Protein AF-G0NE66-F1 (afdb_monomer)

Sequence (405 aa):
MDQQFRNLEKLMYTLTDPETSDEHDCVFVIGKHHAVTYEEGDHSMLQIGEKGIIYNLLNKEIKLEVNVFYKNVETGILILETLNNHEFDYVPELTSYTIVPRPYHQLSIRQTDRTPLWNTGTLIRKSKGHAYYLGNTDGMLGDVIFDEYATFIGMVVTKREGNIFILKSSIICSNIQTAINEEISLTMPQPDNKPFQDQELVEQVESMIYTSTHPSSEFHRNVFAISKKQACTYAHGRDPLKQMDAVLKLYNAKTPGKHVKVKVTKIDKILDFVLMTCLDGYEFDVYPTATASPYRGQTYYFIGVNEHRKISWKRGVFSYKDHQQDSFFWGTTTALKGDSGGIIINANGHLLGMNTARLKFSDDPSETTEETIKRAAHHPAVSRILLQDGFMLSAQKSKNNIEFV

InterPro domains:
  IPR009003 Peptidase S1, PA clan [SSF50494] (224-362)

Mean predicted aligned error: 16.58 Å

Radius of gyration: 25.57 Å; Cα contacts (8 Å, |Δi|>4): 916; chains: 1; bounding box: 64×45×70 Å

Nearest PDB structures (foldseek):
  8se7-assembly2_D  TM=7.266E-01  e=2.474E-08  Homo sapiens
  8sdm-assembly1_A  TM=7.364E-01  e=1.128E-07  Homo sapiens
  3lgv-assembly2_D  TM=7.106E-01  e=4.636E-08  Escherichia coli K-12
  8se7-assembly3_L  TM=7.254E-01  e=3.385E-07  Homo sapiens
  4ri0-assembly1_A  TM=7.162E-01  e=3.567E-07  Homo sapiens

Solvent-accessible surface area (backbone atoms only — not comparable to full-atom values): 22215 Å² total; per-residue (Å²): 132,57,73,67,56,62,56,54,51,69,39,31,27,22,65,53,56,73,89,83,48,74,73,91,46,42,30,37,49,69,36,53,45,32,32,39,30,39,40,54,76,80,49,54,73,67,47,74,70,43,73,50,51,36,24,29,55,78,49,72,85,46,68,43,54,29,27,30,65,38,76,37,73,92,72,16,30,31,32,35,31,43,48,94,77,46,66,53,97,69,62,63,50,73,54,91,76,86,77,67,67,37,72,32,38,34,45,39,72,36,67,92,77,48,40,85,35,83,49,74,40,36,37,60,40,68,44,100,81,68,56,32,36,36,29,68,38,90,71,54,71,35,24,34,33,23,41,96,83,54,24,36,47,24,33,22,45,46,76,59,95,77,28,27,34,26,38,28,35,72,54,54,56,47,47,54,40,47,46,56,47,49,56,54,56,76,69,52,79,74,94,76,72,74,89,58,90,50,63,65,60,51,53,47,57,49,56,21,32,26,20,68,39,64,89,89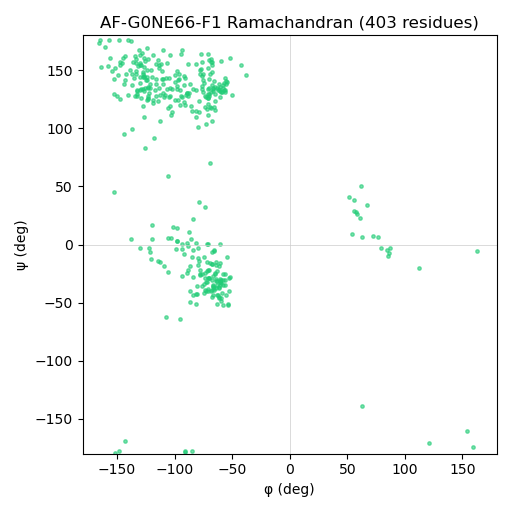,48,90,58,74,41,22,26,28,36,62,33,53,48,31,34,38,28,44,44,76,83,75,79,68,80,77,41,79,66,37,75,46,60,34,27,27,62,75,45,71,89,46,69,37,45,28,28,30,75,44,76,37,80,88,79,34,28,26,38,30,34,44,38,91,98,38,66,45,94,41,44,54,91,46,72,50,87,79,52,72,51,40,61,34,37,40,40,29,41,44,81,84,65,40,80,42,73,43,67,30,33,31,60,45,68,35,87,91,43,89,49,31,33,34,24,39,31,89,77,55,86,49,38,39,12,10,42,26,23,39,97,82,59,27,35,36,24,31,33,50,48,70,58,76,81,70,97,59,92,83,68,52,72,71,57,50,52,64,50,70,79,47,68,93,30,38,33,36,28,34,31,40,67,65,56,49,57,56,62,53,61,72,49,82,84,62,87,83,133

Foldseek 3Di:
DDPLLVVQLQQWKAQDQLVPDLDFGIWGAAFFFKIKFFCDDPNVVADAQDKGWIAGLVHRVDIFIWGFLDDDVVLGMTMIGTPPSHTDPDHAAADPDDDPFDKKKKWGADSVRSGIDIDMWTFHDAPPVNQWTKIQAPDDGQIWIAHPVRHTQFTFHDDDPNITIGGGSVVVVLRVLLSVLVVVVVPDDDFDDDPDPDPVLVVLQLQQWWWQDQLPDLATFTKGDAAFWKIKFFQDDDDDLVDAQDWTWIARLVHRVDIFIWGFHDADVPLGMTMITTDPPGTRPGHAPAADEDDFNAKKWWWYQDSVSHIGIWIKTFHAADPVDNQKTKIAIPDDPRSGGTFIAHNVRHGFFTWHDKDQDDPDPPDDPVVVVVVVSGDRIMTMTGGPCVVVVVVVVVPVPDDDD

pLDDT: mean 79.35, std 17.07, range [24.17, 97.06]

Structure (mmCIF, N/CA/C/O backbone):
data_AF-G0NE66-F1
#
_entry.id   AF-G0NE66-F1
#
loop_
_atom_site.group_PDB
_atom_site.id
_atom_site.type_symbol
_atom_site.label_atom_id
_atom_site.label_alt_id
_atom_site.label_comp_id
_atom_site.label_asym_id
_atom_site.label_entity_id
_atom_site.label_seq_id
_atom_site.pdbx_PDB_ins_code
_atom_site.Cartn_x
_atom_site.Cartn_y
_atom_site.Cartn_z
_atom_site.occupancy
_atom_site.B_iso_or_equiv
_atom_site.auth_seq_id
_atom_site.auth_comp_id
_atom_site.auth_asym_id
_atom_site.auth_atom_id
_atom_site.pdbx_PDB_model_num
ATOM 1 N N . MET A 1 1 ? 2.612 -17.212 -31.342 1.00 61.38 1 MET A N 1
ATOM 2 C CA . MET A 1 1 ? 2.720 -16.241 -30.241 1.00 61.38 1 MET A CA 1
ATOM 3 C C . MET A 1 1 ? 1.450 -15.427 -30.242 1.00 61.38 1 MET A C 1
ATOM 5 O O . MET A 1 1 ? 1.138 -14.826 -31.269 1.00 61.38 1 MET A O 1
ATOM 9 N N . ASP A 1 2 ? 0.703 -15.511 -29.149 1.00 79.31 2 ASP A N 1
ATOM 10 C CA . ASP A 1 2 ? -0.629 -14.925 -29.034 1.00 79.31 2 ASP A CA 1
ATOM 11 C C . ASP A 1 2 ? -0.577 -13.394 -29.053 1.00 79.31 2 ASP A C 1
ATOM 13 O O . ASP A 1 2 ? 0.445 -12.782 -28.735 1.00 79.31 2 ASP A O 1
ATOM 17 N N . GLN A 1 3 ? -1.692 -12.764 -29.433 1.00 82.94 3 GLN A N 1
ATOM 18 C CA . GLN A 1 3 ? -1.800 -11.306 -29.559 1.00 82.94 3 GLN A CA 1
ATOM 19 C C . GLN A 1 3 ? -1.425 -10.567 -28.262 1.00 82.94 3 GLN A C 1
ATOM 21 O O . GLN A 1 3 ? -0.895 -9.459 -28.321 1.00 82.94 3 GLN A O 1
ATOM 26 N N . GLN A 1 4 ? -1.659 -11.189 -27.102 1.00 84.25 4 GLN A N 1
ATOM 27 C CA . GLN A 1 4 ? -1.289 -10.649 -25.792 1.00 84.25 4 GLN A CA 1
ATOM 28 C C . GLN A 1 4 ? 0.228 -10.458 -25.655 1.00 84.25 4 GLN A C 1
ATOM 30 O O . GLN A 1 4 ? 0.672 -9.374 -25.294 1.00 84.25 4 GLN A O 1
ATOM 35 N N . PHE A 1 5 ? 1.031 -11.449 -26.049 1.00 87.12 5 PHE A N 1
ATOM 36 C CA . PHE A 1 5 ? 2.493 -11.344 -26.019 1.00 87.12 5 PHE A CA 1
ATOM 37 C C . PHE A 1 5 ? 3.017 -10.284 -26.994 1.00 87.12 5 PHE A C 1
ATOM 39 O O . PHE A 1 5 ? 3.886 -9.497 -26.638 1.00 87.12 5 PHE A O 1
ATOM 46 N N . ARG A 1 6 ? 2.426 -10.168 -28.191 1.00 89.12 6 ARG A N 1
ATOM 47 C CA . ARG A 1 6 ? 2.788 -9.097 -29.141 1.00 89.12 6 ARG A CA 1
ATOM 48 C C . ARG A 1 6 ? 2.472 -7.696 -28.616 1.00 89.12 6 ARG A C 1
ATOM 50 O O . ARG A 1 6 ? 3.138 -6.736 -28.985 1.00 89.12 6 ARG A O 1
ATOM 57 N N . ASN A 1 7 ? 1.455 -7.548 -27.768 1.00 90.06 7 ASN A N 1
ATOM 58 C CA . ASN A 1 7 ? 1.165 -6.258 -27.143 1.00 90.06 7 ASN A CA 1
ATOM 59 C C . ASN A 1 7 ? 2.228 -5.871 -26.103 1.00 90.06 7 ASN A C 1
ATOM 61 O O . ASN A 1 7 ? 2.476 -4.680 -25.941 1.00 90.06 7 ASN A O 1
ATOM 65 N N . LEU A 1 8 ? 2.891 -6.840 -25.461 1.00 93.38 8 LEU A N 1
ATOM 66 C CA . LEU A 1 8 ? 3.995 -6.570 -24.531 1.00 93.38 8 LEU A CA 1
ATOM 67 C C . LEU A 1 8 ? 5.230 -5.999 -25.239 1.00 93.38 8 LEU A C 1
ATOM 69 O O . LEU A 1 8 ? 5.933 -5.180 -24.661 1.00 93.38 8 LEU A O 1
ATOM 73 N N . GLU A 1 9 ? 5.472 -6.356 -26.501 1.00 94.62 9 GLU A N 1
ATOM 74 C CA . GLU A 1 9 ? 6.580 -5.793 -27.292 1.00 94.62 9 GLU A CA 1
ATOM 75 C C . GLU A 1 9 ? 6.453 -4.269 -27.462 1.00 94.62 9 GLU A C 1
ATOM 77 O O . GLU A 1 9 ? 7.454 -3.561 -27.516 1.00 94.62 9 GLU A O 1
ATOM 82 N N . LYS A 1 10 ? 5.221 -3.738 -27.479 1.00 93.12 10 LYS A N 1
ATOM 83 C CA . LYS A 1 10 ? 4.952 -2.291 -27.577 1.00 93.12 10 LYS A CA 1
ATOM 84 C C . LYS A 1 10 ? 5.345 -1.521 -26.319 1.00 93.12 10 LYS A C 1
ATOM 86 O O . LYS A 1 10 ? 5.431 -0.301 -26.367 1.00 93.12 10 LYS A O 1
ATOM 91 N N . LEU A 1 11 ? 5.559 -2.222 -25.209 1.00 95.31 11 LEU A N 1
ATOM 92 C CA . LEU A 1 11 ? 5.949 -1.651 -23.922 1.00 95.31 11 LEU A CA 1
ATOM 93 C C . LEU A 1 11 ? 7.470 -1.553 -23.759 1.00 95.31 11 LEU A C 1
ATOM 95 O O . LEU A 1 11 ? 7.942 -1.120 -22.708 1.00 95.31 11 LEU A O 1
ATOM 99 N N . MET A 1 12 ? 8.232 -1.964 -24.776 1.00 95.25 12 MET A N 1
ATOM 100 C CA . MET A 1 12 ? 9.683 -1.855 -24.789 1.00 95.25 12 MET A CA 1
ATOM 101 C C . MET A 1 12 ? 10.137 -0.507 -25.330 1.00 95.25 12 MET A C 1
ATOM 103 O O . MET A 1 12 ? 9.743 -0.080 -26.417 1.00 95.25 12 MET A O 1
ATOM 107 N N . TYR A 1 13 ? 11.022 0.116 -24.571 1.00 95.12 13 TYR A N 1
ATOM 108 C CA . TYR A 1 13 ? 11.678 1.366 -24.891 1.00 95.12 13 TYR A CA 1
ATOM 109 C C . TYR A 1 13 ? 13.193 1.236 -24.689 1.00 95.12 13 TYR A C 1
ATOM 111 O O . TYR A 1 13 ? 13.674 0.271 -24.092 1.00 95.12 13 TYR A O 1
ATOM 119 N N . THR A 1 14 ? 13.942 2.216 -25.181 1.00 94.19 14 THR A N 1
ATOM 120 C CA . THR A 1 14 ? 15.396 2.350 -25.010 1.00 94.19 14 THR A CA 1
ATOM 121 C C . THR A 1 14 ? 15.745 3.775 -24.582 1.00 94.19 14 THR A C 1
ATOM 123 O O . THR A 1 14 ? 14.979 4.702 -24.860 1.00 94.19 14 THR A O 1
ATOM 126 N N . LEU A 1 15 ? 16.870 3.967 -23.887 1.00 91.94 15 LEU A N 1
ATOM 127 C CA . LEU A 1 15 ? 17.368 5.298 -23.494 1.00 91.94 15 LEU A CA 1
ATOM 128 C C . LEU A 1 15 ? 18.055 6.038 -24.654 1.00 91.94 15 LEU A C 1
ATOM 130 O O . LEU A 1 15 ? 18.115 7.266 -24.682 1.00 91.94 15 LEU A O 1
ATOM 134 N N . THR A 1 16 ? 18.568 5.287 -25.618 1.00 89.75 16 THR A N 1
ATOM 135 C CA . THR A 1 16 ? 19.255 5.755 -26.816 1.00 89.75 16 THR A CA 1
ATOM 136 C C . THR A 1 16 ? 18.416 5.469 -28.051 1.00 89.75 16 THR A C 1
ATOM 138 O O . THR A 1 16 ? 17.570 4.568 -28.062 1.00 89.75 16 THR A O 1
ATOM 141 N N . ASP A 1 17 ? 18.639 6.257 -29.102 1.00 87.06 17 ASP A N 1
ATOM 142 C CA . ASP A 1 17 ? 17.919 6.094 -30.360 1.00 87.06 17 ASP A CA 1
ATOM 143 C C . ASP A 1 17 ? 18.299 4.741 -31.006 1.00 87.06 17 ASP A C 1
ATOM 145 O O . ASP A 1 17 ? 19.472 4.527 -31.343 1.00 87.06 17 ASP A O 1
ATOM 149 N N . PRO A 1 18 ? 17.337 3.816 -31.194 1.00 83.19 18 PRO A N 1
ATOM 150 C CA . PRO A 1 18 ? 17.598 2.486 -31.734 1.00 83.19 18 PRO A CA 1
ATOM 151 C C . PRO A 1 18 ? 17.951 2.490 -33.233 1.00 83.19 18 PRO A C 1
ATOM 153 O O . PRO A 1 18 ? 18.123 1.419 -33.813 1.00 83.19 18 PRO A O 1
ATOM 156 N N . GLU A 1 19 ? 17.995 3.644 -33.908 1.00 82.56 19 GLU A N 1
ATOM 157 C CA . GLU A 1 19 ? 18.565 3.775 -35.260 1.00 82.56 19 GLU A CA 1
ATOM 158 C C . GLU A 1 19 ? 20.062 4.079 -35.261 1.00 82.56 19 GLU A C 1
ATOM 160 O O . GLU A 1 19 ? 20.738 3.786 -36.246 1.00 82.56 19 GLU A O 1
ATOM 165 N N . THR A 1 20 ? 20.581 4.670 -34.183 1.00 81.69 20 THR A N 1
ATOM 166 C CA . THR A 1 20 ? 21.959 5.179 -34.138 1.00 81.69 20 THR A CA 1
ATOM 167 C C . THR A 1 20 ? 22.813 4.551 -33.043 1.00 81.69 20 THR A C 1
ATOM 169 O O . THR A 1 20 ? 24.004 4.844 -32.977 1.00 81.69 20 THR A O 1
ATOM 172 N N . SER A 1 21 ? 22.220 3.730 -32.175 1.00 81.38 21 SER A N 1
ATOM 173 C CA . SER A 1 21 ? 22.885 3.115 -31.028 1.00 81.38 21 SER A CA 1
ATOM 174 C C . SER A 1 21 ? 22.727 1.596 -31.016 1.00 81.38 21 SER A C 1
ATOM 176 O O . SER A 1 21 ? 21.621 1.066 -31.160 1.00 81.38 21 SER A O 1
ATOM 178 N N . ASP A 1 22 ? 23.846 0.923 -30.751 1.00 78.62 22 ASP A N 1
ATOM 179 C CA . ASP A 1 22 ? 23.923 -0.519 -30.504 1.00 78.62 22 ASP A CA 1
ATOM 180 C C . ASP A 1 22 ? 23.955 -0.845 -28.993 1.00 78.62 22 ASP A C 1
ATOM 182 O O . ASP A 1 22 ? 24.079 -2.010 -28.604 1.00 78.62 22 ASP A O 1
ATOM 186 N N . GLU A 1 23 ? 23.851 0.165 -28.120 1.00 78.62 23 GLU A N 1
ATOM 187 C CA . GLU A 1 23 ? 23.948 -0.003 -26.667 1.00 78.62 23 GLU A CA 1
ATOM 188 C C . GLU A 1 23 ? 22.767 -0.790 -26.107 1.00 78.62 23 GLU A C 1
ATOM 190 O O . GLU A 1 23 ? 21.616 -0.566 -26.465 1.00 78.62 23 GLU A O 1
ATOM 195 N N . HIS A 1 24 ? 23.029 -1.721 -25.193 1.00 77.69 24 HIS A N 1
ATOM 196 C CA . HIS A 1 24 ? 21.957 -2.389 -24.466 1.00 77.69 24 HIS A CA 1
ATOM 197 C C . HIS A 1 24 ? 21.463 -1.470 -23.352 1.00 77.69 24 HIS A C 1
ATOM 199 O O . HIS A 1 24 ? 22.218 -1.204 -22.422 1.00 77.69 24 HIS A O 1
ATOM 205 N N . ASP A 1 25 ? 20.218 -1.011 -23.454 1.00 86.19 25 ASP A N 1
ATOM 206 C CA . ASP A 1 25 ? 19.662 0.056 -22.618 1.00 86.19 25 ASP A CA 1
ATOM 207 C C . ASP A 1 25 ? 18.135 -0.070 -22.450 1.00 86.19 25 ASP A C 1
ATOM 209 O O . ASP A 1 25 ? 17.366 0.885 -22.586 1.00 86.19 25 ASP A O 1
ATOM 213 N N . CYS A 1 26 ? 17.684 -1.297 -22.185 1.00 92.00 26 CYS A N 1
ATOM 214 C CA . CYS A 1 26 ? 16.267 -1.646 -22.131 1.00 92.00 26 CYS A CA 1
ATOM 215 C C . CYS A 1 26 ? 15.508 -0.863 -21.046 1.00 92.00 26 CYS A C 1
ATOM 217 O O . CYS A 1 26 ? 15.907 -0.826 -19.879 1.00 92.00 26 CYS A O 1
ATOM 219 N N . VAL A 1 27 ? 14.365 -0.304 -21.434 1.00 95.00 27 VAL A N 1
ATOM 220 C CA . VAL A 1 27 ? 13.366 0.340 -20.582 1.00 95.00 27 VAL A CA 1
ATOM 221 C C . VAL A 1 27 ? 12.033 -0.368 -20.812 1.00 95.00 27 VAL A C 1
ATOM 223 O O . VAL A 1 27 ? 11.642 -0.616 -21.951 1.00 95.00 27 VAL A O 1
ATOM 226 N N . PHE A 1 28 ? 11.301 -0.678 -19.746 1.00 97.00 28 PHE A N 1
ATOM 227 C CA . PHE A 1 28 ? 10.007 -1.348 -19.858 1.00 97.00 28 PHE A CA 1
ATOM 228 C C . PHE A 1 28 ? 8.903 -0.601 -19.117 1.00 97.00 28 PHE A C 1
ATOM 230 O O . PHE A 1 28 ? 9.070 -0.208 -17.962 1.00 97.00 28 PHE A O 1
ATOM 237 N N . VAL A 1 29 ? 7.753 -0.425 -19.766 1.00 95.62 29 VAL A N 1
ATOM 238 C CA . VAL A 1 29 ? 6.582 0.228 -19.165 1.00 95.62 29 VAL A CA 1
ATOM 239 C C . VAL A 1 29 ? 5.954 -0.674 -18.106 1.00 95.62 29 VAL A C 1
ATOM 241 O O . VAL A 1 29 ? 5.632 -1.831 -18.363 1.00 95.62 29 VAL A O 1
ATOM 244 N N . ILE A 1 30 ? 5.727 -0.126 -16.912 1.00 90.75 30 ILE A N 1
ATOM 245 C CA . ILE A 1 30 ? 5.190 -0.871 -15.760 1.00 90.75 30 ILE A CA 1
ATOM 246 C C . ILE A 1 30 ? 4.005 -0.183 -15.076 1.00 90.75 30 ILE A C 1
ATOM 248 O O . ILE A 1 30 ? 3.418 -0.733 -14.146 1.00 90.75 30 ILE A O 1
ATOM 252 N N . GLY A 1 31 ? 3.631 1.010 -15.530 1.00 87.38 31 GLY A N 1
ATOM 253 C CA . GLY A 1 31 ? 2.460 1.738 -15.064 1.00 87.38 31 GLY A CA 1
ATOM 254 C C . GLY A 1 31 ? 2.115 2.875 -16.015 1.00 87.38 31 GLY A C 1
ATOM 255 O O . GLY A 1 31 ? 2.874 3.164 -16.932 1.00 87.38 31 GLY A O 1
ATOM 256 N N . LYS A 1 32 ? 0.980 3.542 -15.779 1.00 88.06 32 LYS A N 1
ATOM 257 C CA . LYS A 1 32 ? 0.459 4.588 -16.677 1.00 88.06 32 LYS A CA 1
ATOM 258 C C . LYS A 1 32 ? 1.440 5.728 -16.944 1.00 88.06 32 LYS A C 1
ATOM 260 O O . LYS A 1 32 ? 1.471 6.230 -18.053 1.00 88.06 32 LYS A O 1
ATOM 265 N N . HIS A 1 33 ? 2.244 6.085 -15.949 1.00 90.75 33 HIS A N 1
ATOM 266 C CA . HIS A 1 33 ? 3.239 7.157 -16.035 1.00 90.75 33 HIS A CA 1
ATOM 267 C C . HIS A 1 33 ? 4.665 6.667 -15.788 1.00 90.75 33 HIS A C 1
ATOM 269 O O . HIS A 1 33 ? 5.579 7.475 -15.699 1.00 90.75 33 HIS A O 1
ATOM 275 N N . HIS A 1 34 ? 4.867 5.355 -15.623 1.00 93.50 34 HIS A N 1
ATOM 276 C CA . HIS A 1 34 ? 6.116 4.824 -15.087 1.00 93.50 34 HIS A CA 1
ATOM 277 C C . HIS A 1 34 ? 6.695 3.728 -15.971 1.00 93.50 34 HIS A C 1
ATOM 279 O O . HIS A 1 34 ? 6.009 2.770 -16.343 1.00 93.50 34 HIS A O 1
ATOM 285 N N . ALA A 1 35 ? 7.995 3.834 -16.212 1.00 95.75 35 ALA A N 1
ATOM 286 C CA . ALA A 1 35 ? 8.809 2.794 -16.814 1.00 95.75 35 ALA A CA 1
ATOM 287 C C . ALA A 1 35 ? 9.976 2.434 -15.884 1.00 95.75 35 ALA A C 1
ATOM 289 O O . ALA A 1 35 ? 10.329 3.192 -14.983 1.00 95.75 35 ALA A O 1
ATOM 290 N N . VAL A 1 36 ? 10.560 1.256 -16.073 1.00 95.06 36 VAL A N 1
ATOM 291 C CA . VAL A 1 36 ? 11.680 0.761 -15.269 1.00 95.06 36 VAL A CA 1
ATOM 292 C C . VAL A 1 36 ? 12.841 0.358 -16.156 1.00 95.06 36 VAL A C 1
ATOM 294 O O . VAL A 1 36 ? 12.654 -0.172 -17.249 1.00 95.06 36 VAL A O 1
ATOM 297 N N . THR A 1 37 ? 14.042 0.595 -15.652 1.00 94.75 37 THR A N 1
ATOM 298 C CA . THR A 1 37 ? 15.289 0.074 -16.200 1.00 94.75 37 THR A CA 1
ATOM 299 C C . THR A 1 37 ? 16.225 -0.334 -15.060 1.00 94.75 37 THR A C 1
ATOM 301 O O . THR A 1 37 ? 15.887 -0.199 -13.882 1.00 94.75 37 THR A O 1
ATOM 304 N N . TYR A 1 38 ? 17.376 -0.904 -15.389 1.00 91.38 38 TYR A N 1
ATOM 305 C CA . TYR A 1 38 ? 18.369 -1.375 -14.427 1.00 91.38 38 TYR A CA 1
ATOM 306 C C . TYR A 1 38 ? 19.361 -0.275 -14.038 1.00 91.38 38 TYR A C 1
ATOM 308 O O . TYR A 1 38 ? 19.592 0.669 -14.787 1.00 91.38 38 TYR A O 1
ATOM 316 N N . GLU A 1 39 ? 19.948 -0.419 -12.853 1.00 86.06 39 GLU A N 1
ATOM 317 C CA . GLU A 1 39 ? 20.936 0.493 -12.266 1.00 86.06 39 GLU A CA 1
ATOM 318 C C . GLU A 1 39 ? 22.337 -0.134 -12.321 1.00 86.06 39 GLU A C 1
ATOM 320 O O . GLU A 1 39 ? 22.967 -0.398 -11.310 1.00 86.06 39 GLU A O 1
ATOM 325 N N . GLU A 1 40 ? 22.818 -0.452 -13.518 1.00 82.94 40 GLU A N 1
ATOM 326 C CA . GLU A 1 40 ? 24.179 -0.958 -13.738 1.00 82.94 40 GLU A CA 1
ATOM 327 C C . GLU A 1 40 ? 24.716 -0.415 -15.071 1.00 82.94 40 GLU A C 1
ATOM 329 O O . GLU A 1 40 ? 23.949 0.013 -15.935 1.00 82.94 40 GLU A O 1
ATOM 334 N N . GLY A 1 41 ? 26.040 -0.427 -15.247 1.00 79.56 41 GLY A N 1
ATOM 335 C CA . GLY A 1 41 ? 26.684 0.102 -16.455 1.00 79.56 41 GLY A CA 1
ATOM 336 C C . GLY A 1 41 ? 26.437 1.602 -16.624 1.00 79.56 41 GLY A C 1
ATOM 337 O O . GLY A 1 41 ? 26.443 2.345 -15.641 1.00 79.56 41 GLY A O 1
ATOM 338 N N . ASP A 1 42 ? 26.183 2.047 -17.851 1.00 76.88 42 ASP A N 1
ATOM 339 C CA . ASP A 1 42 ? 25.998 3.471 -18.165 1.00 76.88 42 ASP A CA 1
ATOM 340 C C . ASP A 1 42 ? 24.754 4.076 -17.499 1.00 76.88 42 ASP A C 1
ATOM 342 O O . ASP A 1 42 ? 24.724 5.262 -17.171 1.00 76.88 42 ASP A O 1
ATOM 346 N N . HIS A 1 43 ? 23.763 3.243 -17.170 1.00 82.00 43 HIS A N 1
ATOM 347 C CA . HIS A 1 43 ? 22.567 3.678 -16.452 1.00 82.00 43 HIS A CA 1
ATOM 348 C C . HIS A 1 43 ? 22.889 4.123 -15.019 1.00 82.00 43 HIS A C 1
ATOM 350 O O . HIS A 1 43 ? 22.203 4.981 -14.467 1.00 82.00 43 HIS A O 1
ATOM 356 N N . SER A 1 44 ? 23.959 3.595 -14.410 1.00 81.50 44 SER A N 1
ATOM 357 C CA . SER A 1 44 ? 24.365 3.972 -13.048 1.00 81.50 44 SER A CA 1
ATOM 358 C C . SER A 1 44 ? 24.783 5.444 -12.919 1.00 81.50 44 SER A C 1
ATOM 360 O O . SER A 1 44 ? 24.780 5.994 -11.815 1.00 81.50 44 SER A O 1
ATOM 362 N N . MET A 1 45 ? 25.084 6.119 -14.034 1.00 84.62 45 MET A N 1
ATOM 363 C CA . MET A 1 45 ? 25.443 7.540 -14.046 1.00 84.62 45 MET A CA 1
ATOM 364 C C . MET A 1 45 ? 24.223 8.459 -13.904 1.00 84.62 45 MET A C 1
ATOM 366 O O . MET A 1 45 ? 24.375 9.582 -13.417 1.00 84.62 45 MET A O 1
ATOM 370 N N . LEU A 1 46 ? 23.025 7.966 -14.238 1.00 88.19 46 LEU A N 1
ATOM 371 C CA . LEU A 1 46 ? 21.779 8.729 -14.187 1.00 88.19 46 LEU A CA 1
ATOM 372 C C . LEU A 1 46 ? 21.410 9.120 -12.750 1.00 88.19 46 LEU A C 1
ATOM 374 O O . LEU A 1 46 ? 21.481 8.297 -11.825 1.00 88.19 46 LEU A O 1
ATOM 378 N N . GLN A 1 47 ? 21.002 10.376 -12.562 1.00 87.81 47 GLN A N 1
ATOM 379 C CA . GLN A 1 47 ? 20.654 10.948 -11.256 1.00 87.81 47 GLN A CA 1
ATOM 380 C C . GLN A 1 47 ? 19.160 11.238 -11.130 1.00 87.81 47 GLN A C 1
ATOM 382 O O . GLN A 1 47 ? 18.503 11.584 -12.103 1.00 87.81 47 GLN A O 1
ATOM 387 N N . ILE A 1 48 ? 18.619 11.152 -9.910 1.00 86.56 48 ILE A N 1
ATOM 388 C CA . ILE A 1 48 ? 17.218 11.518 -9.642 1.00 86.56 48 ILE A CA 1
ATOM 389 C C . ILE A 1 48 ? 16.969 12.973 -10.078 1.00 86.56 48 ILE A C 1
ATOM 391 O O . ILE A 1 48 ? 17.749 13.870 -9.758 1.00 86.56 48 ILE A O 1
ATOM 395 N N . GLY A 1 49 ? 15.874 13.197 -10.804 1.00 84.69 49 GLY A N 1
ATOM 396 C CA . GLY A 1 49 ? 15.487 14.483 -11.385 1.00 84.69 49 GLY A CA 1
ATOM 397 C C . GLY A 1 49 ? 16.110 14.783 -12.753 1.00 84.69 49 GLY A C 1
ATOM 398 O O . GLY A 1 49 ? 15.686 15.738 -13.408 1.00 84.69 49 GLY A O 1
ATOM 399 N N . GLU A 1 50 ? 17.075 13.982 -13.211 1.00 92.25 50 GLU A N 1
ATOM 400 C CA . GLU A 1 50 ? 17.647 14.104 -14.551 1.00 92.25 50 GLU A CA 1
ATOM 401 C C . GLU A 1 50 ? 16.581 13.829 -15.612 1.00 92.25 50 GLU A C 1
ATOM 403 O O . GLU A 1 50 ? 15.795 12.891 -15.482 1.00 92.25 50 GLU A O 1
ATOM 408 N N . LYS A 1 51 ? 16.532 14.671 -16.648 1.00 94.44 51 LYS A N 1
ATOM 409 C CA . LYS A 1 51 ? 15.571 14.552 -17.747 1.00 94.44 51 LYS A CA 1
ATOM 410 C C . LYS A 1 51 ? 16.207 13.842 -18.930 1.00 94.44 51 LYS A C 1
ATOM 412 O O . LYS A 1 51 ? 17.356 14.115 -19.266 1.00 94.44 51 LYS A O 1
ATOM 417 N N . GLY A 1 52 ? 15.428 13.006 -19.598 1.00 93.88 52 GLY A N 1
ATOM 418 C CA . GLY A 1 52 ? 15.854 12.264 -20.775 1.00 93.88 52 GLY A CA 1
ATOM 419 C C . GLY A 1 52 ? 14.710 12.016 -21.746 1.00 93.88 52 GLY A C 1
ATOM 420 O O . GLY A 1 52 ? 13.579 12.463 -21.541 1.00 93.88 52 GLY A O 1
ATOM 421 N N . ILE A 1 53 ? 15.024 11.293 -22.816 1.00 95.00 53 ILE A N 1
ATOM 422 C CA . ILE A 1 53 ? 14.058 10.834 -23.810 1.00 95.00 53 ILE A CA 1
ATOM 423 C C . ILE A 1 53 ? 14.163 9.316 -23.883 1.00 95.00 53 ILE A C 1
ATOM 425 O O . ILE A 1 53 ? 15.269 8.788 -23.955 1.00 95.00 53 ILE A O 1
ATOM 429 N N . ILE A 1 54 ? 13.022 8.633 -23.889 1.00 95.50 54 ILE A N 1
ATOM 430 C CA . ILE A 1 54 ? 12.946 7.207 -24.205 1.00 95.50 54 ILE A CA 1
ATOM 431 C C . ILE A 1 54 ? 12.309 6.997 -25.577 1.00 95.50 54 ILE A C 1
ATOM 433 O O . ILE A 1 54 ? 11.377 7.709 -25.961 1.00 95.50 54 ILE A O 1
ATOM 437 N N . TYR A 1 55 ? 12.803 6.002 -26.306 1.00 95.06 55 TYR A N 1
ATOM 438 C CA . TYR A 1 55 ? 12.409 5.692 -27.681 1.00 95.06 55 TYR A CA 1
ATOM 439 C C . TYR A 1 55 ? 11.680 4.360 -27.707 1.00 95.06 55 TYR A C 1
ATOM 441 O O . TYR A 1 55 ? 12.190 3.385 -27.160 1.00 95.06 55 TYR A O 1
ATOM 449 N N . ASN A 1 56 ? 10.494 4.290 -28.311 1.00 94.50 56 ASN A N 1
ATOM 450 C CA . ASN A 1 56 ? 9.803 3.009 -28.427 1.00 94.50 56 ASN A CA 1
ATOM 451 C C . ASN A 1 56 ? 10.571 2.090 -29.388 1.00 94.50 56 ASN A C 1
ATOM 453 O O . ASN A 1 56 ? 10.910 2.487 -30.504 1.00 94.50 56 ASN A O 1
ATOM 457 N N . LEU A 1 57 ? 10.812 0.849 -28.966 1.00 92.75 57 LEU A N 1
ATOM 458 C CA . LEU A 1 57 ? 11.626 -0.095 -29.728 1.00 92.75 57 LEU A CA 1
ATOM 459 C C . LEU A 1 57 ? 10.962 -0.505 -31.053 1.00 92.75 57 LEU A C 1
ATOM 461 O O . LEU A 1 57 ? 11.645 -0.695 -32.057 1.00 92.75 57 LEU A O 1
ATOM 465 N N . LEU A 1 58 ? 9.630 -0.645 -31.065 1.00 91.38 58 LEU A N 1
ATOM 466 C CA . LEU A 1 58 ? 8.868 -1.063 -32.246 1.00 91.38 58 LEU A CA 1
ATOM 467 C C . LEU A 1 58 ? 8.541 0.100 -33.186 1.00 91.38 58 LEU A C 1
ATOM 469 O O . LEU A 1 58 ? 8.627 -0.057 -34.403 1.00 91.38 58 LEU A O 1
ATOM 473 N N . ASN A 1 59 ? 8.129 1.243 -32.637 1.00 90.00 59 ASN A N 1
ATOM 474 C CA . ASN A 1 59 ? 7.809 2.441 -33.404 1.00 90.00 59 ASN A CA 1
ATOM 475 C C . ASN A 1 59 ? 8.743 3.590 -33.017 1.00 90.00 59 ASN A C 1
ATOM 477 O O . ASN A 1 59 ? 8.444 4.375 -32.121 1.00 90.00 59 ASN A O 1
ATOM 481 N N . LYS A 1 60 ? 9.848 3.710 -33.751 1.00 83.12 60 LYS A N 1
ATOM 482 C CA . LYS A 1 60 ? 10.947 4.643 -33.467 1.00 83.12 60 LYS A CA 1
ATOM 483 C C . LYS A 1 60 ? 10.558 6.127 -33.566 1.00 83.12 60 LYS A C 1
ATOM 485 O O . LYS A 1 60 ? 11.275 6.992 -33.065 1.00 83.12 60 LYS A O 1
ATOM 490 N N . GLU A 1 61 ? 9.409 6.432 -34.172 1.00 88.44 61 GLU A N 1
ATOM 491 C CA . GLU A 1 61 ? 8.842 7.786 -34.193 1.00 88.44 61 GLU A CA 1
ATOM 492 C C . GLU A 1 61 ? 8.283 8.204 -32.821 1.00 88.44 61 GLU A C 1
ATOM 494 O O . GLU A 1 61 ? 8.182 9.397 -32.532 1.00 88.44 61 GLU A O 1
ATOM 499 N N . ILE A 1 62 ? 7.946 7.240 -31.954 1.00 91.75 62 ILE A N 1
ATOM 500 C CA . ILE A 1 62 ? 7.445 7.503 -30.604 1.00 91.75 62 ILE A CA 1
ATOM 501 C C . ILE A 1 62 ? 8.627 7.793 -29.678 1.00 91.75 62 ILE A C 1
ATOM 503 O O . ILE A 1 62 ? 9.393 6.899 -29.309 1.00 91.75 62 ILE A O 1
ATOM 507 N N . LYS A 1 63 ? 8.722 9.059 -29.267 1.00 94.12 63 LYS A N 1
ATOM 508 C CA . LYS A 1 63 ? 9.726 9.588 -28.340 1.00 94.12 63 LYS A CA 1
ATOM 509 C C . LYS A 1 63 ? 9.011 10.224 -27.159 1.00 94.12 63 LYS A C 1
ATOM 511 O O . LYS A 1 63 ? 8.122 11.049 -27.367 1.00 94.12 63 LYS A O 1
ATOM 516 N N . LEU A 1 64 ? 9.381 9.844 -25.941 1.00 94.81 64 LEU A N 1
ATOM 517 C CA . LEU A 1 64 ? 8.740 10.340 -24.724 1.00 94.81 64 LEU A CA 1
ATOM 518 C C . LEU A 1 64 ? 9.758 11.001 -23.811 1.00 94.81 64 LEU A C 1
ATOM 520 O O . LEU A 1 64 ? 10.795 10.418 -23.504 1.00 94.81 64 LEU A O 1
ATOM 524 N N . GLU A 1 65 ? 9.438 12.210 -23.362 1.00 96.00 65 GLU A N 1
ATOM 525 C CA . GLU A 1 65 ? 10.219 12.896 -22.341 1.00 96.00 65 GLU A CA 1
ATOM 526 C C . GLU A 1 65 ? 9.941 12.276 -20.972 1.00 96.00 65 GLU A C 1
ATOM 528 O O . GLU A 1 65 ? 8.786 12.103 -20.570 1.00 96.00 65 GLU A O 1
ATOM 533 N N . VAL A 1 66 ? 11.008 11.975 -20.241 1.00 96.12 66 VAL A N 1
ATOM 534 C CA . VAL A 1 66 ? 10.947 11.383 -18.905 1.00 96.12 66 VAL A CA 1
ATOM 535 C C . VAL A 1 66 ? 11.898 12.094 -17.952 1.00 96.12 66 VAL A C 1
ATOM 537 O O . VAL A 1 66 ? 12.840 12.765 -18.380 1.00 96.12 66 VAL A O 1
ATOM 540 N N . ASN A 1 67 ? 11.689 11.923 -16.654 1.00 95.44 67 ASN A N 1
ATOM 541 C CA . ASN A 1 67 ? 12.699 12.162 -15.631 1.00 95.44 67 ASN A CA 1
ATOM 542 C C . ASN A 1 67 ? 13.044 10.861 -14.894 1.00 95.44 67 ASN A C 1
ATOM 544 O O . ASN A 1 67 ? 12.247 9.927 -14.812 1.00 95.44 67 ASN A O 1
ATOM 548 N N . VAL A 1 68 ? 14.243 10.805 -14.323 1.00 91.75 68 VAL A N 1
ATOM 549 C CA . VAL A 1 68 ? 14.606 9.765 -13.359 1.00 91.75 68 VAL A CA 1
ATOM 550 C C . VAL A 1 68 ? 13.874 10.065 -12.058 1.00 91.75 68 VAL A C 1
ATOM 552 O O . VAL A 1 68 ? 14.240 10.969 -11.309 1.00 91.75 68 VAL A O 1
ATOM 555 N N . PHE A 1 69 ? 12.819 9.310 -11.801 1.00 89.12 69 PHE A N 1
ATOM 556 C CA . PHE A 1 69 ? 11.936 9.506 -10.661 1.00 89.12 69 PHE A CA 1
ATOM 557 C C . PHE A 1 69 ? 12.504 8.892 -9.383 1.00 89.12 69 PHE A C 1
ATOM 559 O O . PHE A 1 69 ? 12.469 9.485 -8.308 1.00 89.12 69 PHE A O 1
ATOM 566 N N . TYR A 1 70 ? 13.065 7.690 -9.502 1.00 86.50 70 TYR A N 1
ATOM 567 C CA . TYR A 1 70 ? 13.588 6.950 -8.364 1.00 86.50 70 TYR A CA 1
ATOM 568 C C . TYR A 1 70 ? 14.769 6.081 -8.764 1.00 86.50 70 TYR A C 1
ATOM 570 O O . TYR A 1 70 ? 14.808 5.516 -9.857 1.00 86.50 70 TYR A O 1
ATOM 578 N N . LYS A 1 71 ? 15.718 5.940 -7.840 1.00 86.25 71 LYS A N 1
ATOM 579 C CA . LYS A 1 71 ? 16.929 5.144 -8.008 1.00 86.25 71 LYS A CA 1
ATOM 580 C C . LYS A 1 71 ? 17.162 4.294 -6.770 1.00 86.25 71 LYS A C 1
ATOM 582 O O . LYS A 1 71 ? 17.194 4.819 -5.661 1.00 86.25 71 LYS A O 1
ATOM 587 N N . ASN A 1 72 ? 17.345 2.989 -6.958 1.00 80.94 72 ASN A N 1
ATOM 588 C CA . ASN A 1 72 ? 17.655 2.072 -5.867 1.00 80.94 72 ASN A CA 1
ATOM 589 C C . ASN A 1 72 ? 18.747 1.086 -6.274 1.00 80.94 72 ASN A C 1
ATOM 591 O O . ASN A 1 72 ? 18.478 0.056 -6.898 1.00 80.94 72 ASN A O 1
ATOM 595 N N . VAL A 1 73 ? 19.958 1.423 -5.830 1.00 79.56 73 VAL A N 1
ATOM 596 C CA . VAL A 1 73 ? 21.202 0.676 -6.042 1.00 79.56 73 VAL A CA 1
ATOM 597 C C . VAL A 1 73 ? 21.136 -0.725 -5.428 1.00 79.56 73 VAL A C 1
ATOM 599 O O . VAL A 1 73 ? 21.616 -1.686 -6.016 1.00 79.56 73 VAL A O 1
ATOM 602 N N . GLU A 1 74 ? 20.489 -0.891 -4.268 1.00 75.75 74 GLU A N 1
ATOM 603 C CA . GLU A 1 74 ? 20.384 -2.202 -3.607 1.00 75.75 74 GLU A CA 1
ATOM 604 C C . GLU A 1 74 ? 19.533 -3.192 -4.407 1.00 75.75 74 GLU A C 1
ATOM 606 O O . GLU A 1 74 ? 19.799 -4.396 -4.413 1.00 75.75 74 GLU A O 1
ATOM 611 N N . THR A 1 75 ? 18.486 -2.683 -5.062 1.00 79.25 75 THR A N 1
ATOM 612 C CA . THR A 1 75 ? 17.612 -3.478 -5.932 1.00 79.25 75 THR A CA 1
ATOM 613 C C . THR A 1 75 ? 18.036 -3.488 -7.398 1.00 79.25 75 THR A C 1
ATOM 615 O O . THR A 1 75 ? 17.466 -4.252 -8.176 1.00 79.25 75 THR A O 1
ATOM 618 N N . GLY A 1 76 ? 19.023 -2.668 -7.766 1.00 84.62 76 GLY A N 1
ATOM 619 C CA . GLY A 1 76 ? 19.556 -2.561 -9.121 1.00 84.62 76 GLY A CA 1
ATOM 620 C C . GLY A 1 76 ? 18.570 -1.974 -10.132 1.00 84.62 76 GLY A C 1
ATOM 621 O O . GLY A 1 76 ? 18.568 -2.417 -11.279 1.00 84.62 76 GLY A O 1
ATOM 622 N N . ILE A 1 77 ? 17.703 -1.030 -9.733 1.00 91.31 77 ILE A N 1
ATOM 623 C CA . ILE A 1 77 ? 16.718 -0.416 -10.647 1.00 91.31 77 ILE A CA 1
ATOM 624 C C . ILE A 1 77 ? 16.706 1.110 -10.627 1.00 91.31 77 ILE A C 1
ATOM 626 O O . ILE A 1 77 ? 16.983 1.759 -9.614 1.00 91.31 77 ILE A O 1
ATOM 630 N N . LEU A 1 78 ? 16.253 1.648 -11.754 1.00 92.94 78 LEU A N 1
ATOM 631 C CA . LEU A 1 78 ? 15.843 3.026 -11.967 1.00 92.94 78 LEU A CA 1
ATOM 632 C C . LEU A 1 78 ? 14.386 3.037 -12.425 1.00 92.94 78 LEU A C 1
ATOM 634 O O . LEU A 1 78 ? 13.979 2.220 -13.251 1.00 92.94 78 LEU A O 1
ATOM 638 N N . ILE A 1 79 ? 13.604 3.971 -11.900 1.00 93.50 79 ILE A N 1
ATOM 639 C CA . ILE A 1 79 ? 12.238 4.231 -12.347 1.00 93.50 79 ILE A CA 1
ATOM 640 C C . ILE A 1 79 ? 12.242 5.575 -13.055 1.00 93.50 79 ILE A C 1
ATOM 642 O O . ILE A 1 79 ? 12.749 6.565 -12.524 1.00 93.50 79 ILE A O 1
ATOM 646 N N . LEU A 1 80 ? 11.660 5.586 -14.244 1.00 95.25 80 LEU A N 1
ATOM 647 C CA . LEU A 1 80 ? 11.454 6.764 -15.063 1.00 95.25 80 LEU A CA 1
ATOM 648 C C . LEU A 1 80 ? 9.983 7.161 -14.971 1.00 95.25 80 LEU A C 1
ATOM 650 O O . LEU A 1 80 ? 9.114 6.292 -15.076 1.00 95.25 80 LEU A O 1
ATOM 654 N N . GLU A 1 81 ? 9.712 8.447 -14.792 1.00 94.06 81 GLU A N 1
ATOM 655 C CA . GLU A 1 81 ? 8.363 9.007 -14.854 1.00 94.06 81 GLU A CA 1
ATOM 656 C C . GLU A 1 81 ? 8.219 9.874 -16.109 1.00 94.06 81 GLU A C 1
ATOM 658 O O . GLU A 1 81 ? 9.123 10.606 -16.507 1.00 94.06 81 GLU A O 1
ATOM 663 N N . THR A 1 82 ? 7.084 9.750 -16.788 1.00 93.00 82 THR A N 1
ATOM 664 C CA . THR A 1 82 ? 6.758 10.544 -17.977 1.00 93.00 82 THR A CA 1
ATOM 665 C C . THR A 1 82 ? 6.491 12.001 -17.617 1.00 93.00 82 THR A C 1
ATOM 667 O O . THR A 1 82 ? 5.698 12.286 -16.720 1.00 93.00 82 THR A O 1
ATOM 670 N N . LEU A 1 83 ? 7.056 12.937 -18.379 1.00 89.19 83 LEU A N 1
ATOM 671 C CA . LEU A 1 83 ? 6.764 14.358 -18.208 1.00 89.19 83 LEU A CA 1
ATOM 672 C C . LEU A 1 83 ? 5.406 14.745 -18.818 1.00 89.19 83 LEU A C 1
ATOM 674 O O . LEU A 1 83 ? 4.818 14.024 -19.626 1.00 89.19 83 LEU A O 1
ATOM 678 N N . ASN A 1 84 ? 4.908 15.924 -18.432 1.00 84.94 84 ASN A N 1
ATOM 679 C CA . ASN A 1 84 ? 3.680 16.534 -18.960 1.00 84.94 84 ASN A CA 1
ATOM 680 C C . ASN A 1 84 ? 2.416 15.663 -18.800 1.00 84.94 84 ASN A C 1
ATOM 682 O O . ASN A 1 84 ? 1.482 15.785 -19.591 1.00 84.94 84 ASN A O 1
ATOM 686 N N . ASN A 1 85 ? 2.379 14.800 -17.775 1.00 77.88 85 ASN A N 1
ATOM 687 C CA . ASN A 1 85 ? 1.284 13.864 -17.495 1.00 77.88 85 ASN A CA 1
ATOM 688 C C . ASN A 1 85 ? 0.942 12.933 -18.672 1.00 77.88 85 ASN A C 1
ATOM 690 O O . ASN A 1 85 ? -0.210 12.520 -18.815 1.00 77.88 85 ASN A O 1
ATOM 694 N N . HIS A 1 86 ? 1.913 12.611 -19.530 1.00 86.06 86 HIS A N 1
ATOM 695 C CA . HIS A 1 86 ? 1.698 11.636 -20.596 1.00 86.06 86 HIS A CA 1
ATOM 696 C C . HIS A 1 86 ? 1.339 10.262 -20.000 1.00 86.06 86 HIS A C 1
ATOM 698 O O . HIS A 1 86 ? 1.980 9.818 -19.053 1.00 86.06 86 HIS A O 1
ATOM 704 N N . GLU A 1 87 ? 0.316 9.592 -20.535 1.00 90.62 87 GLU A N 1
ATOM 705 C CA . GLU A 1 87 ? -0.049 8.226 -20.144 1.00 90.62 87 GLU A CA 1
ATOM 706 C C . GLU A 1 87 ? 0.341 7.241 -21.247 1.00 90.62 87 GLU A C 1
ATOM 708 O O . GLU A 1 87 ? 0.024 7.465 -22.414 1.00 90.62 87 GLU A O 1
ATOM 713 N N . PHE A 1 88 ? 0.966 6.122 -20.879 1.00 87.69 88 PHE A N 1
ATOM 714 C CA . PHE A 1 88 ? 1.133 4.995 -21.792 1.00 87.69 88 PHE A CA 1
ATOM 715 C C . PHE A 1 88 ? -0.230 4.364 -22.118 1.00 87.69 88 PHE A C 1
ATOM 717 O O . PHE A 1 88 ? -1.019 4.064 -21.218 1.00 87.69 88 PHE A O 1
ATOM 724 N N . ASP A 1 89 ? -0.473 4.080 -23.400 1.00 82.50 89 ASP A N 1
ATOM 725 C CA . ASP A 1 89 ? -1.737 3.501 -23.890 1.00 82.50 89 ASP A CA 1
ATOM 726 C C . ASP A 1 89 ? -2.027 2.096 -23.341 1.00 82.50 89 ASP A C 1
ATOM 728 O O . ASP A 1 89 ? -3.169 1.628 -23.332 1.00 82.50 89 ASP A O 1
ATOM 732 N N . TYR A 1 90 ? -0.981 1.387 -22.921 1.00 82.75 90 TYR A N 1
ATOM 733 C CA . TYR A 1 90 ? -1.060 0.017 -22.443 1.00 82.75 90 TYR A CA 1
ATOM 734 C C . TYR A 1 90 ? -0.104 -0.189 -21.267 1.00 82.75 90 TYR A C 1
ATOM 736 O O . TYR A 1 90 ? 0.971 0.403 -21.212 1.00 82.75 90 TYR A O 1
ATOM 744 N N . VAL A 1 91 ? -0.501 -1.043 -20.324 1.00 87.00 91 VAL A N 1
ATOM 745 C CA . VAL A 1 91 ? 0.303 -1.428 -19.158 1.00 87.00 91 VAL A CA 1
ATOM 746 C C . VAL A 1 91 ? 0.189 -2.938 -18.949 1.00 87.00 91 VAL A C 1
ATOM 748 O O . VAL A 1 91 ? -0.869 -3.509 -19.233 1.00 87.00 91 VAL A O 1
ATOM 751 N N . PRO A 1 92 ? 1.249 -3.605 -18.471 1.00 86.06 92 PRO A N 1
ATOM 752 C CA . PRO A 1 92 ? 1.216 -5.044 -18.268 1.00 86.06 92 PRO A CA 1
ATOM 753 C C . PRO A 1 92 ? 0.396 -5.389 -17.018 1.00 86.06 92 PRO A C 1
ATOM 755 O O . PRO A 1 92 ? 0.427 -4.673 -16.014 1.00 86.06 92 PRO A O 1
ATOM 758 N N . GLU A 1 93 ? -0.296 -6.526 -17.041 1.00 80.62 93 GLU A N 1
ATOM 759 C CA . GLU A 1 93 ? -0.888 -7.083 -15.823 1.00 80.62 93 GLU A CA 1
ATOM 760 C C . GLU A 1 93 ? 0.210 -7.610 -14.896 1.00 80.62 93 GLU A C 1
ATOM 762 O O . GLU A 1 93 ? 1.205 -8.173 -15.349 1.00 80.62 93 GLU A O 1
ATOM 767 N N . LEU A 1 94 ? 0.045 -7.445 -13.584 1.00 76.25 94 LEU A N 1
ATOM 768 C CA . LEU A 1 94 ? 1.030 -7.886 -12.597 1.00 76.25 94 LEU A CA 1
ATOM 769 C C . LEU A 1 94 ? 0.720 -9.300 -12.116 1.00 76.25 94 LEU A C 1
ATOM 771 O O . LEU A 1 94 ? -0.420 -9.614 -11.773 1.00 76.25 94 LEU A O 1
ATOM 775 N N . THR A 1 95 ? 1.750 -10.135 -11.988 1.00 71.94 95 THR A N 1
ATOM 776 C CA . THR A 1 95 ? 1.570 -11.444 -11.357 1.00 71.94 95 THR A CA 1
ATOM 777 C C . THR A 1 95 ? 1.323 -11.286 -9.850 1.00 71.94 95 THR A C 1
ATOM 779 O O . THR A 1 95 ? 2.093 -10.643 -9.133 1.00 71.94 95 THR A O 1
ATOM 782 N N . SER A 1 96 ? 0.253 -11.894 -9.335 1.00 54.53 96 SER A N 1
ATOM 783 C CA . SER A 1 96 ? -0.083 -11.860 -7.905 1.00 54.53 96 SER A CA 1
ATOM 784 C C . SER A 1 96 ? 0.664 -12.924 -7.093 1.00 54.53 96 SER A C 1
ATOM 786 O O . SER A 1 96 ? 0.935 -12.724 -5.910 1.00 54.53 96 SER A O 1
ATOM 788 N N . TYR A 1 97 ? 1.026 -14.054 -7.716 1.00 55.06 97 TYR A N 1
ATOM 789 C CA . TYR A 1 97 ? 1.676 -15.180 -7.044 1.00 55.06 97 TYR A CA 1
ATOM 790 C C . TYR A 1 97 ? 2.539 -15.992 -8.007 1.00 55.06 97 TYR A C 1
ATOM 792 O O . TYR A 1 97 ? 2.080 -16.464 -9.041 1.00 55.06 97 TYR A O 1
ATOM 800 N N . THR A 1 98 ? 3.787 -16.246 -7.621 1.00 59.41 98 THR A N 1
ATOM 801 C CA . THR A 1 98 ? 4.702 -17.083 -8.407 1.00 59.41 98 THR A CA 1
ATOM 802 C C . THR A 1 98 ? 5.277 -18.210 -7.537 1.00 59.41 98 THR A C 1
ATOM 804 O O . THR A 1 98 ? 6.041 -17.993 -6.584 1.00 59.41 98 THR A O 1
ATOM 807 N N . ILE A 1 99 ? 4.825 -19.435 -7.833 1.00 70.81 99 ILE A N 1
ATOM 808 C CA . ILE A 1 99 ? 5.355 -20.710 -7.323 1.00 70.81 99 ILE A CA 1
ATOM 809 C C . ILE A 1 99 ? 6.633 -21.032 -8.109 1.00 70.81 99 ILE A C 1
ATOM 811 O O . ILE A 1 99 ? 6.749 -20.665 -9.274 1.00 70.81 99 ILE A O 1
ATOM 815 N N . VAL A 1 100 ? 7.607 -21.672 -7.464 1.00 77.69 100 VAL A N 1
ATOM 816 C CA . VAL A 1 100 ? 8.858 -22.125 -8.091 1.00 77.69 100 VAL A CA 1
ATOM 817 C C . VAL A 1 100 ? 9.094 -23.603 -7.740 1.00 77.69 100 VAL A C 1
ATOM 819 O O . VAL A 1 100 ? 8.767 -23.981 -6.611 1.00 77.69 100 VAL A O 1
ATOM 822 N N . PRO A 1 101 ? 9.659 -24.423 -8.647 1.00 84.69 101 PRO A N 1
ATOM 823 C CA . PRO A 1 101 ? 10.100 -24.058 -9.994 1.00 84.69 101 PRO A CA 1
ATOM 824 C C . PRO A 1 101 ? 8.941 -23.934 -11.000 1.00 84.69 101 PRO A C 1
ATOM 826 O O . PRO A 1 101 ? 7.929 -24.616 -10.854 1.00 84.69 101 PRO A O 1
ATOM 829 N N . ARG A 1 102 ? 9.072 -23.067 -12.015 1.00 83.44 102 ARG A N 1
ATOM 830 C CA . ARG A 1 102 ? 8.082 -22.943 -13.111 1.00 83.44 102 ARG A CA 1
ATOM 831 C C . ARG A 1 102 ? 8.676 -22.318 -14.381 1.00 83.44 102 ARG A C 1
ATOM 833 O O . ARG A 1 102 ? 9.614 -21.530 -14.248 1.00 83.44 102 ARG A O 1
ATOM 840 N N . PRO A 1 103 ? 8.129 -22.598 -15.578 1.00 88.06 103 PRO A N 1
ATOM 841 C CA . PRO A 1 103 ? 8.550 -21.927 -16.804 1.00 88.06 103 PRO A CA 1
ATOM 842 C C . PRO A 1 103 ? 8.155 -20.442 -16.818 1.00 88.06 103 PRO A C 1
ATOM 844 O O . PRO A 1 103 ? 7.212 -20.033 -16.131 1.00 88.06 103 PRO A O 1
ATOM 847 N N . TYR A 1 104 ? 8.876 -19.657 -17.617 1.00 92.56 104 TYR A N 1
ATOM 848 C CA . TYR A 1 104 ? 8.562 -18.267 -17.946 1.00 92.56 104 TYR A CA 1
ATOM 849 C C . TYR A 1 104 ? 8.906 -17.945 -19.404 1.00 92.56 104 TYR A C 1
ATOM 851 O O . TYR A 1 104 ? 9.722 -18.626 -20.034 1.00 92.56 104 TYR A O 1
ATOM 859 N N . HIS A 1 105 ? 8.335 -16.850 -19.893 1.00 94.19 105 HIS A N 1
ATOM 860 C CA . HIS A 1 105 ? 8.700 -16.193 -21.142 1.00 94.19 105 HIS A CA 1
ATOM 861 C C . HIS A 1 105 ? 9.543 -14.958 -20.836 1.00 94.19 105 HIS A C 1
ATOM 863 O O . HIS A 1 105 ? 9.218 -14.193 -19.934 1.00 94.19 105 HIS A O 1
ATOM 869 N N . GLN A 1 106 ? 10.638 -14.779 -21.557 1.00 95.31 106 GLN A N 1
ATOM 870 C CA . GLN A 1 106 ? 11.546 -13.652 -21.403 1.00 95.31 106 GLN A CA 1
ATOM 871 C C . GLN A 1 106 ? 11.537 -12.841 -22.680 1.00 95.31 106 GLN A C 1
ATOM 873 O O . GLN A 1 106 ? 11.737 -13.398 -23.757 1.00 95.31 106 GLN A O 1
ATOM 878 N N . LEU A 1 107 ? 11.317 -11.545 -22.531 1.00 95.31 107 LEU A N 1
ATOM 879 C CA . LEU A 1 107 ? 11.387 -10.576 -23.604 1.00 95.31 107 LEU A CA 1
ATOM 880 C C . LEU A 1 107 ? 12.623 -9.702 -23.404 1.00 95.31 107 LEU A C 1
ATOM 882 O O . LEU A 1 107 ? 12.834 -9.142 -22.327 1.00 95.31 107 LEU A O 1
ATOM 886 N N . SER A 1 108 ? 13.433 -9.621 -24.451 1.00 92.25 108 SER A N 1
ATOM 887 C CA . SER A 1 108 ? 14.698 -8.896 -24.491 1.00 92.25 108 SER A CA 1
ATOM 888 C C . SER A 1 108 ? 14.862 -8.134 -25.803 1.00 92.25 108 SER A C 1
ATOM 890 O O . SER A 1 108 ? 14.034 -8.240 -26.712 1.00 92.25 108 SER A O 1
ATOM 892 N N . ILE A 1 109 ? 15.938 -7.352 -25.904 1.00 90.88 109 ILE A N 1
ATOM 893 C CA . ILE A 1 109 ? 16.326 -6.668 -27.140 1.00 90.88 109 ILE A CA 1
ATOM 894 C C . ILE A 1 109 ? 17.388 -7.505 -27.841 1.00 90.88 109 ILE A C 1
ATOM 896 O O . ILE A 1 109 ? 18.451 -7.792 -27.286 1.00 90.88 109 ILE A O 1
ATOM 900 N N . ARG A 1 110 ? 17.139 -7.864 -29.099 1.00 88.88 110 ARG A N 1
ATOM 901 C CA . ARG A 1 110 ? 18.183 -8.428 -29.947 1.00 88.88 110 ARG A CA 1
ATOM 902 C C . ARG A 1 110 ? 19.178 -7.328 -30.307 1.00 88.88 110 ARG A C 1
ATOM 904 O O . ARG A 1 110 ? 18.861 -6.435 -31.083 1.00 88.88 110 ARG A O 1
ATOM 911 N N . GLN A 1 111 ? 20.397 -7.417 -29.783 1.00 83.69 111 GLN A N 1
ATOM 912 C CA . GLN A 1 111 ? 21.421 -6.383 -29.985 1.00 83.69 111 GLN A CA 1
ATOM 913 C C . GLN A 1 111 ? 21.776 -6.147 -31.461 1.00 83.69 111 GLN A C 1
ATOM 915 O O . GLN A 1 111 ? 22.050 -5.020 -31.838 1.00 83.69 111 GLN A O 1
ATOM 920 N N . THR A 1 112 ? 21.737 -7.182 -32.306 1.00 84.19 112 THR A N 1
ATOM 921 C CA . THR A 1 112 ? 22.188 -7.084 -33.705 1.00 84.19 112 THR A CA 1
ATOM 922 C C . THR A 1 112 ? 21.293 -6.240 -34.608 1.00 84.19 112 THR A C 1
ATOM 924 O O . THR A 1 112 ? 21.770 -5.741 -35.619 1.00 84.19 112 THR A O 1
ATOM 927 N N . ASP A 1 113 ? 19.993 -6.154 -34.317 1.00 85.50 113 ASP A N 1
ATOM 928 C CA . ASP A 1 113 ? 19.016 -5.457 -35.171 1.00 85.50 113 ASP A CA 1
ATOM 929 C C . ASP A 1 113 ? 17.998 -4.612 -34.388 1.00 85.50 113 ASP A C 1
ATOM 931 O O . ASP A 1 113 ? 17.088 -4.035 -34.984 1.00 85.50 113 ASP A O 1
ATOM 935 N N . ARG A 1 114 ? 18.163 -4.520 -33.061 1.00 85.94 114 ARG A N 1
ATOM 936 C CA . ARG A 1 114 ? 17.323 -3.738 -32.145 1.00 85.94 114 ARG A CA 1
ATOM 937 C C . ARG A 1 114 ? 15.841 -4.122 -32.237 1.00 85.94 114 ARG A C 1
ATOM 939 O O . ARG A 1 114 ? 14.965 -3.267 -32.155 1.00 85.94 114 ARG A O 1
ATOM 946 N N . THR A 1 115 ? 15.550 -5.414 -32.400 1.00 90.31 115 THR A N 1
ATOM 947 C CA . THR A 1 115 ? 14.176 -5.949 -32.418 1.00 90.31 115 THR A CA 1
ATOM 948 C C . THR A 1 115 ? 13.827 -6.709 -31.131 1.00 90.31 115 THR A C 1
ATOM 950 O O . THR A 1 115 ? 14.727 -7.218 -30.454 1.00 90.31 115 THR A O 1
ATOM 953 N N . PRO A 1 116 ? 12.532 -6.829 -30.774 1.00 92.75 116 PRO A N 1
ATOM 954 C CA . PRO A 1 116 ? 12.093 -7.708 -29.693 1.00 92.75 116 PRO A CA 1
ATOM 955 C C . PRO A 1 116 ? 12.525 -9.164 -29.912 1.00 92.75 116 PRO A C 1
ATOM 957 O O . PRO A 1 116 ? 12.329 -9.740 -30.986 1.00 92.75 116 PRO A O 1
ATOM 960 N N . LEU A 1 117 ? 13.073 -9.787 -28.872 1.00 92.38 117 LEU A N 1
ATOM 961 C CA . LEU A 1 117 ? 13.455 -11.194 -28.855 1.00 92.38 117 LEU A CA 1
ATOM 962 C C . LEU A 1 117 ? 12.753 -11.910 -27.707 1.00 92.38 117 LEU A C 1
ATOM 964 O O . LEU A 1 117 ? 12.872 -11.522 -26.550 1.00 92.38 117 LEU A O 1
ATOM 968 N N . TRP A 1 118 ? 12.064 -12.999 -28.038 1.00 93.94 118 TRP A N 1
ATOM 969 C CA . TRP A 1 118 ? 11.431 -13.862 -27.052 1.00 93.94 118 TRP A CA 1
ATOM 970 C C . TRP A 1 118 ? 12.223 -15.140 -26.847 1.00 93.94 118 TRP A C 1
ATOM 972 O O . TRP A 1 118 ? 12.471 -15.885 -27.794 1.00 93.94 118 TRP A O 1
ATOM 982 N N . ASN A 1 119 ? 12.522 -15.421 -25.585 1.00 92.62 119 ASN A N 1
ATOM 983 C CA . ASN A 1 119 ? 13.122 -16.657 -25.111 1.00 92.62 119 ASN A CA 1
ATOM 984 C C . ASN A 1 119 ? 12.239 -17.294 -24.032 1.00 92.62 119 ASN A C 1
ATOM 986 O O . ASN A 1 119 ? 11.295 -16.690 -23.518 1.00 92.62 119 ASN A O 1
ATOM 990 N N . THR A 1 120 ? 12.546 -18.535 -23.670 1.00 92.69 120 THR A N 1
ATOM 991 C CA . THR A 1 120 ? 11.874 -19.243 -22.573 1.00 92.69 120 THR A CA 1
ATOM 992 C C . THR A 1 120 ? 12.892 -19.726 -21.562 1.00 92.69 120 THR A C 1
ATOM 994 O O . THR A 1 120 ? 13.951 -20.224 -21.939 1.00 92.69 120 THR A O 1
ATOM 997 N N . GLY A 1 121 ? 12.540 -19.645 -20.285 1.00 91.19 121 GLY A N 1
ATOM 998 C CA . GLY A 1 121 ? 13.373 -20.128 -19.194 1.00 91.19 121 GLY A CA 1
ATOM 999 C C . GLY A 1 121 ? 12.555 -20.743 -18.073 1.00 91.19 121 GLY A C 1
ATOM 1000 O O . GLY A 1 121 ? 11.365 -21.015 -18.210 1.00 91.19 121 GLY A O 1
ATOM 1001 N N . THR A 1 122 ? 13.207 -21.006 -16.947 1.00 90.25 122 THR A N 1
ATOM 1002 C CA . THR A 1 122 ? 12.594 -21.558 -15.737 1.00 90.25 122 THR A CA 1
ATOM 1003 C C . THR A 1 122 ? 13.031 -20.757 -14.519 1.00 90.25 122 THR A C 1
ATOM 1005 O O . THR A 1 122 ? 14.224 -20.561 -14.281 1.00 90.25 122 THR A O 1
ATOM 1008 N N . LEU A 1 123 ? 12.062 -20.302 -13.722 1.00 88.50 123 LEU A N 1
ATOM 1009 C CA . LEU A 1 123 ? 12.321 -19.815 -12.373 1.00 88.50 123 LEU A CA 1
ATOM 1010 C C . LEU A 1 123 ? 12.705 -21.028 -11.530 1.00 88.50 123 LEU A C 1
ATOM 1012 O O . LEU A 1 123 ? 11.900 -21.941 -11.371 1.00 88.50 123 LEU A O 1
ATOM 1016 N N . ILE A 1 124 ? 13.917 -21.044 -10.990 1.00 86.62 124 ILE A N 1
ATOM 1017 C CA . ILE A 1 124 ? 14.477 -22.184 -10.258 1.00 86.62 124 ILE A CA 1
ATOM 1018 C C . ILE A 1 124 ? 14.075 -22.115 -8.782 1.00 86.62 124 ILE A C 1
ATOM 1020 O O . ILE A 1 124 ? 13.609 -23.092 -8.200 1.00 86.62 124 ILE A O 1
ATOM 1024 N N . ARG A 1 125 ? 14.277 -20.951 -8.152 1.00 81.62 125 ARG A N 1
ATOM 1025 C CA . ARG A 1 125 ? 14.032 -20.735 -6.718 1.00 81.62 125 ARG A CA 1
ATOM 1026 C C . ARG A 1 125 ? 13.880 -19.254 -6.372 1.00 81.62 125 ARG A C 1
ATOM 1028 O O . ARG A 1 125 ? 14.174 -18.378 -7.182 1.00 81.62 125 ARG A O 1
ATOM 1035 N N . LYS A 1 126 ? 13.446 -18.983 -5.139 1.00 79.56 126 LYS A N 1
ATOM 1036 C CA . LYS A 1 126 ? 13.417 -17.644 -4.526 1.00 79.56 126 LYS A CA 1
ATOM 1037 C C . LYS A 1 126 ? 14.724 -17.395 -3.763 1.00 79.56 126 LYS A C 1
ATOM 1039 O O . LYS A 1 126 ? 15.262 -18.329 -3.167 1.00 79.56 126 LYS A O 1
ATOM 1044 N N . SER A 1 127 ? 15.222 -16.158 -3.757 1.00 71.50 127 SER A N 1
ATOM 1045 C CA . SER A 1 127 ? 16.335 -15.769 -2.875 1.00 71.50 127 SER A CA 1
ATOM 1046 C C . SER A 1 127 ? 15.905 -15.767 -1.399 1.00 71.50 127 SER A C 1
ATOM 1048 O O . SER A 1 127 ? 14.711 -15.672 -1.100 1.00 71.50 127 SER A O 1
ATOM 1050 N N . LYS A 1 128 ? 16.871 -15.847 -0.466 1.00 50.47 128 LYS A N 1
ATOM 1051 C CA . LYS A 1 128 ? 16.618 -15.895 0.993 1.00 50.47 128 LYS A CA 1
ATOM 1052 C C . LYS A 1 128 ? 15.875 -14.668 1.560 1.00 50.47 128 LYS A C 1
ATOM 1054 O O . LYS A 1 128 ? 15.300 -14.780 2.631 1.00 50.47 128 LYS A O 1
ATOM 1059 N N . GLY A 1 129 ? 15.793 -13.555 0.829 1.00 55.69 129 GLY A N 1
ATOM 1060 C CA . GLY A 1 129 ? 14.996 -12.372 1.195 1.00 55.69 129 GLY A CA 1
ATOM 1061 C C . GLY A 1 129 ? 13.673 -12.230 0.433 1.00 55.69 129 GLY A C 1
ATOM 1062 O O . GLY A 1 129 ? 13.017 -11.202 0.533 1.00 55.69 129 GLY A O 1
ATOM 1063 N N . HIS A 1 130 ? 13.295 -13.217 -0.387 1.00 67.25 130 HIS A N 1
ATOM 1064 C CA . HIS A 1 130 ? 12.113 -13.200 -1.257 1.00 67.25 130 HIS A CA 1
ATOM 1065 C C . HIS A 1 130 ? 11.991 -12.005 -2.226 1.00 67.25 130 HIS A C 1
ATOM 1067 O O . HIS A 1 130 ? 10.960 -11.909 -2.887 1.00 67.25 130 HIS A O 1
ATOM 1073 N N . ALA A 1 131 ? 13.002 -11.148 -2.377 1.00 72.69 131 ALA A N 1
ATOM 1074 C CA . ALA A 1 131 ? 12.977 -10.025 -3.320 1.00 72.69 131 ALA A CA 1
ATOM 1075 C C . ALA A 1 131 ? 13.246 -10.455 -4.773 1.00 72.69 131 ALA A C 1
ATOM 1077 O O . ALA A 1 131 ? 12.741 -9.832 -5.703 1.00 72.69 131 ALA A O 1
ATOM 1078 N N . TYR A 1 132 ? 13.974 -11.563 -4.959 1.00 84.62 132 TYR A N 1
ATOM 1079 C CA . TYR A 1 132 ? 14.440 -12.024 -6.267 1.00 84.62 132 TYR A CA 1
ATOM 1080 C C . TYR A 1 132 ? 13.982 -13.449 -6.579 1.00 84.62 132 TYR A C 1
ATOM 1082 O O . TYR A 1 132 ? 13.852 -14.296 -5.682 1.00 84.62 132 TYR A O 1
ATOM 1090 N N . TYR A 1 133 ? 13.804 -13.721 -7.867 1.00 88.31 133 TYR A N 1
ATOM 1091 C CA . TYR A 1 133 ? 13.847 -15.063 -8.432 1.00 88.31 133 TYR A CA 1
ATOM 1092 C C . TYR A 1 133 ? 15.216 -15.345 -9.042 1.00 88.31 133 TYR A C 1
ATOM 1094 O O . TYR A 1 133 ? 15.880 -14.440 -9.539 1.00 88.31 133 TYR A O 1
ATOM 1102 N N . LEU A 1 134 ? 15.615 -16.614 -9.018 1.00 89.69 134 LEU A N 1
ATOM 1103 C CA . LEU A 1 134 ? 16.755 -17.110 -9.779 1.00 89.69 134 LEU A CA 1
ATOM 1104 C C . LEU A 1 134 ? 16.238 -17.795 -11.048 1.00 89.69 134 LEU A C 1
ATOM 1106 O O . LEU A 1 134 ? 15.417 -18.708 -10.934 1.00 89.69 134 LEU A O 1
ATOM 1110 N N . GLY A 1 135 ? 16.696 -17.361 -12.220 1.00 90.06 135 GLY A N 1
ATOM 1111 C CA . GLY A 1 135 ? 16.368 -17.946 -13.524 1.00 90.06 135 GLY A CA 1
ATOM 1112 C C . GLY A 1 135 ? 17.583 -18.596 -14.193 1.00 90.06 135 GLY A C 1
ATOM 1113 O O . GLY A 1 135 ? 18.718 -18.218 -13.912 1.00 90.06 135 GLY A O 1
ATOM 1114 N N . ASN A 1 136 ? 17.333 -19.569 -15.075 1.00 86.62 136 ASN A N 1
ATOM 1115 C CA . ASN A 1 136 ? 18.359 -20.395 -15.732 1.00 86.62 136 ASN A CA 1
ATOM 1116 C C . ASN A 1 136 ? 18.700 -19.999 -17.184 1.00 86.62 136 ASN A C 1
ATOM 1118 O O . ASN A 1 136 ? 19.262 -20.822 -17.905 1.00 86.62 136 ASN A O 1
ATOM 1122 N N . THR A 1 137 ? 18.318 -18.810 -17.646 1.00 84.44 137 THR A N 1
ATOM 1123 C CA . THR A 1 137 ? 18.654 -18.343 -19.001 1.00 84.44 137 THR A CA 1
ATOM 1124 C C . THR A 1 137 ? 19.938 -17.524 -18.999 1.00 84.44 137 THR A C 1
ATOM 1126 O O . THR A 1 137 ? 20.424 -17.074 -17.960 1.00 84.44 137 THR A O 1
ATOM 1129 N N . ASP A 1 138 ? 20.466 -17.288 -20.195 1.00 76.94 138 ASP A N 1
ATOM 1130 C CA . ASP A 1 138 ? 21.578 -16.390 -20.481 1.00 76.94 138 ASP A CA 1
ATOM 1131 C C . ASP A 1 138 ? 21.144 -14.923 -20.649 1.00 76.94 138 ASP A C 1
ATOM 1133 O O . ASP A 1 138 ? 21.902 -14.138 -21.219 1.00 76.94 138 ASP A O 1
ATOM 1137 N N . GLY A 1 139 ? 19.980 -14.542 -20.109 1.00 80.56 139 GLY A N 1
ATOM 1138 C CA . GLY A 1 139 ? 19.418 -13.196 -20.227 1.00 80.56 139 GLY A CA 1
ATOM 1139 C C . GLY A 1 139 ? 20.360 -12.055 -19.843 1.00 80.56 139 GLY A C 1
ATOM 1140 O O . GLY A 1 139 ? 21.372 -12.244 -19.153 1.00 80.56 139 GLY A O 1
ATOM 1141 N N . MET A 1 140 ? 20.005 -10.868 -20.319 1.00 87.25 140 MET A N 1
ATOM 1142 C CA . MET A 1 140 ? 20.713 -9.610 -20.106 1.00 87.25 140 MET A CA 1
ATOM 1143 C C . MET A 1 140 ? 19.976 -8.742 -19.083 1.00 87.25 140 MET A C 1
ATOM 1145 O O . MET A 1 140 ? 18.816 -8.981 -18.750 1.00 87.25 140 MET A O 1
ATOM 1149 N N . LEU A 1 141 ? 20.676 -7.751 -18.536 1.00 89.81 141 LEU A N 1
ATOM 1150 C CA . LEU A 1 141 ? 20.082 -6.770 -17.627 1.00 89.81 141 LEU A CA 1
ATOM 1151 C C . LEU A 1 141 ? 18.970 -6.004 -18.340 1.00 89.81 141 LEU A C 1
ATOM 1153 O O . LEU A 1 141 ? 19.156 -5.597 -19.474 1.00 89.81 141 LEU A O 1
ATOM 1157 N N . GLY A 1 142 ? 17.830 -5.801 -17.689 1.00 90.81 142 GLY A N 1
ATOM 1158 C CA . GLY A 1 142 ? 16.667 -5.147 -18.292 1.00 90.81 142 GLY A CA 1
ATOM 1159 C C . GLY A 1 142 ? 15.739 -6.079 -19.066 1.00 90.81 142 GLY A C 1
ATOM 1160 O O . GLY A 1 142 ? 14.643 -5.656 -19.429 1.00 90.81 142 GLY A O 1
ATOM 1161 N N . ASP A 1 143 ? 16.110 -7.345 -19.267 1.00 93.88 143 ASP A N 1
ATOM 1162 C CA . ASP A 1 143 ? 15.183 -8.339 -19.805 1.00 93.88 143 ASP A CA 1
ATOM 1163 C C . ASP A 1 143 ? 13.988 -8.501 -18.862 1.00 93.88 143 ASP A C 1
ATOM 1165 O O . ASP A 1 143 ? 14.136 -8.567 -17.637 1.00 93.88 143 ASP A O 1
ATOM 1169 N N . VAL A 1 144 ? 12.789 -8.600 -19.426 1.00 95.94 144 VAL A N 1
ATOM 1170 C CA . VAL A 1 144 ? 11.541 -8.681 -18.661 1.00 95.94 144 VAL A CA 1
ATOM 1171 C C . VAL A 1 144 ? 10.901 -10.053 -18.780 1.00 95.94 144 VAL A C 1
ATOM 1173 O O . VAL A 1 144 ? 10.956 -10.712 -19.817 1.00 95.94 144 VAL A O 1
ATOM 1176 N N . ILE A 1 145 ? 10.320 -10.507 -17.674 1.00 95.31 145 ILE A N 1
ATOM 1177 C CA . ILE A 1 145 ? 9.890 -11.887 -17.479 1.00 95.31 145 ILE A CA 1
ATOM 1178 C C . ILE A 1 145 ? 8.378 -11.937 -17.290 1.00 95.31 145 ILE A C 1
ATOM 1180 O O . ILE A 1 145 ? 7.826 -11.202 -16.469 1.00 95.31 145 ILE A O 1
ATOM 1184 N N . PHE A 1 146 ? 7.728 -12.857 -17.996 1.00 93.44 146 PHE A N 1
ATOM 1185 C CA . PHE A 1 146 ? 6.284 -13.065 -17.995 1.00 93.44 146 PHE A CA 1
ATOM 1186 C C . PHE A 1 146 ? 5.926 -14.524 -17.745 1.00 93.44 146 PHE A C 1
ATOM 1188 O O . PHE A 1 146 ? 6.706 -15.435 -18.041 1.00 93.44 146 PHE A O 1
ATOM 1195 N N . ASP A 1 147 ? 4.735 -14.762 -17.207 1.00 87.31 147 ASP A N 1
ATOM 1196 C CA . ASP A 1 147 ? 4.170 -16.106 -17.178 1.00 87.31 147 ASP A CA 1
ATOM 1197 C C . ASP A 1 147 ? 3.435 -16.464 -18.478 1.00 87.31 147 ASP A C 1
ATOM 1199 O O . ASP A 1 147 ? 3.419 -15.708 -19.448 1.00 87.31 147 ASP A O 1
ATOM 1203 N N . GLU A 1 148 ? 2.849 -17.660 -18.504 1.00 85.88 148 GLU A N 1
ATOM 1204 C CA . GLU A 1 148 ? 2.079 -18.184 -19.638 1.00 85.88 148 GLU A CA 1
ATOM 1205 C C . GLU A 1 148 ? 0.838 -17.339 -19.985 1.00 85.88 148 GLU A C 1
ATOM 1207 O O . GLU A 1 148 ? 0.341 -17.430 -21.103 1.00 85.88 148 GLU A O 1
ATOM 1212 N N . TYR A 1 149 ? 0.372 -16.490 -19.061 1.00 86.56 149 TYR A N 1
ATOM 1213 C CA . TYR A 1 149 ? -0.772 -15.591 -19.240 1.00 86.56 149 TYR A CA 1
ATOM 1214 C C . TYR A 1 149 ? -0.343 -14.164 -19.603 1.00 86.56 149 TYR A C 1
ATOM 1216 O O . TYR A 1 149 ? -1.149 -13.242 -19.508 1.00 86.56 149 TYR A O 1
ATOM 1224 N N . ALA A 1 150 ? 0.922 -13.966 -19.990 1.00 85.12 150 ALA A N 1
ATOM 1225 C CA . ALA A 1 150 ? 1.495 -12.656 -20.288 1.00 85.12 150 ALA A CA 1
ATOM 1226 C C . ALA A 1 150 ? 1.475 -11.677 -19.088 1.00 85.12 150 ALA A C 1
ATOM 1228 O O . ALA A 1 150 ? 1.562 -10.464 -19.282 1.00 85.12 150 ALA A O 1
ATOM 1229 N N . THR A 1 151 ? 1.414 -12.178 -17.844 1.00 87.44 151 THR A N 1
ATOM 1230 C CA . THR A 1 151 ? 1.506 -11.327 -16.644 1.00 87.44 151 THR A CA 1
ATOM 1231 C C . THR A 1 151 ? 2.961 -11.101 -16.240 1.00 87.44 151 THR A C 1
ATOM 1233 O O . THR A 1 151 ? 3.789 -12.014 -16.265 1.00 87.44 151 THR A O 1
ATOM 1236 N N . PHE A 1 152 ? 3.292 -9.867 -15.863 1.00 91.31 152 PHE A N 1
ATOM 1237 C CA . PHE A 1 152 ? 4.640 -9.423 -15.535 1.00 91.31 152 PHE A CA 1
ATOM 1238 C C . PHE A 1 152 ? 5.115 -9.994 -14.193 1.00 91.31 152 PHE A C 1
ATOM 1240 O O . PHE A 1 152 ? 4.583 -9.692 -13.115 1.00 91.31 152 PHE A O 1
ATOM 1247 N N . ILE A 1 153 ? 6.164 -10.811 -14.267 1.00 89.50 153 ILE A N 1
ATOM 1248 C CA . ILE A 1 153 ? 6.832 -11.441 -13.127 1.00 89.50 153 ILE A CA 1
ATOM 1249 C C . ILE A 1 153 ? 7.909 -10.529 -12.547 1.00 89.50 153 ILE A C 1
ATOM 1251 O O . ILE A 1 153 ? 8.070 -10.477 -11.324 1.00 89.50 153 ILE A O 1
ATOM 1255 N N . GLY A 1 154 ? 8.668 -9.843 -13.399 1.00 92.44 154 GLY A N 1
ATOM 1256 C CA . GLY A 1 154 ? 9.815 -9.061 -12.961 1.00 92.44 154 GLY A CA 1
ATOM 1257 C C . GLY A 1 154 ? 10.823 -8.771 -14.063 1.00 92.44 154 GLY A C 1
ATOM 1258 O O . GLY A 1 154 ? 10.609 -9.116 -15.221 1.00 92.44 154 GLY A O 1
ATOM 1259 N N . MET A 1 155 ? 11.938 -8.163 -13.675 1.00 95.19 155 MET A N 1
ATOM 1260 C CA . MET A 1 155 ? 13.005 -7.735 -14.579 1.00 95.19 155 MET A CA 1
ATOM 1261 C C . MET A 1 155 ? 14.352 -8.285 -14.117 1.00 95.19 155 MET A C 1
ATOM 1263 O O . MET A 1 155 ? 14.606 -8.385 -12.915 1.00 95.19 155 MET A O 1
ATOM 1267 N N . VAL A 1 156 ? 15.215 -8.648 -15.058 1.00 93.88 156 VAL A N 1
ATOM 1268 C CA . VAL A 1 156 ? 16.591 -9.061 -14.783 1.00 93.88 156 VAL A CA 1
ATOM 1269 C C . VAL A 1 156 ? 17.405 -7.844 -14.360 1.00 93.88 156 VAL A C 1
ATOM 1271 O O . VAL A 1 156 ? 17.526 -6.885 -15.112 1.00 93.88 156 VAL A O 1
ATOM 1274 N N . VAL A 1 157 ? 17.974 -7.888 -13.158 1.00 91.06 157 VAL A N 1
ATOM 1275 C CA . VAL A 1 157 ? 18.756 -6.771 -12.588 1.00 91.06 157 VAL A CA 1
ATOM 1276 C C . VAL A 1 157 ? 20.193 -7.150 -12.267 1.00 91.06 157 VAL A C 1
ATOM 1278 O O . VAL A 1 157 ? 21.012 -6.284 -11.999 1.00 91.06 157 VAL A O 1
ATOM 1281 N N . THR A 1 158 ? 20.524 -8.442 -12.283 1.00 87.75 158 THR A N 1
ATOM 1282 C CA . THR A 1 158 ? 21.899 -8.908 -12.081 1.00 87.75 158 THR A CA 1
ATOM 1283 C C . THR A 1 158 ? 22.099 -10.263 -12.753 1.00 87.75 158 THR A C 1
ATOM 1285 O O . THR A 1 158 ? 21.186 -11.092 -12.789 1.00 87.75 158 THR A O 1
ATOM 1288 N N . LYS A 1 159 ? 23.320 -10.539 -13.218 1.00 86.56 159 LYS A N 1
ATOM 1289 C CA . LYS A 1 159 ? 23.740 -11.852 -13.729 1.00 86.56 159 LYS A CA 1
ATOM 1290 C C . LYS A 1 159 ? 24.956 -12.349 -12.950 1.00 86.56 159 LYS A C 1
ATOM 1292 O O . LYS A 1 159 ? 25.954 -11.642 -12.856 1.00 86.56 159 LYS A O 1
ATOM 1297 N N . ARG A 1 160 ? 24.888 -13.552 -12.367 1.00 82.81 160 ARG A N 1
ATOM 1298 C CA . ARG A 1 160 ? 26.019 -14.168 -11.638 1.00 82.81 160 ARG A CA 1
ATOM 1299 C C . ARG A 1 160 ? 26.045 -15.673 -11.854 1.00 82.81 160 ARG A C 1
ATOM 1301 O O . ARG A 1 160 ? 25.003 -16.318 -11.803 1.00 82.81 160 ARG A O 1
ATOM 1308 N N . GLU A 1 161 ? 27.241 -16.224 -12.061 1.00 78.50 161 GLU A N 1
ATOM 1309 C CA . GLU A 1 161 ? 27.475 -17.678 -12.127 1.00 78.50 161 GLU A CA 1
ATOM 1310 C C . GLU A 1 161 ? 26.530 -18.406 -13.107 1.00 78.50 161 GLU A C 1
ATOM 1312 O O . GLU 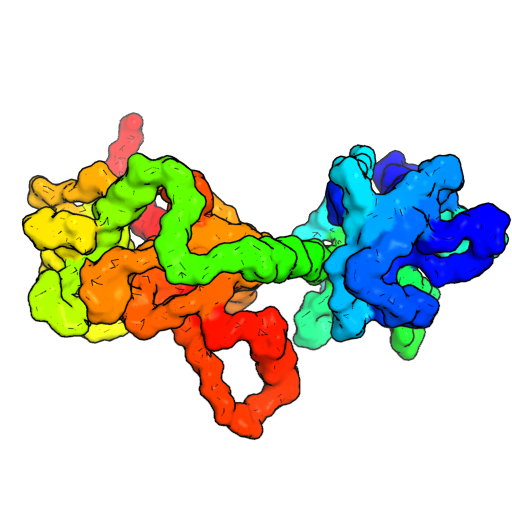A 1 161 ? 25.975 -19.457 -12.796 1.00 78.50 161 GLU A O 1
ATOM 1317 N N . GLY A 1 162 ? 26.280 -17.808 -14.279 1.00 77.44 162 GLY A N 1
ATOM 1318 C CA . GLY A 1 162 ? 25.397 -18.381 -15.306 1.00 77.44 162 GLY A CA 1
ATOM 1319 C C . GLY A 1 162 ? 23.898 -18.344 -14.980 1.00 77.44 162 GLY A C 1
ATOM 1320 O O . GLY A 1 162 ? 23.113 -18.912 -15.729 1.00 77.44 162 GLY A O 1
ATOM 1321 N N . ASN A 1 163 ? 23.492 -17.677 -13.895 1.00 85.06 163 ASN A N 1
ATOM 1322 C CA . ASN A 1 163 ? 22.093 -17.454 -13.543 1.00 85.06 163 ASN A CA 1
ATOM 1323 C C . ASN A 1 163 ? 21.735 -15.967 -13.628 1.00 85.06 163 ASN A C 1
ATOM 1325 O O . ASN A 1 163 ? 22.565 -15.090 -13.359 1.00 85.06 163 ASN A O 1
ATOM 1329 N N . ILE A 1 164 ? 20.464 -15.696 -13.913 1.00 91.19 164 ILE A N 1
ATOM 1330 C CA . ILE A 1 164 ? 19.887 -14.352 -13.852 1.00 91.19 164 ILE A CA 1
ATOM 1331 C C . ILE A 1 164 ? 19.116 -14.148 -12.546 1.00 91.19 164 ILE A C 1
ATOM 1333 O O . ILE A 1 164 ? 18.407 -15.039 -12.067 1.00 91.19 164 ILE A O 1
ATOM 1337 N N . PHE A 1 165 ? 19.250 -12.958 -11.972 1.00 91.25 165 PHE A N 1
ATOM 1338 C CA . PHE A 1 165 ? 18.511 -12.510 -10.800 1.00 91.25 165 PHE A CA 1
ATOM 1339 C C . PHE A 1 165 ? 17.400 -11.581 -11.265 1.00 91.25 165 PHE A C 1
ATOM 1341 O O . PHE A 1 165 ? 17.650 -10.500 -11.796 1.00 91.25 165 PHE A O 1
ATOM 1348 N N . ILE A 1 166 ? 16.167 -12.034 -11.072 1.00 92.69 166 ILE A N 1
ATOM 1349 C CA . ILE A 1 166 ? 14.963 -11.353 -11.534 1.00 92.69 166 ILE A CA 1
ATOM 1350 C C . ILE A 1 166 ? 14.328 -10.668 -10.327 1.00 92.69 166 ILE A C 1
ATOM 1352 O O . ILE A 1 166 ? 13.836 -11.347 -9.417 1.00 92.69 166 ILE A O 1
ATOM 1356 N N . LEU A 1 167 ? 14.340 -9.338 -10.299 1.00 90.44 167 LEU A N 1
ATOM 1357 C CA . LEU A 1 167 ? 13.639 -8.557 -9.289 1.00 90.44 167 LEU A CA 1
ATOM 1358 C C . LEU A 1 167 ? 12.135 -8.666 -9.524 1.00 90.44 167 LEU A C 1
ATOM 1360 O O . LEU A 1 167 ? 11.649 -8.451 -10.633 1.00 90.44 167 LEU A O 1
ATOM 1364 N N . LYS A 1 168 ? 11.388 -9.001 -8.474 1.00 87.19 168 LYS A N 1
ATOM 1365 C CA . LYS A 1 168 ? 9.944 -9.224 -8.577 1.00 87.19 168 LYS A CA 1
ATOM 1366 C C . LYS A 1 168 ? 9.189 -7.950 -8.927 1.00 87.19 168 LYS A C 1
ATOM 1368 O O . LYS A 1 168 ? 9.420 -6.908 -8.315 1.00 87.19 168 LYS A O 1
ATOM 1373 N N . SER A 1 169 ? 8.180 -8.083 -9.781 1.00 83.94 169 SER A N 1
ATOM 1374 C CA . SER A 1 169 ? 7.236 -7.014 -10.121 1.00 83.94 169 SER A CA 1
ATOM 1375 C C . SER A 1 169 ? 6.605 -6.380 -8.879 1.00 83.94 169 SER A C 1
ATOM 1377 O O . SER A 1 169 ? 6.555 -5.160 -8.767 1.00 83.94 169 SER A O 1
ATOM 1379 N N . SER A 1 170 ? 6.254 -7.184 -7.869 1.00 77.69 170 SER A N 1
ATOM 1380 C CA . SER A 1 170 ? 5.726 -6.684 -6.594 1.00 77.69 170 SER A CA 1
ATOM 1381 C C . SER A 1 170 ? 6.682 -5.750 -5.847 1.00 77.69 170 SER A C 1
ATOM 1383 O O . SER A 1 170 ? 6.213 -4.890 -5.110 1.00 77.69 170 SER A O 1
ATOM 1385 N N . ILE A 1 171 ? 8.002 -5.931 -5.991 1.00 79.56 171 ILE A N 1
ATOM 1386 C CA . ILE A 1 171 ? 9.024 -5.068 -5.377 1.00 79.56 171 ILE A CA 1
ATOM 1387 C C . ILE A 1 171 ? 9.212 -3.800 -6.211 1.00 79.56 171 ILE A C 1
ATOM 1389 O O . ILE A 1 171 ? 9.241 -2.710 -5.645 1.00 79.56 171 ILE A O 1
ATOM 1393 N N . ILE A 1 172 ? 9.243 -3.928 -7.540 1.00 81.31 172 ILE A N 1
ATOM 1394 C CA . ILE A 1 172 ? 9.334 -2.795 -8.470 1.00 81.31 172 ILE A CA 1
ATOM 1395 C C . ILE A 1 172 ? 8.155 -1.829 -8.260 1.00 81.31 172 ILE A C 1
ATOM 1397 O O . ILE A 1 172 ? 8.364 -0.649 -7.988 1.00 81.31 172 ILE A O 1
ATOM 1401 N N . CYS A 1 173 ? 6.913 -2.327 -8.276 1.00 76.88 173 CYS A N 1
ATOM 1402 C CA . CYS A 1 173 ? 5.720 -1.506 -8.034 1.00 76.88 173 CYS A CA 1
ATOM 1403 C C . CYS A 1 173 ? 5.696 -0.915 -6.617 1.00 76.88 173 CYS A C 1
ATOM 1405 O O . CYS A 1 173 ? 5.257 0.212 -6.406 1.00 76.88 173 CYS A O 1
ATOM 1407 N N . SER A 1 174 ? 6.211 -1.664 -5.642 1.00 67.94 174 SER A N 1
ATOM 1408 C CA . SER A 1 174 ? 6.422 -1.184 -4.276 1.00 67.94 174 SER A CA 1
ATOM 1409 C C . SER A 1 174 ? 7.355 0.026 -4.229 1.00 67.94 174 SER A C 1
ATOM 1411 O O . SER A 1 174 ? 7.078 0.958 -3.482 1.00 67.94 174 SER A O 1
ATOM 1413 N N . ASN A 1 175 ? 8.436 0.013 -5.013 1.00 70.19 175 ASN A N 1
ATOM 1414 C CA . ASN A 1 175 ? 9.421 1.089 -5.061 1.00 70.19 175 ASN A CA 1
ATOM 1415 C C . ASN A 1 175 ? 8.861 2.343 -5.739 1.00 70.19 175 ASN A C 1
ATOM 1417 O O . ASN A 1 175 ? 9.055 3.426 -5.198 1.00 70.19 175 ASN A O 1
ATOM 1421 N N . ILE A 1 176 ? 8.083 2.202 -6.825 1.00 70.25 176 ILE A N 1
ATOM 1422 C CA . ILE A 1 176 ? 7.322 3.329 -7.406 1.00 70.25 176 ILE A CA 1
ATOM 1423 C C . ILE A 1 176 ? 6.458 3.974 -6.323 1.00 70.25 176 ILE A C 1
ATOM 1425 O O . ILE A 1 176 ? 6.503 5.178 -6.096 1.00 70.25 176 ILE A O 1
ATOM 1429 N N . GLN A 1 177 ? 5.689 3.152 -5.610 1.00 63.31 177 GLN A N 1
ATOM 1430 C CA . GLN A 1 177 ? 4.774 3.651 -4.601 1.00 63.31 177 GLN A CA 1
ATOM 1431 C C . GLN A 1 177 ? 5.509 4.292 -3.414 1.00 63.31 177 GLN A C 1
ATOM 1433 O O . GLN A 1 177 ? 5.029 5.289 -2.879 1.00 63.31 177 GLN A O 1
ATOM 1438 N N . THR A 1 178 ? 6.651 3.742 -2.987 1.00 61.84 178 THR A N 1
ATOM 1439 C CA . THR A 1 178 ? 7.514 4.361 -1.970 1.00 61.84 178 THR A CA 1
ATOM 1440 C C . THR A 1 178 ? 7.996 5.733 -2.433 1.00 61.84 178 THR A C 1
ATOM 1442 O O . THR A 1 178 ? 7.818 6.689 -1.690 1.00 61.84 178 THR A O 1
ATOM 1445 N N . ALA A 1 179 ? 8.512 5.849 -3.657 1.00 59.56 179 ALA A N 1
ATOM 1446 C CA . ALA A 1 179 ? 9.014 7.105 -4.209 1.00 59.56 179 ALA A CA 1
ATOM 1447 C C . ALA A 1 179 ? 7.924 8.186 -4.308 1.00 59.56 179 ALA A C 1
ATOM 1449 O O . ALA A 1 179 ? 8.117 9.295 -3.816 1.00 59.56 179 ALA A O 1
ATOM 1450 N N . ILE A 1 180 ? 6.730 7.826 -4.800 1.00 61.41 180 ILE A N 1
ATOM 1451 C CA . ILE A 1 180 ? 5.546 8.708 -4.792 1.00 61.41 180 ILE A CA 1
ATOM 1452 C C . ILE A 1 180 ? 5.243 9.184 -3.367 1.00 61.41 180 ILE A C 1
ATOM 1454 O O . ILE A 1 180 ? 4.960 10.354 -3.123 1.00 61.41 180 ILE A O 1
ATOM 1458 N N . ASN A 1 181 ? 5.311 8.282 -2.389 1.00 53.47 181 ASN A N 1
ATOM 1459 C CA . ASN A 1 181 ? 5.036 8.635 -1.002 1.00 53.47 181 ASN A CA 1
ATOM 1460 C C . ASN A 1 181 ? 6.137 9.481 -0.363 1.00 53.47 181 ASN A C 1
ATOM 1462 O O . ASN A 1 181 ? 5.817 10.296 0.499 1.00 53.47 181 ASN A O 1
ATOM 1466 N N . GLU A 1 182 ? 7.400 9.298 -0.741 1.00 53.38 182 GLU A N 1
ATOM 1467 C CA . GLU A 1 182 ? 8.522 10.128 -0.299 1.00 53.38 182 GLU A CA 1
ATOM 1468 C C . GLU A 1 182 ? 8.398 11.549 -0.852 1.00 53.38 182 GLU A C 1
ATOM 1470 O O . GLU A 1 182 ? 8.509 12.500 -0.082 1.00 53.38 182 GLU A O 1
ATOM 1475 N N . GLU A 1 183 ? 8.044 11.714 -2.127 1.00 50.00 183 GLU A N 1
ATOM 1476 C CA . GLU A 1 183 ? 7.782 13.025 -2.731 1.00 50.00 183 GLU A CA 1
ATOM 1477 C C . GLU A 1 183 ? 6.586 13.736 -2.070 1.00 50.00 183 GLU A C 1
ATOM 1479 O O . GLU A 1 183 ? 6.657 14.911 -1.693 1.00 50.00 183 GLU A O 1
ATOM 1484 N N . ILE A 1 184 ? 5.505 12.996 -1.806 1.00 43.44 184 ILE A N 1
ATOM 1485 C CA . ILE A 1 184 ? 4.356 13.487 -1.033 1.00 43.44 184 ILE A CA 1
ATOM 1486 C C . ILE A 1 184 ? 4.748 13.805 0.425 1.00 43.44 184 ILE A C 1
ATOM 1488 O O . ILE A 1 184 ? 4.168 14.699 1.044 1.00 43.44 184 ILE A O 1
ATOM 1492 N N . SER A 1 185 ? 5.711 13.080 1.002 1.00 39.66 185 SER A N 1
ATOM 1493 C CA . SER A 1 185 ? 6.187 13.303 2.376 1.00 39.66 185 SER A CA 1
ATOM 1494 C C . SER A 1 185 ? 7.093 14.531 2.478 1.00 39.66 185 SER A C 1
ATOM 1496 O O . SER A 1 185 ? 7.006 15.257 3.465 1.00 39.66 185 SER A O 1
ATOM 1498 N N . LEU A 1 186 ? 7.906 14.799 1.452 1.00 39.16 186 LEU A N 1
ATOM 1499 C CA . LEU A 1 186 ? 8.772 15.980 1.347 1.00 39.16 186 LEU A CA 1
ATOM 1500 C C . LEU A 1 186 ? 7.983 17.273 1.100 1.00 39.16 186 LEU A C 1
ATOM 1502 O O . LEU A 1 186 ? 8.470 18.359 1.407 1.00 39.16 186 LEU A O 1
ATOM 1506 N N . THR A 1 187 ? 6.763 17.164 0.577 1.00 34.62 187 THR A N 1
ATOM 1507 C CA . THR A 1 187 ? 5.896 18.309 0.268 1.00 34.62 187 THR A CA 1
ATOM 1508 C C . THR A 1 187 ? 4.843 18.594 1.332 1.00 34.62 187 THR A C 1
ATOM 1510 O O . THR A 1 187 ? 4.133 19.594 1.206 1.00 34.62 187 THR A O 1
ATOM 1513 N N . MET A 1 188 ? 4.714 17.777 2.388 1.00 33.81 188 MET A N 1
ATOM 1514 C CA . MET A 1 188 ? 3.616 17.972 3.334 1.00 33.81 188 MET A CA 1
ATOM 1515 C C . MET A 1 188 ? 3.957 18.792 4.590 1.00 33.81 188 MET A C 1
ATOM 1517 O O . MET A 1 188 ? 5.084 18.761 5.087 1.00 33.81 188 MET A O 1
ATOM 1521 N N . PRO A 1 189 ? 2.981 19.569 5.107 1.00 33.06 189 PRO A N 1
ATOM 1522 C CA . PRO A 1 189 ? 3.194 20.457 6.239 1.00 33.06 189 PRO A CA 1
ATOM 1523 C C . PRO A 1 189 ? 3.393 19.675 7.542 1.00 33.06 189 PRO A C 1
ATOM 1525 O O . PRO A 1 189 ? 2.950 18.535 7.686 1.00 33.06 189 PRO A O 1
ATOM 1528 N N . GLN A 1 190 ? 4.013 20.360 8.505 1.00 39.28 190 GLN A N 1
ATOM 1529 C CA . GLN A 1 190 ? 4.159 19.989 9.916 1.00 39.28 190 GLN A CA 1
ATOM 1530 C C . GLN A 1 190 ? 2.868 19.405 10.545 1.00 39.28 190 GLN A C 1
ATOM 1532 O O . GLN A 1 190 ? 1.759 19.712 10.094 1.00 39.28 190 GLN A O 1
ATOM 1537 N N . PRO A 1 191 ? 2.995 18.580 11.605 1.00 43.22 191 PRO A N 1
ATOM 1538 C CA . PRO A 1 191 ? 1.861 17.966 12.284 1.00 43.22 191 PRO A CA 1
ATOM 1539 C C . PRO A 1 191 ? 1.012 19.057 12.941 1.00 43.22 191 PRO A C 1
ATOM 1541 O O . PRO A 1 191 ? 1.522 19.761 13.800 1.00 43.22 191 PRO A O 1
ATOM 1544 N N . ASP A 1 192 ? -0.230 19.211 12.468 1.00 44.41 192 ASP A N 1
ATOM 1545 C CA . ASP A 1 192 ? -1.409 19.765 13.174 1.00 44.41 192 ASP A CA 1
ATOM 1546 C C . ASP A 1 192 ? -2.545 20.176 12.215 1.00 44.41 192 ASP A C 1
ATOM 1548 O O . ASP A 1 192 ? -3.655 20.480 12.656 1.00 44.41 192 ASP A O 1
ATOM 1552 N N . ASN A 1 193 ? -2.344 20.110 10.895 1.00 52.00 193 ASN A N 1
ATOM 1553 C CA . ASN A 1 193 ? -3.431 20.379 9.956 1.00 52.00 193 ASN A CA 1
ATOM 1554 C C . ASN A 1 193 ? -4.326 19.147 9.780 1.00 52.00 193 ASN A C 1
ATOM 1556 O O . ASN A 1 193 ? -3.913 18.110 9.254 1.00 52.00 193 ASN A O 1
ATOM 1560 N N . LYS A 1 194 ? -5.579 19.284 10.222 1.00 60.16 194 LYS A N 1
ATOM 1561 C CA . LYS A 1 194 ? -6.665 18.353 9.909 1.00 60.16 194 LYS A CA 1
ATOM 1562 C C . LYS A 1 194 ? -6.698 18.138 8.387 1.00 60.16 194 LYS A C 1
ATOM 1564 O O . LYS A 1 194 ? -6.675 19.115 7.643 1.00 60.16 194 LYS A O 1
ATOM 1569 N N . PRO A 1 195 ? -6.708 16.885 7.911 1.00 61.50 195 PRO A N 1
ATOM 1570 C CA . PRO A 1 195 ? -6.452 16.585 6.503 1.00 61.50 195 PRO A CA 1
ATOM 1571 C C . PRO A 1 195 ? -7.650 16.830 5.587 1.00 61.50 195 PRO A C 1
ATOM 1573 O O . PRO A 1 195 ? -7.497 16.836 4.368 1.00 61.50 195 PRO A O 1
ATOM 1576 N N . PHE A 1 196 ? -8.839 16.996 6.161 1.00 64.75 196 PHE A N 1
ATOM 1577 C CA . PHE A 1 196 ? -10.053 17.244 5.405 1.00 64.75 196 PHE A CA 1
ATOM 1578 C C . PHE A 1 196 ? -10.310 18.744 5.339 1.00 64.75 196 PHE A C 1
ATOM 1580 O O . PHE A 1 196 ? -10.283 19.431 6.359 1.00 64.75 196 PHE A O 1
ATOM 1587 N N . GLN A 1 197 ? -10.616 19.231 4.138 1.00 66.00 197 GLN A N 1
ATOM 1588 C CA . GLN A 1 197 ? -11.242 20.544 3.969 1.00 66.00 197 GLN A CA 1
ATOM 1589 C C . GLN A 1 197 ? -12.697 20.531 4.467 1.00 66.00 197 GLN A C 1
ATOM 1591 O O . GLN A 1 197 ? -13.244 21.574 4.815 1.00 66.00 197 GLN A O 1
ATOM 1596 N N . ASP A 1 198 ? -13.305 19.343 4.530 1.00 79.06 198 ASP A N 1
ATOM 1597 C CA . ASP A 1 198 ? -14.637 19.124 5.077 1.00 79.06 198 ASP A CA 1
ATOM 1598 C C . ASP A 1 198 ? -14.600 19.082 6.614 1.00 79.06 198 ASP A C 1
ATOM 1600 O O . ASP A 1 198 ? -14.227 18.085 7.244 1.00 79.06 198 ASP A O 1
ATOM 1604 N N . GLN A 1 199 ? -14.997 20.202 7.215 1.00 83.75 199 GLN A N 1
ATOM 1605 C CA . GLN A 1 199 ? -15.104 20.362 8.661 1.00 83.75 199 GLN A CA 1
ATOM 1606 C C . GLN A 1 199 ? -16.155 19.417 9.270 1.00 83.75 199 GLN A C 1
ATOM 1608 O O . GLN A 1 199 ? -15.983 18.967 10.402 1.00 83.75 199 GLN A O 1
ATOM 1613 N N . GLU A 1 200 ? -17.221 19.081 8.540 1.00 86.12 200 GLU A N 1
ATOM 1614 C CA . GLU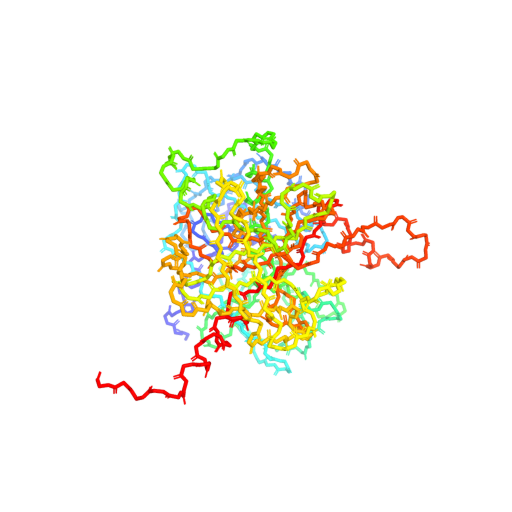 A 1 200 ? -18.269 18.188 9.033 1.00 86.12 200 GLU A CA 1
ATOM 1615 C C . GLU A 1 200 ? -17.719 16.769 9.204 1.00 86.12 200 GLU A C 1
ATOM 1617 O O . GLU A 1 200 ? -17.893 16.154 10.259 1.00 86.12 200 GLU A O 1
ATOM 1622 N N . LEU A 1 201 ? -16.961 16.279 8.221 1.00 85.50 201 LEU A N 1
ATOM 1623 C CA . LEU A 1 201 ? -16.325 14.965 8.292 1.00 85.50 201 LEU A CA 1
ATOM 1624 C C . LEU A 1 201 ? -15.321 14.869 9.449 1.00 85.50 201 LEU A C 1
ATOM 1626 O O . LEU A 1 201 ? -15.320 13.885 10.193 1.00 85.50 201 LEU A O 1
ATOM 1630 N N . VAL A 1 202 ? -14.498 15.905 9.652 1.00 88.31 202 VAL A N 1
ATOM 1631 C CA . VAL A 1 202 ? -13.616 16.008 10.830 1.00 88.31 202 VAL A CA 1
ATOM 1632 C C . VAL A 1 202 ? -14.432 15.840 12.104 1.00 88.31 202 VAL A C 1
ATOM 1634 O O . VAL A 1 202 ? -14.093 15.038 12.975 1.00 88.31 202 VAL A O 1
ATOM 1637 N N . GLU A 1 203 ? -15.506 16.613 12.227 1.00 90.31 203 GLU A N 1
ATOM 1638 C CA . GLU A 1 203 ? -16.331 16.629 13.419 1.00 90.31 203 GLU A CA 1
ATOM 1639 C C . GLU A 1 203 ? -17.017 15.291 13.687 1.00 90.31 203 GLU A C 1
ATOM 1641 O O . GLU A 1 203 ? -17.117 14.887 14.853 1.00 90.31 203 GLU A O 1
ATOM 1646 N N . GLN A 1 204 ? -17.452 14.603 12.633 1.00 90.88 204 GLN A N 1
ATOM 1647 C CA . GLN A 1 204 ? -18.002 13.258 12.707 1.00 90.88 204 GLN A CA 1
ATOM 1648 C C . GLN A 1 204 ? -16.941 12.274 13.212 1.00 90.88 204 GLN A C 1
ATOM 1650 O O . GLN A 1 204 ? -17.184 11.591 14.208 1.00 90.88 204 GLN A O 1
ATOM 1655 N N . VAL A 1 205 ? -15.747 12.245 12.612 1.00 91.88 205 VAL A N 1
ATOM 1656 C CA . VAL A 1 205 ? -14.664 11.327 13.014 1.00 91.88 205 VAL A CA 1
ATOM 1657 C C . VAL A 1 205 ? -14.249 11.550 14.468 1.00 91.88 205 VAL A C 1
ATOM 1659 O O . VAL A 1 205 ? -14.155 10.594 15.237 1.00 91.88 205 VAL A O 1
ATOM 1662 N N . GLU A 1 206 ? -14.055 12.801 14.892 1.00 94.06 206 GLU A N 1
ATOM 1663 C CA . GLU A 1 206 ? -13.703 13.122 16.283 1.00 94.06 206 GLU A CA 1
ATOM 1664 C C . GLU A 1 206 ? -14.786 12.666 17.275 1.00 94.06 206 GLU A C 1
ATOM 1666 O O . GLU A 1 206 ? -14.482 12.244 18.394 1.00 94.06 206 GLU A O 1
ATOM 1671 N N . SER A 1 207 ? -16.055 12.687 16.857 1.00 94.56 207 SER A N 1
ATOM 1672 C CA . SER A 1 207 ? -17.191 12.232 17.669 1.00 94.56 207 SER A CA 1
ATOM 1673 C C . SER A 1 207 ? -17.251 10.708 17.831 1.00 94.56 207 SER A C 1
ATOM 1675 O O . SER A 1 207 ? -17.944 10.226 18.732 1.00 94.56 207 SER A O 1
ATOM 1677 N N . MET A 1 208 ? -16.515 9.946 17.014 1.00 95.38 208 MET A N 1
ATOM 1678 C CA . MET A 1 208 ? -16.391 8.487 17.134 1.00 95.38 208 MET A CA 1
ATOM 1679 C C . MET A 1 208 ? -15.390 8.068 18.217 1.00 95.38 208 MET A C 1
ATOM 1681 O O . MET A 1 208 ? -15.347 6.887 18.565 1.00 95.38 208 MET A O 1
ATOM 1685 N N . ILE A 1 209 ? -14.591 9.003 18.746 1.00 95.50 209 ILE A N 1
ATOM 1686 C CA . ILE A 1 209 ? -13.499 8.719 19.679 1.00 95.50 209 ILE A CA 1
ATOM 1687 C C . ILE A 1 209 ? -13.992 8.759 21.125 1.00 95.50 209 ILE A C 1
ATOM 1689 O O . ILE A 1 209 ? -14.589 9.730 21.597 1.00 95.50 209 ILE A O 1
ATOM 1693 N N . TYR A 1 210 ? -13.688 7.697 21.857 1.00 95.44 210 TYR A N 1
ATOM 1694 C CA . TYR A 1 210 ? -14.012 7.507 23.260 1.00 95.44 210 TYR A CA 1
ATOM 1695 C C . TYR A 1 210 ? -12.767 7.113 24.053 1.00 95.44 210 TYR A C 1
ATOM 1697 O O . TYR A 1 210 ? -11.746 6.684 23.515 1.00 95.44 210 TYR A O 1
ATOM 1705 N N . THR A 1 211 ? -12.877 7.216 25.373 1.00 93.75 211 THR A N 1
ATOM 1706 C CA . THR A 1 211 ? -11.908 6.646 26.305 1.00 93.75 211 THR A CA 1
ATOM 1707 C C . THR A 1 211 ? -12.596 5.751 27.322 1.00 93.75 211 THR A C 1
ATOM 1709 O O . THR A 1 211 ? -13.709 6.037 27.760 1.00 93.75 211 THR A O 1
ATOM 1712 N N . SER A 1 212 ? -11.937 4.661 27.720 1.00 91.31 212 SER A N 1
ATOM 1713 C CA . SER A 1 212 ? -12.453 3.752 28.756 1.00 91.31 212 SER A CA 1
ATOM 1714 C C . SER A 1 212 ? -12.102 4.194 30.185 1.00 91.31 212 SER A C 1
ATOM 1716 O O . SER A 1 212 ? -12.331 3.447 31.134 1.00 91.31 212 SER A O 1
ATOM 1718 N N . THR A 1 213 ? -11.484 5.365 30.353 1.00 89.31 213 THR A N 1
ATOM 1719 C CA . THR A 1 213 ? -11.084 5.926 31.650 1.00 89.31 213 THR A CA 1
ATOM 1720 C C . THR A 1 213 ? -11.776 7.265 31.875 1.00 89.31 213 THR A C 1
ATOM 1722 O O . THR A 1 213 ? -11.942 8.052 30.943 1.00 89.31 213 THR A O 1
ATOM 1725 N N . HIS A 1 214 ? -12.152 7.550 33.125 1.00 89.00 214 HIS A N 1
ATOM 1726 C CA . HIS A 1 214 ? -12.799 8.814 33.491 1.00 89.00 214 HIS A CA 1
ATOM 1727 C C . HIS A 1 214 ? -11.958 10.021 33.034 1.00 89.00 214 HIS A C 1
ATOM 1729 O O . HIS A 1 214 ? -10.743 9.941 33.203 1.00 89.00 214 HIS A O 1
ATOM 1735 N N . PRO A 1 215 ? -12.539 11.127 32.517 1.00 86.06 215 PRO A N 1
ATOM 1736 C CA . PRO A 1 215 ? -11.801 12.286 31.990 1.00 86.06 215 PRO A CA 1
ATOM 1737 C C . PRO A 1 215 ? -10.752 12.893 32.931 1.00 86.06 215 PRO A C 1
ATOM 1739 O O . PRO A 1 215 ? -9.744 13.409 32.467 1.00 86.06 215 PRO A O 1
ATOM 1742 N N . SER A 1 216 ? -10.953 12.783 34.245 1.00 85.38 216 SER A N 1
ATOM 1743 C CA . SER A 1 216 ? -10.001 13.251 35.266 1.00 85.38 216 SER A CA 1
ATOM 1744 C C . SER A 1 216 ? -8.820 12.304 35.529 1.00 85.38 216 SER A C 1
ATOM 1746 O O . SER A 1 216 ? -7.984 12.601 36.374 1.00 85.38 216 SER A O 1
ATOM 1748 N N . SER A 1 217 ? -8.765 11.137 34.883 1.00 85.50 217 SER A N 1
ATOM 1749 C CA . SER A 1 217 ? -7.662 10.184 35.048 1.00 85.50 217 SER A CA 1
ATOM 1750 C C . SER A 1 217 ? -6.413 10.651 34.298 1.00 85.50 217 SER A C 1
ATOM 1752 O O . SER A 1 217 ? -6.518 11.114 33.162 1.00 85.50 217 SER A O 1
ATOM 1754 N N . GLU A 1 218 ? -5.241 10.445 34.900 1.00 81.69 218 GLU A N 1
ATOM 1755 C CA . GLU A 1 218 ? -3.927 10.727 34.298 1.00 81.69 218 GLU A CA 1
ATOM 1756 C C . GLU A 1 218 ? -3.587 9.807 33.116 1.00 81.69 218 GLU A C 1
ATOM 1758 O O . GLU A 1 218 ? -2.706 10.108 32.316 1.00 81.69 218 GLU A O 1
ATOM 1763 N N . PHE A 1 219 ? -4.300 8.687 32.975 1.00 81.50 219 PHE A N 1
ATOM 1764 C CA . PHE A 1 219 ? -4.112 7.748 31.877 1.00 81.50 219 PHE A CA 1
ATOM 1765 C C . PHE A 1 219 ? -5.373 7.675 31.022 1.00 81.50 219 PHE A C 1
ATOM 1767 O O . PHE A 1 219 ? -6.504 7.675 31.519 1.00 81.50 219 PHE A O 1
ATOM 1774 N N . HIS A 1 220 ? -5.178 7.547 29.716 1.00 85.94 220 HIS A N 1
ATOM 1775 C CA . HIS A 1 220 ? -6.251 7.321 28.759 1.00 85.94 220 HIS A CA 1
ATOM 1776 C C . HIS A 1 220 ? -6.042 5.995 28.032 1.00 85.94 220 HIS A C 1
ATOM 1778 O O . HIS A 1 220 ? -4.959 5.407 28.048 1.00 85.94 220 HIS A O 1
ATOM 1784 N N . ARG A 1 221 ? -7.119 5.519 27.413 1.00 88.25 221 ARG A N 1
ATOM 1785 C CA . ARG A 1 221 ? -7.098 4.410 26.462 1.00 88.25 221 ARG A CA 1
ATOM 1786 C C . ARG A 1 221 ? -8.052 4.733 25.350 1.00 88.25 221 ARG A C 1
ATOM 1788 O O . ARG A 1 221 ? -9.201 5.065 25.642 1.00 88.25 221 ARG A O 1
ATOM 1795 N N . ASN A 1 222 ? -7.576 4.636 24.123 1.00 92.94 222 ASN A N 1
ATOM 1796 C CA . ASN A 1 222 ? -8.390 4.959 22.973 1.00 92.94 222 ASN A CA 1
ATOM 1797 C C . ASN A 1 222 ? -9.384 3.843 22.692 1.00 92.94 222 ASN A C 1
ATOM 1799 O O . ASN A 1 222 ? -9.049 2.661 22.726 1.00 92.94 222 ASN A O 1
ATOM 1803 N N . VAL A 1 223 ? -10.623 4.241 22.461 1.00 94.56 223 VAL A N 1
ATOM 1804 C CA . VAL A 1 223 ? -11.731 3.384 22.064 1.00 94.56 223 VAL A CA 1
ATOM 1805 C C . VAL A 1 223 ? -12.447 4.112 20.941 1.00 94.56 223 VAL A C 1
ATOM 1807 O O . VAL A 1 223 ? -12.579 5.332 20.995 1.00 94.56 223 VAL A O 1
ATOM 1810 N N . PHE A 1 224 ? -12.948 3.399 19.944 1.00 96.44 224 PHE A N 1
ATOM 1811 C CA . PHE A 1 224 ? -13.790 4.015 18.924 1.00 96.44 224 PHE A CA 1
ATOM 1812 C C . PHE A 1 224 ? -15.034 3.180 18.657 1.00 96.44 224 PHE A C 1
ATOM 1814 O O . PHE A 1 224 ? -15.032 1.955 18.813 1.00 96.44 224 PHE A O 1
ATOM 1821 N N . ALA A 1 225 ? -16.115 3.861 18.289 1.00 95.31 225 ALA A N 1
ATOM 1822 C CA . ALA A 1 225 ? -17.336 3.207 17.843 1.00 95.31 225 ALA A CA 1
ATOM 1823 C C . ALA A 1 225 ? -17.111 2.581 16.458 1.00 95.31 225 ALA A C 1
ATOM 1825 O O . ALA A 1 225 ? -16.570 3.229 15.567 1.00 95.31 225 ALA A O 1
ATOM 1826 N N . ILE A 1 226 ? -17.541 1.332 16.274 1.00 92.62 226 ILE A N 1
ATOM 1827 C CA . ILE A 1 226 ? -17.494 0.628 14.977 1.00 92.62 226 ILE A CA 1
ATOM 1828 C C . ILE A 1 226 ? -18.888 0.430 14.376 1.00 92.62 226 ILE A C 1
ATOM 1830 O O . ILE A 1 226 ? -19.026 0.160 13.189 1.00 92.62 226 ILE A O 1
ATOM 1834 N N . SER A 1 227 ? -19.930 0.534 15.201 1.00 90.94 227 SER A N 1
ATOM 1835 C CA . SER A 1 227 ? -21.331 0.501 14.791 1.00 90.94 227 SER A CA 1
ATOM 1836 C C . SER A 1 227 ? -22.188 1.198 15.846 1.00 90.94 227 SER A C 1
ATOM 1838 O O . SER A 1 227 ? -21.702 1.536 16.926 1.00 90.94 227 SER A O 1
ATOM 1840 N N . LYS A 1 228 ? -23.494 1.326 15.592 1.00 93.25 228 LYS A N 1
ATOM 1841 C CA . LYS A 1 228 ? -24.466 1.889 16.547 1.00 93.25 228 LYS A CA 1
ATOM 1842 C C . LYS A 1 228 ? -24.421 1.242 17.941 1.00 93.25 228 LYS A C 1
ATOM 1844 O O . LYS A 1 228 ? -24.781 1.871 18.935 1.00 93.25 228 LYS A O 1
ATOM 1849 N N . LYS A 1 229 ? -24.013 -0.028 18.026 1.00 94.81 229 LYS A N 1
ATOM 1850 C CA . LYS A 1 229 ? -24.053 -0.834 19.258 1.00 94.81 229 LYS A CA 1
ATOM 1851 C C . LYS A 1 229 ? -22.701 -1.377 19.692 1.00 94.81 229 LYS A C 1
ATOM 1853 O O . LYS A 1 229 ? -22.645 -2.042 20.722 1.00 94.81 229 LYS A O 1
ATOM 1858 N N . GLN A 1 230 ? -21.632 -1.155 18.933 1.00 94.38 230 GLN A N 1
ATOM 1859 C CA . GLN A 1 230 ? -20.344 -1.783 19.211 1.00 94.38 230 GLN A CA 1
ATOM 1860 C C . GLN A 1 230 ? -19.194 -0.788 19.145 1.00 94.38 230 GLN A C 1
ATOM 1862 O O . GLN A 1 230 ? -19.182 0.130 18.326 1.00 94.38 230 GLN A O 1
ATOM 1867 N N . ALA A 1 231 ? -18.203 -1.027 19.995 1.00 95.44 231 ALA A N 1
ATOM 1868 C CA . ALA A 1 231 ? -16.944 -0.303 20.017 1.00 95.44 231 ALA A CA 1
ATOM 1869 C C . ALA A 1 231 ? -15.766 -1.272 20.111 1.00 95.44 231 ALA A C 1
ATOM 1871 O O . ALA A 1 231 ? -15.909 -2.395 20.602 1.00 95.44 231 ALA A O 1
ATOM 1872 N N . CYS A 1 232 ? -14.607 -0.811 19.654 1.00 94.12 232 CYS A N 1
ATOM 1873 C CA . CYS A 1 232 ? -13.378 -1.588 19.610 1.00 94.12 232 CYS A CA 1
ATOM 1874 C C . CYS A 1 232 ? -12.225 -0.838 20.285 1.00 94.12 232 CYS A C 1
ATOM 1876 O O . CYS A 1 232 ? -12.165 0.394 20.282 1.00 94.12 232 CYS A O 1
ATOM 1878 N N . THR A 1 233 ? -11.316 -1.602 20.882 1.00 93.50 233 THR A N 1
ATOM 1879 C CA . THR A 1 233 ? -10.014 -1.145 21.379 1.00 93.50 233 THR A CA 1
ATOM 1880 C C . THR A 1 233 ? -9.020 -2.308 21.350 1.00 93.50 233 THR A C 1
ATOM 1882 O O . THR A 1 233 ? -9.366 -3.411 20.930 1.00 93.50 233 THR A O 1
ATOM 1885 N N . TYR A 1 234 ? -7.789 -2.073 21.785 1.00 89.56 234 TYR A N 1
ATOM 1886 C CA . TYR A 1 234 ? -6.712 -3.057 21.858 1.00 89.56 234 TYR A CA 1
ATOM 1887 C C . TYR A 1 234 ? -6.813 -3.933 23.123 1.00 89.56 234 TYR A C 1
ATOM 1889 O O . TYR A 1 234 ? -7.399 -3.521 24.127 1.00 89.56 234 TYR A O 1
ATOM 1897 N N . ALA A 1 235 ? -6.250 -5.147 23.093 1.00 87.25 235 ALA A N 1
ATOM 1898 C CA . ALA A 1 235 ? -6.342 -6.103 24.209 1.00 87.25 235 ALA A CA 1
ATOM 1899 C C . ALA A 1 235 ? -5.165 -6.048 25.191 1.00 87.25 235 ALA A C 1
ATOM 1901 O O . ALA A 1 235 ? -5.317 -6.390 26.373 1.00 87.25 235 ALA A O 1
ATOM 1902 N N . HIS A 1 236 ? -3.981 -5.634 24.743 1.00 79.69 236 HIS A N 1
ATOM 1903 C CA . HIS A 1 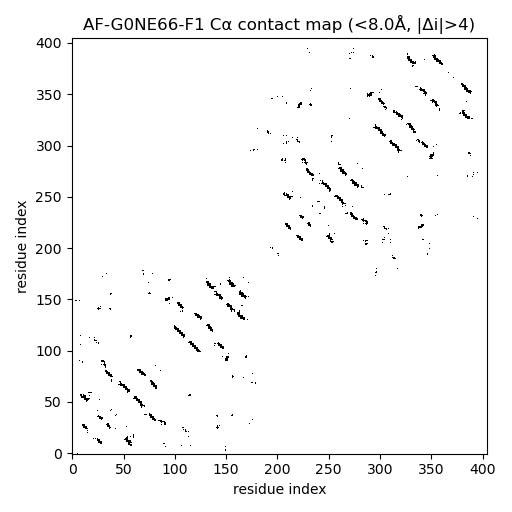236 ? -2.843 -5.433 25.635 1.00 79.69 236 HIS A CA 1
ATOM 1904 C C . HIS A 1 236 ? -3.083 -4.244 26.590 1.00 79.69 236 HIS A C 1
ATOM 1906 O O . HIS A 1 236 ? -3.886 -3.359 26.338 1.00 79.69 236 HIS A O 1
ATOM 1912 N N . GLY A 1 237 ? -2.435 -4.225 27.760 1.00 67.44 237 GLY A N 1
ATOM 1913 C CA . GLY A 1 237 ? -2.667 -3.206 28.804 1.00 67.44 237 GLY A CA 1
ATOM 1914 C C . GLY A 1 237 ? -3.134 -3.778 30.151 1.00 67.44 237 GLY A C 1
ATOM 1915 O O . GLY A 1 237 ? -3.068 -4.985 30.377 1.00 67.44 237 GLY A O 1
ATOM 1916 N N . ARG A 1 238 ? -3.542 -2.919 31.096 1.00 62.59 238 ARG A N 1
ATOM 1917 C CA . ARG A 1 238 ? -3.971 -3.317 32.465 1.00 62.59 238 ARG A CA 1
ATOM 1918 C C . ARG A 1 238 ? -5.501 -3.504 32.553 1.00 62.59 238 ARG A C 1
ATOM 1920 O O . ARG A 1 238 ? -6.206 -3.043 31.667 1.00 62.59 238 ARG A O 1
ATOM 1927 N N . ASP A 1 239 ? -6.043 -4.150 33.578 1.00 66.81 239 ASP A N 1
ATOM 1928 C CA . ASP A 1 239 ? -7.502 -4.336 33.769 1.00 66.81 239 ASP A CA 1
ATOM 1929 C C . ASP A 1 239 ? -8.300 -3.017 33.883 1.00 66.81 239 ASP A C 1
ATOM 1931 O O . ASP A 1 239 ? -7.673 -1.986 34.161 1.00 66.81 239 ASP A O 1
ATOM 1935 N N . PRO A 1 240 ? -9.635 -2.978 33.623 1.00 59.28 240 PRO A N 1
ATOM 1936 C CA . PRO A 1 240 ? -10.619 -4.088 33.540 1.00 59.28 240 PRO A CA 1
ATOM 1937 C C . PRO A 1 240 ? -10.972 -4.636 32.136 1.00 59.28 240 PRO A C 1
ATOM 1939 O O . PRO A 1 240 ? -11.816 -5.519 32.014 1.00 59.28 240 PRO A O 1
ATOM 1942 N N . LEU A 1 241 ? -10.347 -4.153 31.055 1.00 70.38 241 LEU A N 1
ATOM 1943 C CA . LEU A 1 241 ? -10.651 -4.599 29.677 1.00 70.38 241 LEU A CA 1
ATOM 1944 C C . LEU A 1 241 ? -10.290 -6.073 29.380 1.00 70.38 241 LEU A C 1
ATOM 1946 O O . LEU A 1 241 ? -10.600 -6.564 28.298 1.00 70.38 241 LEU A O 1
ATOM 1950 N N . LYS A 1 242 ? -9.639 -6.787 30.312 1.00 69.31 242 LYS A N 1
ATOM 1951 C CA . LYS A 1 242 ? -9.265 -8.200 30.138 1.00 69.31 242 LYS A CA 1
ATOM 1952 C C . LYS A 1 242 ? -10.293 -9.179 30.703 1.00 69.31 242 LYS A C 1
ATOM 1954 O O . LYS A 1 242 ? -10.082 -10.388 30.603 1.00 69.31 242 LYS A O 1
ATOM 1959 N N . GLN A 1 243 ? -11.390 -8.681 31.266 1.00 84.94 243 GLN A N 1
ATOM 1960 C CA . GLN A 1 243 ? -12.449 -9.510 31.818 1.00 84.94 243 GLN A CA 1
ATOM 1961 C C . GLN A 1 243 ? -13.654 -9.533 30.871 1.00 84.94 243 GLN A C 1
ATOM 1963 O O . GLN A 1 243 ? -14.265 -8.504 30.585 1.00 84.94 243 GLN A O 1
ATOM 1968 N N . MET A 1 244 ? -13.994 -10.730 30.387 1.00 89.81 244 MET A N 1
ATOM 1969 C CA . MET A 1 244 ? -15.255 -10.965 29.680 1.00 89.81 244 MET A CA 1
ATOM 1970 C C . MET A 1 244 ? -16.435 -10.548 30.560 1.00 89.81 244 MET A C 1
ATOM 1972 O O . MET A 1 244 ? -16.385 -10.702 31.778 1.00 89.81 244 MET A O 1
ATOM 1976 N N . ASP A 1 245 ? -17.473 -9.990 29.939 1.00 89.69 245 ASP A N 1
ATOM 1977 C CA . ASP A 1 245 ? -18.667 -9.456 30.600 1.00 89.69 245 ASP A CA 1
ATOM 1978 C C . ASP A 1 245 ? -18.434 -8.272 31.555 1.00 89.69 245 ASP A C 1
ATOM 1980 O O . ASP A 1 245 ? -19.383 -7.789 32.177 1.00 89.69 245 ASP A O 1
ATOM 1984 N N . ALA A 1 246 ? -17.213 -7.727 31.631 1.00 91.94 246 ALA A N 1
ATOM 1985 C CA . ALA A 1 246 ? -16.967 -6.498 32.372 1.00 91.94 246 ALA A CA 1
ATOM 1986 C C . ALA A 1 246 ? -17.801 -5.348 31.797 1.00 91.94 246 ALA A C 1
ATOM 1988 O O . ALA A 1 246 ? -17.810 -5.104 30.586 1.00 91.94 246 ALA A O 1
ATOM 1989 N N . VAL A 1 247 ? -18.485 -4.625 32.683 1.00 94.25 247 VAL A N 1
ATOM 1990 C CA . VAL A 1 247 ? -19.274 -3.445 32.327 1.00 94.25 247 VAL A CA 1
ATOM 1991 C C . VAL A 1 247 ? -18.426 -2.197 32.505 1.00 94.25 247 VAL A C 1
ATOM 1993 O O . VAL A 1 247 ? -17.857 -1.953 33.568 1.00 94.25 247 VAL A O 1
ATOM 1996 N N . LEU A 1 248 ? -18.363 -1.389 31.453 1.00 92.81 248 LEU A N 1
ATOM 1997 C CA . LEU A 1 248 ? -17.516 -0.210 31.361 1.00 92.81 248 LEU A CA 1
ATOM 1998 C C . LEU A 1 248 ? -18.345 1.009 30.975 1.00 92.81 248 LEU A C 1
ATOM 2000 O O . LEU A 1 248 ? -19.365 0.914 30.290 1.00 92.81 248 LEU A O 1
ATOM 2004 N N . LYS A 1 249 ? -17.863 2.178 31.388 1.00 94.88 249 LYS A N 1
ATOM 2005 C CA . LYS A 1 249 ? -18.363 3.472 30.933 1.00 94.88 249 LYS A CA 1
ATOM 2006 C C . LYS A 1 249 ? -17.338 4.058 29.968 1.00 94.88 249 LYS A C 1
ATOM 2008 O O . LYS A 1 249 ? -16.195 4.290 30.353 1.00 94.88 249 LYS A O 1
ATOM 2013 N N . LEU A 1 250 ? -17.747 4.264 28.722 1.00 95.38 250 LEU A N 1
ATOM 2014 C CA . LEU A 1 250 ? -16.943 4.919 27.698 1.00 95.38 250 LEU A CA 1
ATOM 2015 C C . LEU A 1 250 ? -17.293 6.403 27.666 1.00 95.38 250 LEU A C 1
ATOM 2017 O O . LEU A 1 250 ? -18.468 6.747 27.560 1.00 95.38 250 LEU A O 1
ATOM 2021 N N . TYR A 1 251 ? -16.293 7.272 27.747 1.00 94.94 251 TYR A N 1
ATOM 2022 C CA . TYR A 1 251 ? -16.453 8.727 27.762 1.00 94.94 251 TYR A CA 1
ATOM 2023 C C . TYR A 1 251 ? -16.060 9.291 26.406 1.00 94.94 251 TYR A C 1
ATOM 2025 O O . TYR A 1 251 ? -14.962 8.999 25.932 1.00 94.94 251 TYR A O 1
ATOM 2033 N N . ASN A 1 252 ? -16.937 10.074 25.782 1.00 95.56 252 ASN A N 1
ATOM 2034 C CA . ASN A 1 252 ? -16.638 10.672 24.486 1.00 95.56 252 ASN A CA 1
ATOM 2035 C C . ASN A 1 252 ? -15.507 11.703 24.633 1.00 95.56 252 ASN A C 1
ATOM 2037 O O . ASN A 1 252 ? -15.540 12.539 25.535 1.00 95.56 252 ASN A O 1
ATOM 2041 N N . ALA A 1 253 ? -14.503 11.632 23.760 1.00 92.25 253 ALA A N 1
ATOM 2042 C CA . ALA A 1 253 ? -13.329 12.495 23.843 1.00 92.25 253 ALA A CA 1
ATOM 2043 C C . ALA A 1 253 ? -13.630 13.946 23.432 1.00 92.25 253 ALA A C 1
ATOM 2045 O O . ALA A 1 253 ? -13.043 14.868 23.994 1.00 92.25 253 ALA A O 1
ATOM 2046 N N . LYS A 1 254 ? -14.560 14.155 22.489 1.00 91.75 254 LYS A N 1
ATOM 2047 C CA . LYS A 1 254 ? -14.985 15.485 22.020 1.00 91.75 254 LYS A CA 1
ATOM 2048 C C . LYS A 1 254 ? -15.990 16.128 22.981 1.00 91.75 254 LYS A C 1
ATOM 2050 O O . LYS A 1 254 ? -15.964 17.336 23.195 1.00 91.75 254 LYS A O 1
ATOM 2055 N N . THR A 1 255 ? -16.863 15.326 23.590 1.00 90.06 255 THR A N 1
ATOM 2056 C CA . THR A 1 255 ? -17.924 15.775 24.504 1.00 90.06 255 THR A CA 1
ATOM 2057 C C . THR A 1 255 ? -17.829 15.033 25.845 1.00 90.06 255 THR A C 1
ATOM 2059 O O . THR A 1 255 ? -18.568 14.073 26.062 1.00 90.06 255 THR A O 1
ATOM 2062 N N . PRO A 1 256 ? -16.972 15.472 26.789 1.00 75.19 256 PRO A N 1
ATOM 2063 C CA . PRO A 1 256 ? -16.654 14.715 28.009 1.00 75.19 256 PRO A CA 1
ATOM 2064 C C . PRO A 1 256 ? -17.846 14.327 28.902 1.00 75.19 256 PRO A C 1
ATOM 2066 O O . PRO A 1 256 ? -17.771 13.343 29.638 1.00 75.19 256 PRO A O 1
ATOM 2069 N N . GLY A 1 257 ? -18.956 15.076 28.849 1.00 83.88 257 GLY A N 1
ATOM 2070 C CA . GLY A 1 257 ? -20.190 14.744 29.577 1.00 83.88 257 GLY A CA 1
ATOM 2071 C C . GLY A 1 257 ? -20.976 13.568 28.978 1.00 83.88 257 GLY A C 1
ATOM 2072 O O . GLY A 1 257 ? -21.710 12.874 29.690 1.00 83.88 257 GLY A O 1
ATOM 2073 N N . LYS A 1 258 ? -20.798 13.303 27.679 1.00 92.31 258 LYS A N 1
ATOM 2074 C CA . LYS A 1 258 ? -21.455 12.214 26.958 1.00 92.31 258 LYS A CA 1
ATOM 2075 C C . LYS A 1 258 ? -20.723 10.902 27.208 1.00 92.31 258 LYS A C 1
ATOM 2077 O O . LYS A 1 258 ? -19.500 10.809 27.094 1.00 92.31 258 LYS A O 1
ATOM 2082 N N . HIS A 1 259 ? -21.490 9.866 27.526 1.00 95.31 259 HIS A N 1
ATOM 2083 C CA . HIS A 1 259 ? -20.944 8.549 27.800 1.00 95.31 259 HIS A CA 1
ATOM 2084 C C . HIS A 1 259 ? -21.884 7.431 27.365 1.00 95.31 259 HIS A C 1
ATOM 2086 O O . HIS A 1 259 ? -23.099 7.604 27.318 1.00 95.31 259 HIS A O 1
ATOM 2092 N N . VAL A 1 260 ? -21.304 6.261 27.129 1.00 96.50 260 VAL A N 1
ATOM 2093 C CA . VAL A 1 260 ? -22.011 5.043 26.731 1.00 96.50 260 VAL A CA 1
ATOM 2094 C C . VAL A 1 260 ? -21.623 3.936 27.702 1.00 96.50 260 VAL A C 1
ATOM 2096 O O . VAL A 1 260 ? -20.440 3.768 28.006 1.00 96.50 260 VAL A O 1
ATOM 2099 N N . LYS A 1 261 ? -22.600 3.193 28.230 1.00 97.06 261 LYS A N 1
ATOM 2100 C CA . LYS A 1 261 ? -22.311 1.985 29.012 1.00 97.06 261 LYS A CA 1
ATOM 2101 C C . LYS A 1 261 ? -22.238 0.786 28.082 1.00 97.06 261 LYS A C 1
ATOM 2103 O O . LYS A 1 261 ? -23.142 0.564 27.280 1.00 97.06 261 LYS A O 1
ATOM 2108 N N . VAL A 1 262 ? -21.173 0.011 28.215 1.00 96.50 262 VAL A N 1
ATOM 2109 C CA . VAL A 1 262 ? -20.897 -1.148 27.368 1.00 96.50 262 VAL A CA 1
ATOM 2110 C C . VAL A 1 262 ? -20.500 -2.350 28.210 1.00 96.50 262 VAL A C 1
ATOM 2112 O O . VAL A 1 262 ? -20.053 -2.198 29.345 1.00 96.50 262 VAL A O 1
ATOM 2115 N N . LYS A 1 263 ? -20.623 -3.539 27.634 1.00 96.00 263 LYS A N 1
ATOM 2116 C CA . LYS A 1 263 ? -20.134 -4.803 28.173 1.00 96.00 263 LYS A CA 1
ATOM 2117 C C . LYS A 1 263 ? -19.063 -5.376 27.250 1.00 96.00 263 LYS A C 1
ATOM 2119 O O . LYS A 1 263 ? -19.238 -5.341 26.033 1.00 96.00 263 LYS A O 1
ATOM 2124 N N . VAL A 1 264 ? -17.981 -5.915 27.802 1.00 94.25 264 VAL A N 1
ATOM 2125 C CA . VAL A 1 264 ? -16.971 -6.652 27.027 1.00 94.25 264 VAL A CA 1
ATOM 2126 C C . VAL A 1 264 ? -17.578 -7.960 26.518 1.00 94.25 264 VAL A C 1
ATOM 2128 O O . VAL A 1 264 ? -17.969 -8.814 27.309 1.00 94.25 264 VAL A O 1
ATOM 2131 N N . THR A 1 265 ? -17.661 -8.116 25.197 1.00 93.19 265 THR A N 1
ATOM 2132 C CA . THR A 1 265 ? -18.300 -9.270 24.541 1.00 93.19 265 THR A CA 1
ATOM 2133 C C . THR A 1 265 ? -17.331 -10.143 23.759 1.00 93.19 265 THR A C 1
ATOM 2135 O O . THR A 1 265 ? -17.674 -11.277 23.428 1.00 93.19 265 THR A O 1
ATOM 2138 N N . LYS A 1 266 ? -16.114 -9.666 23.483 1.00 91.38 266 LYS A N 1
ATOM 2139 C CA . LYS A 1 266 ? -15.031 -10.500 22.956 1.00 91.38 266 LYS A CA 1
ATOM 2140 C C . LYS A 1 266 ? -13.673 -9.937 23.344 1.00 91.38 266 LYS A C 1
ATOM 2142 O O . LYS A 1 266 ? -13.469 -8.727 23.304 1.00 91.38 266 LYS A O 1
ATOM 2147 N N . ILE A 1 267 ? -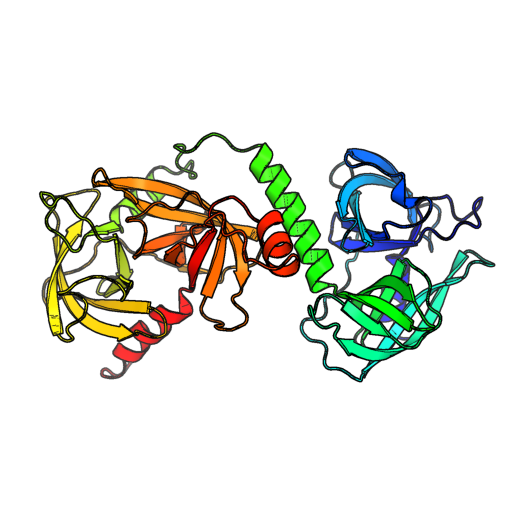12.736 -10.829 23.638 1.00 90.50 267 ILE A N 1
ATOM 2148 C CA . ILE A 1 267 ? -11.318 -10.511 23.802 1.00 90.50 267 ILE A CA 1
ATOM 2149 C C . ILE A 1 267 ? -10.540 -11.456 22.894 1.00 90.50 267 ILE A C 1
ATOM 2151 O O . ILE A 1 267 ? -10.606 -12.673 23.066 1.00 90.50 267 ILE A O 1
ATOM 2155 N N . ASP A 1 268 ? -9.799 -10.903 21.942 1.00 85.25 268 ASP A N 1
ATOM 2156 C CA . ASP A 1 268 ? -8.880 -11.652 21.096 1.00 85.25 268 ASP A CA 1
ATOM 2157 C C . ASP A 1 268 ? -7.452 -11.221 21.421 1.00 85.25 268 ASP A C 1
ATOM 2159 O O . ASP A 1 268 ? -7.022 -10.115 21.102 1.00 85.25 268 ASP A O 1
ATOM 2163 N N . LYS A 1 269 ? -6.715 -12.089 22.117 1.00 84.25 269 LYS A N 1
ATOM 2164 C CA . LYS A 1 269 ? -5.332 -11.804 22.521 1.00 84.25 269 LYS A CA 1
ATOM 2165 C C . LYS A 1 269 ? -4.328 -12.031 21.390 1.00 84.25 269 LYS A C 1
ATOM 2167 O O . LYS A 1 269 ? -3.204 -11.561 21.510 1.00 84.25 269 LYS A O 1
ATOM 2172 N N . ILE A 1 270 ? -4.711 -12.765 20.343 1.00 77.69 270 ILE A N 1
ATOM 2173 C CA . ILE A 1 270 ? -3.837 -13.069 19.204 1.00 77.69 270 ILE A CA 1
ATOM 2174 C C . ILE A 1 270 ? -3.846 -11.878 18.251 1.00 77.69 270 ILE A C 1
ATOM 2176 O O . ILE A 1 270 ? -2.793 -11.355 17.900 1.00 77.69 270 ILE A O 1
ATOM 2180 N N . LEU A 1 271 ? -5.045 -11.425 17.884 1.00 79.69 271 LEU A N 1
ATOM 2181 C CA . LEU A 1 271 ? -5.243 -10.246 17.043 1.00 79.69 271 LEU A CA 1
ATOM 2182 C C . LEU A 1 271 ? -5.229 -8.934 17.835 1.00 79.69 271 LEU A C 1
ATOM 2184 O O . LEU A 1 271 ? -5.259 -7.863 17.242 1.00 79.69 271 LEU A O 1
ATOM 2188 N N . ASP A 1 272 ? -5.141 -9.019 19.161 1.00 86.50 272 ASP A N 1
ATOM 2189 C CA . ASP A 1 272 ? -4.956 -7.892 20.068 1.00 86.50 272 ASP A CA 1
ATOM 2190 C C . ASP A 1 272 ? -6.095 -6.858 20.028 1.00 86.50 272 ASP A C 1
ATOM 2192 O O . ASP A 1 272 ? -5.879 -5.648 19.942 1.00 86.50 272 ASP A O 1
ATOM 2196 N N . PHE A 1 273 ? -7.337 -7.334 20.143 1.00 90.69 273 PHE A N 1
ATOM 2197 C CA . PHE A 1 273 ? -8.505 -6.460 20.243 1.00 90.69 273 PHE A CA 1
ATOM 2198 C C . PHE A 1 273 ? -9.513 -6.890 21.312 1.00 90.69 273 PHE A C 1
ATOM 2200 O O . PHE A 1 273 ? -9.612 -8.055 21.706 1.00 90.69 273 PHE A O 1
ATOM 2207 N N . VAL A 1 274 ? -10.305 -5.917 21.753 1.00 92.25 274 VAL A N 1
ATOM 2208 C CA . VAL A 1 274 ? -11.456 -6.087 22.637 1.00 92.25 274 VAL A CA 1
ATOM 2209 C C . VAL A 1 274 ? -12.675 -5.492 21.956 1.00 92.25 274 VAL A C 1
ATOM 2211 O O . VAL A 1 274 ? -12.684 -4.314 21.596 1.00 92.25 274 VAL A O 1
ATOM 2214 N N . LEU A 1 275 ? -13.713 -6.311 21.812 1.00 93.75 275 LEU A N 1
ATOM 2215 C CA . LEU A 1 275 ? -15.019 -5.886 21.335 1.00 93.75 275 LEU A CA 1
ATOM 2216 C C . LEU A 1 275 ? -15.939 -5.642 22.527 1.00 93.75 275 LEU A C 1
ATOM 2218 O O . LEU A 1 275 ? -16.035 -6.460 23.447 1.00 93.75 275 LEU A O 1
ATOM 2222 N N . MET A 1 276 ? -16.634 -4.514 22.485 1.00 95.44 276 MET A N 1
ATOM 2223 C CA . MET A 1 276 ? -17.599 -4.112 23.495 1.00 95.44 276 MET A CA 1
ATOM 2224 C C . MET A 1 276 ? -18.951 -3.853 22.845 1.00 95.44 276 MET A C 1
ATOM 2226 O O . MET A 1 276 ? -19.023 -3.332 21.733 1.00 95.44 276 MET A O 1
ATOM 2230 N N . THR A 1 277 ? -20.027 -4.189 23.548 1.00 95.88 277 THR A N 1
ATOM 2231 C CA . THR A 1 277 ? -21.405 -3.992 23.087 1.00 95.88 277 THR A CA 1
ATOM 2232 C C . THR A 1 277 ? -22.160 -3.105 24.063 1.00 95.88 277 THR A C 1
ATOM 2234 O O . THR A 1 277 ? -22.048 -3.292 25.272 1.00 95.88 277 THR A O 1
ATOM 2237 N N . CYS A 1 278 ? -22.910 -2.127 23.557 1.00 96.19 278 CYS A N 1
ATOM 2238 C CA . CYS A 1 278 ? -23.745 -1.254 24.375 1.00 96.19 278 CYS A CA 1
ATOM 2239 C C . CYS A 1 278 ? -24.722 -2.060 25.233 1.00 96.19 278 CYS A C 1
ATOM 2241 O O . CYS A 1 278 ? -25.306 -3.035 24.765 1.00 96.19 278 CYS A O 1
ATOM 2243 N N . LEU A 1 279 ? -24.917 -1.618 26.474 1.00 95.31 279 LEU A N 1
ATOM 2244 C CA . LEU A 1 279 ? -26.039 -2.076 27.287 1.00 95.31 279 LEU A CA 1
ATOM 2245 C C . LEU A 1 279 ? -27.358 -1.495 26.759 1.00 95.31 279 LEU A C 1
ATOM 2247 O O . LEU A 1 279 ? -27.366 -0.513 26.010 1.00 95.31 279 LEU A O 1
ATOM 2251 N N . ASP A 1 280 ? -28.473 -2.081 27.186 1.00 91.62 280 ASP A N 1
ATOM 2252 C CA . ASP A 1 280 ? -29.807 -1.622 26.802 1.00 91.62 280 ASP A CA 1
ATOM 2253 C C . ASP A 1 280 ? -30.013 -0.137 27.125 1.00 91.62 280 ASP A C 1
ATOM 2255 O O . ASP A 1 280 ? -29.578 0.373 28.160 1.00 91.62 280 ASP A O 1
ATOM 2259 N N . GLY A 1 281 ? -30.646 0.574 26.189 1.00 91.81 281 GLY A N 1
ATOM 2260 C CA . GLY A 1 281 ? -30.843 2.023 26.260 1.00 91.81 281 GLY A CA 1
ATOM 2261 C C . GLY A 1 281 ? -29.626 2.872 25.872 1.00 91.81 281 GLY A C 1
ATOM 2262 O O . GLY A 1 281 ? -29.750 4.092 25.822 1.00 91.81 281 GLY A O 1
ATOM 2263 N N . TYR A 1 282 ? -28.473 2.268 25.558 1.00 95.50 282 TYR A N 1
ATOM 2264 C CA . TYR A 1 282 ? -27.282 2.985 25.096 1.00 95.50 282 TYR A CA 1
ATOM 2265 C C . TYR A 1 282 ? -26.972 2.714 23.618 1.00 95.50 282 TYR A C 1
ATOM 2267 O O . TYR A 1 282 ? -27.126 1.594 23.115 1.00 95.50 282 TYR A O 1
ATOM 2275 N N . GLU A 1 283 ? -26.516 3.754 22.916 1.00 96.25 283 GLU A N 1
ATOM 2276 C CA . GLU A 1 283 ? -26.134 3.736 21.500 1.00 96.25 283 GLU A CA 1
ATOM 2277 C C . GLU A 1 283 ? -24.991 4.717 21.230 1.00 96.25 283 GLU A C 1
A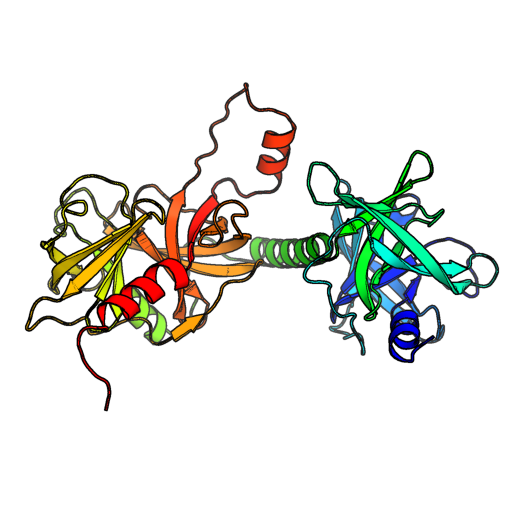TOM 2279 O O . GLU A 1 283 ? -24.801 5.692 21.959 1.00 96.25 283 GLU A O 1
ATOM 2284 N N . PHE A 1 284 ? -24.224 4.437 20.178 1.00 94.94 284 PHE A N 1
ATOM 2285 C CA . PHE A 1 284 ? -23.286 5.390 19.603 1.00 94.94 284 PHE A CA 1
ATOM 2286 C C . PHE A 1 284 ? -23.986 6.175 18.495 1.00 94.94 284 PHE A C 1
ATOM 2288 O O . PHE A 1 284 ? -24.466 5.585 17.528 1.00 94.94 284 PHE A O 1
ATOM 2295 N N . ASP A 1 285 ? -24.000 7.500 18.622 1.00 91.19 285 ASP A N 1
ATOM 2296 C CA . ASP A 1 285 ? -24.643 8.377 17.631 1.00 91.19 285 ASP A CA 1
ATOM 2297 C C . ASP A 1 285 ? -23.842 8.486 16.328 1.00 91.19 285 ASP A C 1
ATOM 2299 O O . ASP A 1 285 ? -24.414 8.710 15.268 1.00 91.19 285 ASP A O 1
ATOM 2303 N N . VAL A 1 286 ? -22.516 8.335 16.410 1.00 92.88 286 VAL A N 1
ATOM 2304 C CA . VAL A 1 286 ? -21.599 8.480 15.275 1.00 92.88 286 VAL A CA 1
ATOM 2305 C C . VAL A 1 286 ? -20.640 7.297 15.254 1.00 92.88 286 VAL A C 1
ATOM 2307 O O . VAL A 1 286 ? -20.044 6.952 16.277 1.00 92.88 286 VAL A O 1
ATOM 2310 N N . TYR A 1 287 ? -20.521 6.668 14.090 1.00 92.00 287 TYR A N 1
ATOM 2311 C CA . TYR A 1 287 ? -19.671 5.514 13.809 1.00 92.00 287 TYR A CA 1
ATOM 2312 C C . TYR A 1 287 ? -19.361 5.473 12.301 1.00 92.00 287 TYR A C 1
ATOM 2314 O O . TYR A 1 287 ? -20.090 6.099 11.526 1.00 92.00 287 TYR A O 1
ATOM 2322 N N . PRO A 1 288 ? -18.306 4.762 11.862 1.00 86.00 288 PRO A N 1
ATOM 2323 C CA . PRO A 1 288 ? -17.968 4.663 10.445 1.00 86.00 288 PRO A CA 1
ATOM 2324 C C . PRO A 1 288 ? -19.121 4.072 9.626 1.00 86.00 288 PRO A C 1
ATOM 2326 O O . PRO A 1 288 ? -19.671 3.029 9.981 1.00 86.00 288 PRO A O 1
ATOM 2329 N N . THR A 1 289 ? -19.473 4.722 8.518 1.00 82.31 289 THR A N 1
ATOM 2330 C CA . THR A 1 289 ? -20.537 4.271 7.602 1.00 82.31 289 THR A CA 1
ATOM 2331 C C . THR A 1 289 ? -20.031 3.293 6.544 1.00 82.31 289 THR A C 1
ATOM 2333 O O . THR A 1 289 ? -20.822 2.549 5.967 1.00 82.31 289 THR A O 1
ATOM 2336 N N . ALA A 1 290 ? -18.718 3.262 6.314 1.00 81.19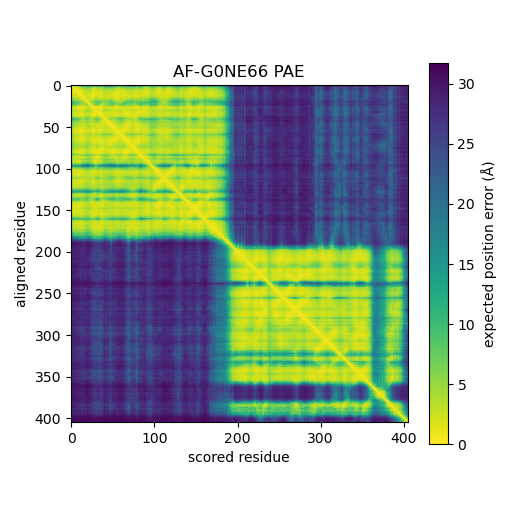 290 ALA A N 1
ATOM 2337 C CA . ALA A 1 290 ? -18.069 2.390 5.348 1.00 81.19 290 ALA A CA 1
ATOM 2338 C C . ALA A 1 290 ? -16.681 1.940 5.826 1.00 81.19 290 ALA A C 1
ATOM 2340 O O . ALA A 1 290 ? -16.015 2.595 6.636 1.00 81.19 290 ALA A O 1
ATOM 2341 N N . THR A 1 291 ? -16.241 0.806 5.287 1.00 83.00 291 THR A N 1
ATOM 2342 C CA . THR A 1 291 ? -14.894 0.253 5.443 1.00 83.00 291 THR A CA 1
ATOM 2343 C C . THR A 1 291 ? -14.174 0.258 4.097 1.00 83.00 291 THR A C 1
ATOM 2345 O O . THR A 1 291 ? -14.807 0.300 3.043 1.00 83.00 291 THR A O 1
ATOM 2348 N N . ALA A 1 292 ? -12.844 0.204 4.116 1.00 75.69 292 ALA A N 1
ATOM 2349 C CA . ALA A 1 292 ? -12.051 -0.002 2.908 1.00 75.69 292 ALA A CA 1
ATOM 2350 C C . ALA A 1 292 ? -10.828 -0.872 3.208 1.00 75.69 292 ALA A C 1
ATOM 2352 O O . ALA A 1 292 ? -10.206 -0.743 4.259 1.00 75.69 292 ALA A O 1
ATOM 2353 N N . SER A 1 293 ? -10.474 -1.771 2.292 1.00 78.50 293 SER A N 1
ATOM 2354 C CA . SER A 1 293 ? -9.269 -2.591 2.427 1.00 78.50 293 SER A CA 1
ATOM 2355 C C . SER A 1 293 ? -8.026 -1.735 2.190 1.00 78.50 293 SER A C 1
ATOM 2357 O O . SER A 1 293 ? -7.954 -1.066 1.154 1.00 78.50 293 SER A O 1
ATOM 2359 N N . PRO A 1 294 ? -7.048 -1.738 3.111 1.00 76.19 294 PRO A N 1
ATOM 2360 C CA . PRO A 1 294 ? -5.849 -0.961 2.899 1.00 76.19 294 PRO A CA 1
ATOM 2361 C C . PRO A 1 294 ? -4.899 -1.618 1.910 1.00 76.19 294 PRO A C 1
ATOM 2363 O O . PRO A 1 294 ? -4.828 -2.844 1.797 1.00 76.19 294 PRO A O 1
ATOM 2366 N N . TYR A 1 295 ? -4.130 -0.783 1.222 1.00 68.00 295 TYR A N 1
ATOM 2367 C CA . TYR A 1 295 ? -3.077 -1.207 0.309 1.00 68.00 295 TYR A CA 1
ATOM 2368 C C . TYR A 1 295 ? -1.776 -0.469 0.615 1.00 68.00 295 TYR A C 1
ATOM 2370 O O . TYR A 1 295 ? -1.761 0.613 1.207 1.00 68.00 295 TYR A O 1
ATOM 2378 N N . ARG A 1 296 ? -0.656 -1.080 0.224 1.00 67.06 296 ARG A N 1
ATOM 2379 C CA . ARG A 1 296 ? 0.666 -0.481 0.396 1.00 67.06 296 ARG A CA 1
ATOM 2380 C C . ARG A 1 296 ? 0.709 0.885 -0.287 1.00 67.06 296 ARG A C 1
ATOM 2382 O O . ARG A 1 296 ? 0.336 1.018 -1.443 1.00 67.06 296 ARG A O 1
ATOM 2389 N N . GLY A 1 297 ? 1.195 1.873 0.444 1.00 57.78 297 GLY A N 1
ATOM 2390 C CA . GLY A 1 297 ? 1.330 3.253 0.021 1.00 57.78 297 GLY A CA 1
ATOM 2391 C C . GLY A 1 297 ? 0.091 4.114 0.188 1.00 57.78 297 GLY A C 1
ATOM 2392 O O . GLY A 1 297 ? 0.161 5.317 -0.030 1.00 57.78 297 GLY A O 1
ATOM 2393 N N . GLN A 1 298 ? -1.033 3.543 0.614 1.00 73.56 298 GLN A N 1
ATOM 2394 C CA . GLN A 1 298 ? -2.204 4.342 0.924 1.00 73.56 298 GLN A CA 1
ATOM 2395 C C . GLN A 1 298 ? -1.921 5.252 2.130 1.00 73.56 298 GLN A C 1
ATOM 2397 O O . GLN A 1 298 ? -1.473 4.791 3.186 1.00 73.56 298 GLN A O 1
ATOM 2402 N N . THR A 1 299 ? -2.222 6.545 1.980 1.00 79.00 299 THR A N 1
ATOM 2403 C CA . THR A 1 299 ? -2.241 7.484 3.107 1.00 79.00 299 THR A CA 1
ATOM 2404 C C . THR A 1 299 ? -3.382 7.119 4.053 1.00 79.00 299 THR A C 1
ATOM 2406 O O . THR A 1 299 ? -4.521 6.919 3.627 1.00 79.00 299 THR A O 1
ATOM 2409 N N . TYR A 1 300 ? -3.082 7.090 5.345 1.00 85.31 300 TYR A N 1
ATOM 2410 C CA . TYR A 1 300 ? -4.070 6.933 6.398 1.00 85.31 300 TYR A CA 1
ATOM 2411 C C . TYR A 1 300 ? -3.961 8.047 7.433 1.00 85.31 300 TYR A C 1
ATOM 2413 O O . TYR A 1 300 ? -2.925 8.700 7.593 1.00 85.31 300 TYR A O 1
ATOM 2421 N N . TYR A 1 301 ? -5.043 8.217 8.182 1.00 89.62 301 TYR A N 1
ATOM 2422 C CA . TYR A 1 301 ? -5.117 9.116 9.317 1.00 89.62 301 TYR A CA 1
ATOM 2423 C C . TYR A 1 301 ? -5.411 8.316 10.570 1.00 89.62 301 TYR A C 1
ATOM 2425 O O . TYR A 1 301 ? -6.382 7.566 10.636 1.00 89.62 301 TYR A O 1
ATOM 2433 N N . PHE A 1 302 ? -4.534 8.473 11.548 1.00 89.56 302 PHE A N 1
ATOM 2434 C CA . PHE A 1 302 ? -4.708 8.005 12.903 1.00 89.56 302 PHE A CA 1
ATOM 2435 C C . PHE A 1 302 ? -5.395 9.087 13.724 1.00 89.56 302 PHE A C 1
ATOM 2437 O O . PHE A 1 302 ? -4.945 10.237 13.742 1.00 89.56 302 PHE A O 1
ATOM 2444 N N . ILE A 1 303 ? -6.451 8.696 14.432 1.00 92.62 303 ILE A N 1
ATOM 2445 C CA . ILE A 1 303 ? -7.177 9.573 15.337 1.00 92.62 303 ILE A CA 1
ATOM 2446 C C . ILE A 1 303 ? -7.310 8.887 16.685 1.00 92.62 303 ILE A C 1
ATOM 2448 O O . ILE A 1 303 ? -7.802 7.764 16.818 1.00 92.62 303 ILE A O 1
ATOM 2452 N N . GLY A 1 304 ? -6.870 9.596 17.710 1.00 92.12 304 GLY A N 1
ATOM 2453 C CA . GLY A 1 304 ? -6.943 9.151 19.085 1.00 92.12 304 GLY A CA 1
ATOM 2454 C C . GLY A 1 304 ? -6.712 10.309 20.033 1.00 92.12 304 GLY A C 1
ATOM 2455 O O . GLY A 1 304 ? -6.424 11.436 19.641 1.00 92.12 304 GLY A O 1
ATOM 2456 N N . VAL A 1 305 ? -6.848 10.018 21.306 1.00 89.94 305 VAL A N 1
ATOM 2457 C CA . VAL A 1 305 ? -6.528 10.893 22.416 1.00 89.94 305 VAL A CA 1
ATOM 2458 C C . VAL A 1 305 ? -5.037 10.767 22.726 1.00 89.94 305 VAL A C 1
ATOM 2460 O O . VAL A 1 305 ? -4.521 9.654 22.779 1.00 89.94 305 VAL A O 1
ATOM 2463 N N . ASN A 1 306 ? -4.360 11.901 22.911 1.00 85.12 306 ASN A N 1
ATOM 2464 C CA . ASN A 1 306 ? -2.943 11.970 23.273 1.00 85.12 306 ASN A CA 1
ATOM 2465 C C . ASN A 1 306 ? -2.726 12.016 24.800 1.00 85.12 306 ASN A C 1
ATOM 2467 O O . ASN A 1 306 ? -3.672 12.011 25.590 1.00 85.12 306 ASN A O 1
ATOM 2471 N N . GLU A 1 307 ? -1.467 12.110 25.242 1.00 80.81 307 GLU A N 1
ATOM 2472 C CA . GLU A 1 307 ? -1.099 12.185 26.668 1.00 80.81 307 GLU A CA 1
ATOM 2473 C C . GLU A 1 307 ? -1.732 13.362 27.429 1.00 80.81 307 GLU A C 1
ATOM 2475 O O . GLU A 1 307 ? -1.998 13.246 28.621 1.00 80.81 307 GLU A O 1
ATOM 2480 N N . HIS A 1 308 ? -2.082 14.448 26.736 1.00 82.56 308 HIS A N 1
ATOM 2481 C CA . HIS A 1 308 ? -2.796 15.601 27.298 1.00 82.56 308 HIS A CA 1
ATOM 2482 C C . HIS A 1 308 ? -4.323 15.461 27.256 1.00 82.56 308 HIS A C 1
ATOM 2484 O O . HIS A 1 308 ? -5.047 16.430 27.481 1.00 82.56 308 HIS A O 1
ATOM 2490 N N . ARG A 1 309 ? -4.826 14.269 26.932 1.00 83.19 309 ARG A N 1
ATOM 2491 C CA . ARG A 1 309 ? -6.248 13.954 26.767 1.00 83.19 309 ARG A CA 1
ATOM 2492 C C . ARG A 1 309 ? -6.980 14.777 25.708 1.00 83.19 309 ARG A C 1
ATOM 2494 O O . ARG A 1 309 ? -8.200 14.916 25.767 1.00 83.19 309 ARG A O 1
ATOM 2501 N N . LYS A 1 310 ? -6.252 15.276 24.711 1.00 87.81 310 LYS A N 1
ATOM 2502 C CA . LYS A 1 310 ? -6.822 15.964 23.550 1.00 87.81 310 LYS A CA 1
ATOM 2503 C C . LYS A 1 310 ? -6.892 15.015 22.367 1.00 87.81 310 LYS A C 1
ATOM 2505 O O . LYS A 1 310 ? -6.009 14.174 22.201 1.00 87.81 310 LYS A O 1
ATOM 2510 N N . ILE A 1 311 ? -7.927 15.167 21.545 1.00 90.19 311 ILE A N 1
ATOM 2511 C CA . ILE A 1 311 ? -7.979 14.478 20.257 1.00 90.19 311 ILE A CA 1
ATOM 2512 C C . ILE A 1 311 ? -6.811 14.979 19.408 1.00 90.19 311 ILE A C 1
ATOM 2514 O O . ILE A 1 311 ? -6.545 16.178 19.337 1.00 90.19 311 ILE A O 1
ATOM 2518 N N . SER A 1 312 ? -6.099 14.038 18.808 1.00 87.88 312 SER A N 1
ATOM 2519 C CA . SER A 1 312 ? -4.925 14.264 17.986 1.00 87.88 312 SER A CA 1
ATOM 2520 C C . SER A 1 312 ? -5.079 13.523 16.670 1.00 87.88 312 SER A C 1
ATOM 2522 O O . SER A 1 312 ? -5.553 12.385 16.631 1.00 87.88 312 SER A O 1
ATOM 2524 N N . TRP A 1 313 ? -4.665 14.200 15.608 1.00 88.31 313 TRP A N 1
ATOM 2525 C CA . TRP A 1 313 ? -4.660 13.695 14.249 1.00 88.31 313 TRP A CA 1
ATOM 2526 C C . TRP A 1 313 ? -3.222 13.447 13.836 1.00 88.31 313 TRP A C 1
ATOM 2528 O O . TRP A 1 313 ? -2.372 14.323 13.978 1.00 88.31 313 TRP A O 1
ATOM 2538 N N . LYS A 1 314 ? -2.941 12.251 13.325 1.00 84.38 314 LYS A N 1
ATOM 2539 C CA . LYS A 1 314 ? -1.619 11.916 12.796 1.00 84.38 314 LYS A CA 1
ATOM 2540 C C . LYS A 1 314 ? -1.776 11.312 11.423 1.00 84.38 314 LYS A C 1
ATOM 2542 O O . LYS A 1 314 ? -2.598 10.424 11.220 1.00 84.38 314 LYS A O 1
ATOM 2547 N N . ARG A 1 315 ? -0.980 11.793 10.481 1.00 80.62 315 ARG A N 1
ATOM 2548 C CA . ARG A 1 315 ? -0.929 11.238 9.136 1.00 80.62 315 ARG A CA 1
ATOM 2549 C C . ARG A 1 315 ? 0.138 10.152 9.070 1.00 80.62 315 ARG A C 1
ATOM 2551 O O . ARG A 1 315 ? 1.192 10.275 9.691 1.00 80.62 315 ARG A O 1
ATOM 2558 N N . GLY A 1 316 ? -0.153 9.108 8.310 1.00 76.69 316 GLY A N 1
ATOM 2559 C CA . GLY A 1 316 ? 0.780 8.037 8.021 1.00 76.69 316 GLY A CA 1
ATOM 2560 C C . GLY A 1 316 ? 0.561 7.432 6.647 1.00 76.69 316 GLY A C 1
ATOM 2561 O O . GLY A 1 316 ? -0.373 7.799 5.931 1.00 76.69 316 GLY A O 1
ATOM 2562 N N . VAL A 1 317 ? 1.435 6.503 6.281 1.00 73.25 317 VAL A N 1
ATOM 2563 C CA . VAL A 1 317 ? 1.346 5.757 5.025 1.00 73.25 317 VAL A CA 1
ATOM 2564 C C . VAL A 1 317 ? 1.537 4.276 5.313 1.00 73.25 317 VAL A C 1
ATOM 2566 O O . VAL A 1 317 ? 2.451 3.890 6.042 1.00 73.25 317 VAL A O 1
ATOM 2569 N N . PHE A 1 318 ? 0.667 3.431 4.762 1.00 69.12 318 PHE A N 1
ATOM 2570 C CA . PHE A 1 318 ? 0.811 1.982 4.877 1.00 69.12 318 PHE A CA 1
ATOM 2571 C C . PHE A 1 318 ? 2.078 1.516 4.151 1.00 69.12 318 PHE A C 1
ATOM 2573 O O . PHE A 1 318 ? 2.241 1.754 2.960 1.00 69.12 318 PHE A O 1
ATOM 2580 N N . SER A 1 319 ? 2.979 0.829 4.843 1.00 61.59 319 SER A N 1
ATOM 2581 C CA . SER A 1 319 ? 4.270 0.389 4.305 1.00 61.59 319 SER A CA 1
ATOM 2582 C C . SER A 1 319 ? 4.201 -1.037 3.776 1.00 61.59 319 SER A C 1
ATOM 2584 O O . SER A 1 319 ? 4.339 -1.255 2.580 1.00 61.59 319 SER A O 1
ATOM 2586 N N . TYR A 1 320 ? 3.959 -2.030 4.626 1.00 65.56 320 TYR A N 1
ATOM 2587 C CA . TYR A 1 320 ? 3.871 -3.421 4.183 1.00 65.56 320 TYR A CA 1
ATOM 2588 C C . TYR A 1 320 ? 2.951 -4.239 5.081 1.00 65.56 320 TYR A C 1
ATOM 2590 O O . TYR A 1 320 ? 2.775 -3.947 6.266 1.00 65.56 320 TYR A O 1
ATOM 2598 N N . LYS A 1 321 ? 2.358 -5.276 4.494 1.00 69.56 321 LYS A N 1
ATOM 2599 C CA . LYS A 1 321 ? 1.506 -6.221 5.207 1.00 69.56 321 LYS A CA 1
ATOM 2600 C C . LYS A 1 321 ? 2.374 -7.178 6.020 1.00 69.56 321 LYS A C 1
ATOM 2602 O O . LYS A 1 321 ? 3.389 -7.659 5.520 1.00 69.56 321 LYS A O 1
ATOM 2607 N N . ASP A 1 322 ? 1.988 -7.455 7.259 1.00 63.56 322 ASP A N 1
ATOM 2608 C CA . ASP A 1 322 ? 2.706 -8.402 8.109 1.00 63.56 322 ASP A CA 1
ATOM 2609 C C . ASP A 1 322 ? 2.557 -9.822 7.537 1.00 63.56 322 ASP A C 1
ATOM 2611 O O . ASP A 1 322 ? 1.496 -10.439 7.613 1.00 63.56 322 ASP A O 1
ATOM 2615 N N . HIS A 1 323 ? 3.629 -10.337 6.935 1.00 54.53 323 HIS A N 1
ATOM 2616 C CA . HIS A 1 323 ? 3.629 -11.645 6.277 1.00 54.53 323 HIS A CA 1
ATOM 2617 C C . HIS A 1 323 ? 3.476 -12.823 7.246 1.00 54.53 323 HIS A C 1
ATOM 2619 O O . HIS A 1 323 ? 3.174 -13.928 6.803 1.00 54.53 323 HIS A O 1
ATOM 2625 N N . GLN A 1 324 ? 3.695 -12.615 8.547 1.00 51.41 324 GLN A N 1
ATOM 2626 C CA . GLN A 1 324 ? 3.467 -13.650 9.555 1.00 51.41 324 GLN A CA 1
ATOM 2627 C C . GLN A 1 324 ? 2.026 -13.636 10.071 1.00 51.41 324 GLN A C 1
ATOM 2629 O O . GLN A 1 324 ? 1.555 -14.645 10.594 1.00 51.41 324 GLN A O 1
ATOM 2634 N N . GLN A 1 325 ? 1.321 -12.506 9.943 1.00 61.69 325 GLN A N 1
ATOM 2635 C CA . GLN A 1 325 ? -0.045 -12.335 10.425 1.00 61.69 325 GLN A CA 1
ATOM 2636 C C . GLN A 1 325 ? -0.847 -11.448 9.464 1.00 61.69 325 GLN A C 1
ATOM 2638 O O . GLN A 1 325 ? -0.877 -10.228 9.605 1.00 61.69 325 GLN A O 1
ATOM 2643 N N . ASP A 1 326 ? -1.583 -12.076 8.540 1.00 64.88 326 ASP A N 1
ATOM 2644 C CA . ASP A 1 326 ? -2.362 -11.424 7.470 1.00 64.88 326 ASP A CA 1
ATOM 2645 C C . ASP A 1 326 ? -3.383 -10.364 7.925 1.00 64.88 326 ASP A C 1
ATOM 2647 O O . ASP A 1 326 ? -3.948 -9.646 7.100 1.00 64.88 326 ASP A O 1
ATOM 2651 N N . SER A 1 327 ? -3.655 -10.269 9.224 1.00 75.50 327 SER A N 1
ATOM 2652 C CA . SER A 1 327 ? -4.549 -9.269 9.811 1.00 75.50 327 SER A CA 1
ATOM 2653 C C . SER A 1 327 ? -3.849 -7.962 10.187 1.00 75.50 327 SER A C 1
ATOM 2655 O O . SER A 1 327 ? -4.522 -7.058 10.676 1.00 75.50 327 SER A O 1
ATOM 2657 N N . PHE A 1 328 ? -2.532 -7.837 9.985 1.00 76.75 328 PHE A N 1
ATOM 2658 C CA . PHE A 1 328 ? -1.779 -6.641 10.354 1.00 76.75 328 PHE A CA 1
ATOM 2659 C C . PHE A 1 328 ? -1.085 -5.968 9.171 1.00 76.75 328 PHE A C 1
ATOM 2661 O O . PHE A 1 328 ? -0.644 -6.602 8.211 1.00 76.75 328 PHE A O 1
ATOM 2668 N N . PHE A 1 329 ? -0.942 -4.654 9.294 1.00 77.56 329 PHE A N 1
ATOM 2669 C CA . PHE A 1 329 ? -0.145 -3.811 8.417 1.00 77.56 329 PHE A CA 1
ATOM 2670 C C . PHE A 1 329 ? 0.828 -2.976 9.246 1.00 77.56 329 PHE A C 1
ATOM 2672 O O . PHE A 1 329 ? 0.511 -2.560 10.360 1.00 77.56 329 PHE A O 1
ATOM 2679 N N . TRP A 1 330 ? 1.999 -2.699 8.691 1.00 77.31 330 TRP A N 1
ATOM 2680 C CA . TRP A 1 330 ? 2.936 -1.722 9.232 1.00 77.31 330 TRP A CA 1
ATOM 2681 C C . TRP A 1 330 ? 2.782 -0.405 8.490 1.00 77.31 330 TRP A C 1
ATOM 2683 O O . TRP A 1 330 ? 2.670 -0.406 7.266 1.00 77.31 330 TRP A O 1
ATOM 2693 N N . GLY A 1 331 ? 2.773 0.711 9.214 1.00 70.56 331 GLY A N 1
ATOM 2694 C CA . GLY A 1 331 ? 2.665 2.045 8.630 1.00 70.56 331 GLY A CA 1
ATOM 2695 C C . GLY A 1 331 ? 3.582 3.062 9.297 1.00 70.56 331 GLY A C 1
ATOM 2696 O O . GLY A 1 331 ? 3.897 2.948 10.487 1.00 70.56 331 GLY A O 1
ATOM 2697 N N . THR A 1 332 ? 4.016 4.060 8.528 1.00 69.62 332 THR A N 1
ATOM 2698 C CA . THR A 1 332 ? 4.812 5.187 9.028 1.00 69.62 332 THR A CA 1
ATOM 2699 C C . THR A 1 332 ? 3.922 6.122 9.835 1.00 69.62 332 THR A C 1
ATOM 2701 O O . THR A 1 332 ? 2.865 6.535 9.371 1.00 69.62 332 THR A O 1
ATOM 2704 N N . THR A 1 333 ? 4.299 6.460 11.068 1.00 67.25 333 THR A N 1
ATOM 2705 C CA . THR A 1 333 ? 3.552 7.454 11.858 1.00 67.25 333 THR A CA 1
ATOM 2706 C C . THR A 1 333 ? 4.369 7.949 13.041 1.00 67.25 333 THR A C 1
ATOM 2708 O O . THR A 1 333 ? 5.180 7.223 13.614 1.00 67.25 333 THR A O 1
ATOM 2711 N N . THR A 1 334 ? 4.100 9.177 13.476 1.00 64.06 334 THR A N 1
ATOM 2712 C CA . THR A 1 334 ? 4.604 9.765 14.726 1.00 64.06 334 THR A CA 1
ATOM 2713 C C . THR A 1 334 ? 3.810 9.283 15.949 1.00 64.06 334 THR A C 1
ATOM 2715 O O . THR A 1 334 ? 3.556 10.037 16.897 1.00 64.06 334 THR A O 1
ATOM 2718 N N . ALA A 1 335 ? 3.377 8.018 15.951 1.00 61.84 335 ALA A N 1
ATOM 2719 C CA . ALA A 1 335 ? 2.612 7.466 17.059 1.00 61.84 335 ALA A CA 1
ATOM 2720 C C . ALA A 1 335 ? 3.410 7.571 18.370 1.00 61.84 335 ALA A C 1
ATOM 2722 O O . ALA A 1 335 ? 4.605 7.282 18.426 1.00 61.84 335 ALA A O 1
ATOM 2723 N N . LEU A 1 336 ? 2.765 8.004 19.445 1.00 66.88 336 LEU A N 1
ATOM 2724 C CA . LEU A 1 336 ? 3.335 8.172 20.775 1.00 66.88 336 LEU A CA 1
ATOM 2725 C C . LEU A 1 336 ? 2.759 7.122 21.726 1.00 66.88 336 LEU A C 1
ATOM 2727 O O . LEU A 1 336 ? 1.801 6.410 21.427 1.00 66.88 336 LEU A O 1
ATOM 2731 N N . LYS A 1 337 ? 3.380 6.995 22.898 1.00 67.75 337 LYS A N 1
ATOM 2732 C CA . LYS A 1 337 ? 2.840 6.147 23.960 1.00 67.75 337 LYS A CA 1
ATOM 2733 C C . LYS A 1 337 ? 1.456 6.685 24.353 1.00 67.75 337 LYS A C 1
ATOM 2735 O O . LYS A 1 337 ? 1.341 7.857 24.682 1.00 67.75 337 LYS A O 1
ATOM 2740 N N . GLY A 1 338 ? 0.442 5.822 24.338 1.00 72.06 338 GLY A N 1
ATOM 2741 C CA . GLY A 1 338 ? -0.962 6.203 24.566 1.00 72.06 338 GLY A CA 1
ATOM 2742 C C . GLY A 1 338 ? -1.844 6.050 23.325 1.00 72.06 338 GLY A C 1
ATOM 2743 O O . GLY A 1 338 ? -3.041 5.827 23.453 1.00 72.06 338 GLY A O 1
ATOM 2744 N N . ASP A 1 339 ? -1.249 6.017 22.132 1.00 80.38 339 ASP A N 1
ATOM 2745 C CA . ASP A 1 339 ? -1.990 5.982 20.865 1.00 80.38 339 ASP A CA 1
ATOM 2746 C C . ASP A 1 339 ? -2.643 4.629 20.530 1.00 80.38 339 ASP A C 1
ATOM 2748 O O . ASP A 1 339 ? -3.420 4.529 19.580 1.00 80.38 339 ASP A O 1
ATOM 2752 N N . SER A 1 340 ? -2.327 3.558 21.257 1.00 86.62 340 SER A N 1
ATOM 2753 C CA . SER A 1 340 ? -2.956 2.249 21.047 1.00 86.62 340 SER A CA 1
ATOM 2754 C C . SER A 1 340 ? -4.475 2.350 21.206 1.00 86.62 340 SER A C 1
ATOM 2756 O O . SER A 1 340 ? -4.969 3.015 22.119 1.00 86.62 340 SER A O 1
ATOM 2758 N N . GLY A 1 341 ? -5.216 1.697 20.312 1.00 88.75 341 GLY A N 1
ATOM 2759 C CA . GLY A 1 341 ? -6.678 1.721 20.259 1.00 88.75 341 GLY A CA 1
ATOM 2760 C C . GLY A 1 341 ? -7.288 2.863 19.457 1.00 88.75 341 GLY A C 1
ATOM 2761 O O . GLY A 1 341 ? -8.509 2.923 19.357 1.00 88.75 341 GLY A O 1
ATOM 2762 N N . GLY A 1 342 ? -6.481 3.781 18.918 1.00 92.19 342 GLY A N 1
ATOM 2763 C CA . GLY A 1 342 ? -6.991 4.829 18.034 1.00 92.19 342 GLY A CA 1
ATOM 2764 C C . GLY A 1 342 ? -7.428 4.273 16.679 1.00 92.19 342 GLY A C 1
ATOM 2765 O O . GLY A 1 342 ? -6.911 3.253 16.208 1.00 92.19 342 GLY A O 1
ATOM 2766 N N . ILE A 1 343 ? -8.394 4.956 16.068 1.00 94.62 343 ILE A N 1
ATOM 2767 C CA . ILE A 1 343 ? -8.979 4.590 14.777 1.00 94.62 343 ILE A CA 1
ATOM 2768 C C . ILE A 1 343 ? -8.028 4.966 13.637 1.00 94.62 343 ILE A C 1
ATOM 2770 O O . ILE A 1 343 ? -7.344 5.989 13.703 1.00 94.62 343 ILE A O 1
ATOM 2774 N N . ILE A 1 344 ? -8.000 4.143 12.587 1.00 93.00 344 ILE A N 1
ATOM 2775 C CA . ILE A 1 344 ? -7.307 4.422 11.328 1.00 93.00 344 ILE A CA 1
ATOM 2776 C C . ILE A 1 344 ? -8.342 4.552 10.207 1.00 93.00 344 ILE A C 1
ATOM 2778 O O . ILE A 1 344 ? -9.104 3.613 9.962 1.00 93.00 344 ILE A O 1
ATOM 2782 N N . ILE A 1 345 ? -8.349 5.688 9.507 1.00 92.69 345 ILE A N 1
ATOM 2783 C CA . ILE A 1 345 ? -9.266 5.975 8.389 1.00 92.69 345 ILE A CA 1
ATOM 2784 C C . ILE A 1 345 ? -8.526 6.487 7.148 1.00 92.69 345 ILE A C 1
ATOM 2786 O O . ILE A 1 345 ? -7.382 6.934 7.241 1.00 92.69 345 ILE A O 1
ATOM 2790 N N . ASN A 1 346 ? -9.182 6.458 5.985 1.00 86.62 346 ASN A N 1
ATOM 2791 C CA . ASN A 1 346 ? -8.700 7.132 4.772 1.00 86.62 346 ASN A CA 1
ATOM 2792 C C . ASN A 1 346 ? -9.241 8.575 4.653 1.00 86.62 346 ASN A C 1
ATOM 2794 O O . ASN A 1 346 ? -9.998 9.050 5.501 1.00 86.62 346 ASN A O 1
ATOM 2798 N N . ALA A 1 347 ? -8.889 9.251 3.556 1.00 83.88 347 ALA A N 1
ATOM 2799 C CA . ALA A 1 347 ? -9.352 10.601 3.212 1.00 83.88 347 ALA A CA 1
ATOM 2800 C C . ALA A 1 347 ? -10.863 10.723 2.907 1.00 83.88 347 ALA A C 1
ATOM 2802 O O . ALA A 1 347 ? -11.354 11.834 2.750 1.00 83.88 347 ALA A O 1
ATOM 2803 N N . ASN A 1 348 ? -11.608 9.615 2.885 1.00 81.75 348 ASN A N 1
ATOM 2804 C CA . ASN A 1 348 ? -13.068 9.605 2.746 1.00 81.75 348 ASN A CA 1
ATOM 2805 C C . ASN A 1 348 ? -13.774 9.267 4.073 1.00 81.75 348 ASN A C 1
ATOM 2807 O O . ASN A 1 348 ? -14.980 9.050 4.093 1.00 81.75 348 ASN A O 1
ATOM 2811 N N . GLY A 1 349 ? -13.035 9.139 5.181 1.00 84.62 349 GLY A N 1
ATOM 2812 C CA . GLY A 1 349 ? -13.600 8.728 6.469 1.00 84.62 349 GLY A CA 1
ATOM 2813 C C . GLY A 1 349 ? -13.900 7.232 6.595 1.00 84.62 349 GLY A C 1
ATOM 2814 O O . GLY A 1 349 ? -14.473 6.810 7.599 1.00 84.62 349 GLY A O 1
ATOM 2815 N N . HIS A 1 350 ? -13.514 6.408 5.615 1.00 87.25 350 HIS A N 1
ATOM 2816 C CA . HIS A 1 350 ? -13.733 4.963 5.683 1.00 87.25 350 HIS A CA 1
ATOM 2817 C C . HIS A 1 350 ? -12.754 4.318 6.659 1.00 87.25 350 HIS A C 1
ATOM 2819 O O . HIS A 1 350 ? -11.562 4.633 6.658 1.00 87.25 350 HIS A O 1
ATOM 2825 N N . LEU A 1 351 ? -13.249 3.366 7.446 1.00 89.38 351 LEU A N 1
ATOM 2826 C CA . LEU A 1 351 ? -12.450 2.622 8.414 1.00 89.38 351 LEU A CA 1
ATOM 2827 C C . LEU A 1 351 ? -11.486 1.648 7.716 1.00 89.38 351 LEU A C 1
ATOM 2829 O O . LEU A 1 351 ? -11.920 0.793 6.942 1.00 89.38 351 LEU A O 1
ATOM 2833 N N . LEU A 1 352 ? -10.197 1.755 8.057 1.00 87.56 352 LEU A N 1
ATOM 2834 C CA . LEU A 1 352 ? -9.105 0.894 7.572 1.00 87.56 352 LEU A CA 1
ATOM 2835 C C . LEU A 1 352 ? -8.493 0.017 8.677 1.00 87.56 352 LEU A C 1
ATOM 2837 O O . LEU A 1 352 ? -7.708 -0.888 8.401 1.00 87.56 352 LEU A O 1
ATOM 2841 N N . GLY A 1 353 ? -8.764 0.319 9.950 1.00 91.75 353 GLY A N 1
ATOM 2842 C CA . GLY A 1 353 ? -8.215 -0.463 11.052 1.00 91.75 353 GLY A CA 1
ATOM 2843 C C . GLY A 1 353 ? -8.063 0.291 12.365 1.00 91.75 353 GLY A C 1
ATOM 2844 O O . GLY A 1 353 ? -8.684 1.328 12.598 1.00 91.75 353 GLY A O 1
ATOM 2845 N N . MET A 1 354 ? -7.218 -0.261 13.229 1.00 93.00 354 MET A N 1
ATOM 2846 C CA . MET A 1 354 ? -6.916 0.246 14.564 1.00 93.00 354 MET A CA 1
ATOM 2847 C C . MET A 1 354 ? -5.415 0.162 14.834 1.00 93.00 354 MET A C 1
ATOM 2849 O O . MET A 1 354 ? -4.783 -0.857 14.559 1.00 93.00 354 MET A O 1
ATOM 2853 N N . ASN A 1 355 ? -4.844 1.206 15.429 1.00 89.69 355 ASN A N 1
ATOM 2854 C CA . ASN A 1 355 ? -3.456 1.176 15.886 1.00 89.69 355 ASN A CA 1
ATOM 2855 C C . ASN A 1 355 ? -3.321 0.257 17.110 1.00 89.69 355 ASN A C 1
ATOM 2857 O O . ASN A 1 355 ? -4.013 0.463 18.107 1.00 89.69 355 ASN A O 1
ATOM 2861 N N . THR A 1 356 ? -2.423 -0.724 17.069 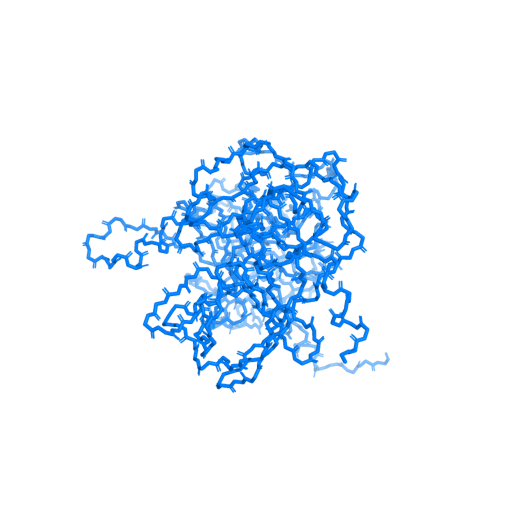1.00 83.31 356 THR A N 1
ATOM 2862 C CA . THR A 1 356 ? -2.204 -1.653 18.188 1.00 83.31 356 THR A CA 1
ATOM 2863 C C . THR A 1 356 ? -0.885 -1.367 18.882 1.00 83.31 356 THR A C 1
ATOM 2865 O O . THR A 1 356 ? -0.874 -0.958 20.040 1.00 83.31 356 THR A O 1
ATOM 2868 N N . ALA A 1 357 ? 0.236 -1.496 18.184 1.00 75.38 357 ALA A N 1
ATOM 2869 C CA . ALA A 1 357 ? 1.556 -1.386 18.789 1.00 75.38 357 ALA A CA 1
ATOM 2870 C C . ALA A 1 357 ? 2.430 -0.356 18.078 1.00 75.38 357 ALA A C 1
ATOM 2872 O O . ALA A 1 357 ? 2.252 -0.062 16.899 1.00 75.38 357 ALA A O 1
ATOM 2873 N N . ARG A 1 358 ? 3.431 0.144 18.799 1.00 68.50 358 ARG A N 1
ATOM 2874 C CA . ARG A 1 358 ? 4.555 0.883 18.227 1.00 68.50 358 ARG A CA 1
ATOM 2875 C C . ARG A 1 358 ? 5.818 0.063 18.423 1.00 68.50 358 ARG A C 1
ATOM 2877 O O . ARG A 1 358 ? 6.079 -0.388 19.538 1.00 68.50 358 ARG A O 1
ATOM 2884 N N . LEU A 1 359 ? 6.632 -0.042 17.380 1.00 60.00 359 LEU A N 1
ATOM 2885 C CA . LEU A 1 359 ? 8.034 -0.403 17.548 1.00 60.00 359 LEU A CA 1
ATOM 2886 C C . LEU A 1 359 ? 8.816 0.881 17.848 1.00 60.00 359 LEU A C 1
ATOM 2888 O O . LEU A 1 359 ? 8.781 1.848 17.083 1.00 60.00 359 LEU A O 1
ATOM 2892 N N . LYS A 1 360 ? 9.455 0.927 19.021 1.00 45.12 360 LYS A N 1
ATOM 2893 C CA . LYS A 1 360 ? 10.524 1.890 19.294 1.00 45.12 360 LYS A CA 1
ATOM 2894 C C . LYS A 1 360 ? 11.822 1.211 18.898 1.00 45.12 360 LYS A C 1
ATOM 2896 O O . LYS A 1 360 ? 12.144 0.172 19.462 1.00 45.12 360 LYS A O 1
ATOM 2901 N N . PHE A 1 361 ? 12.539 1.802 17.959 1.00 46.44 361 PHE A N 1
ATOM 2902 C CA . PHE A 1 361 ? 13.894 1.380 17.649 1.00 46.44 361 PHE A CA 1
ATOM 2903 C C . PHE A 1 361 ? 14.801 1.862 18.789 1.00 46.44 361 PHE A C 1
ATOM 2905 O O . PHE A 1 361 ? 14.826 3.058 19.084 1.00 46.44 361 PHE A O 1
ATOM 2912 N N . SER A 1 362 ? 15.444 0.938 19.503 1.00 36.66 362 SER A N 1
ATOM 2913 C CA . SER A 1 362 ? 16.555 1.256 20.405 1.00 36.66 362 SER A CA 1
ATOM 2914 C C . SER A 1 362 ? 17.863 1.032 19.661 1.00 36.66 362 SER A C 1
ATOM 2916 O O . SER A 1 362 ? 17.961 0.068 18.908 1.00 36.66 362 SER A O 1
ATOM 2918 N N . ASP A 1 363 ? 18.859 1.884 19.903 1.00 37.91 363 ASP A N 1
ATOM 2919 C CA . ASP A 1 363 ? 20.230 1.718 19.410 1.00 37.91 363 ASP A CA 1
ATOM 2920 C C . ASP A 1 363 ? 20.912 0.525 20.109 1.00 37.91 363 ASP A C 1
ATOM 2922 O O . ASP A 1 363 ? 21.766 0.704 20.975 1.00 37.91 363 ASP A O 1
ATOM 2926 N N . ASP A 1 364 ? 20.486 -0.702 19.801 1.00 37.62 364 ASP A N 1
ATOM 2927 C CA . ASP A 1 364 ? 21.119 -1.920 20.307 1.00 37.62 364 ASP A CA 1
ATOM 2928 C C . ASP A 1 364 ? 22.313 -2.287 19.403 1.00 37.62 364 ASP A C 1
ATOM 2930 O O . ASP A 1 364 ? 22.122 -2.599 18.224 1.00 37.62 364 ASP A O 1
ATOM 2934 N N . PRO A 1 365 ? 23.558 -2.247 19.911 1.00 39.34 365 PRO A N 1
ATOM 2935 C CA . PRO A 1 365 ? 24.754 -2.561 19.131 1.00 39.34 365 PRO A CA 1
ATOM 2936 C C . PRO A 1 365 ? 24.911 -4.059 18.803 1.00 39.34 365 PRO A C 1
ATOM 2938 O O . PRO A 1 365 ? 25.900 -4.427 18.170 1.00 39.34 365 PRO A O 1
ATOM 2941 N N . SER A 1 366 ? 23.984 -4.924 19.233 1.00 41.94 366 SER A N 1
ATOM 2942 C CA . SER A 1 366 ? 23.999 -6.366 18.945 1.00 41.94 366 SER A CA 1
ATOM 2943 C C . SER A 1 366 ? 23.195 -6.792 17.705 1.00 41.94 366 SER A C 1
ATOM 2945 O O . SER A 1 366 ? 23.240 -7.966 17.335 1.00 41.94 366 SER A O 1
ATOM 2947 N N . GLU A 1 367 ? 22.498 -5.864 17.036 1.00 42.47 367 GLU A N 1
ATOM 2948 C CA . GLU A 1 367 ? 21.726 -6.152 15.817 1.00 42.47 367 GLU A CA 1
ATOM 2949 C C . GLU A 1 367 ? 22.609 -6.485 14.603 1.00 42.47 367 GLU A C 1
ATOM 2951 O O . GLU A 1 367 ? 23.692 -5.932 14.394 1.00 42.47 367 GLU A O 1
ATOM 2956 N N . THR A 1 368 ? 22.105 -7.374 13.745 1.00 43.84 368 THR A N 1
ATOM 2957 C CA . THR A 1 368 ? 22.780 -7.764 12.502 1.00 43.84 368 THR A CA 1
ATOM 2958 C C . THR A 1 368 ? 22.652 -6.687 11.413 1.00 43.84 368 THR A C 1
ATOM 2960 O O . THR A 1 368 ? 21.721 -5.877 11.391 1.00 43.84 368 THR A O 1
ATOM 2963 N N . THR A 1 369 ? 23.572 -6.679 10.442 1.00 37.31 369 THR A N 1
ATOM 2964 C CA . THR A 1 369 ? 23.552 -5.743 9.299 1.00 37.31 369 THR A CA 1
ATOM 2965 C C . THR A 1 369 ? 22.252 -5.841 8.482 1.00 37.31 369 THR A C 1
ATOM 2967 O O . THR A 1 369 ? 21.776 -4.841 7.960 1.00 37.31 369 THR A O 1
ATOM 2970 N N . GLU A 1 370 ? 21.622 -7.017 8.428 1.00 39.06 370 GLU A N 1
ATOM 2971 C CA . GLU A 1 370 ? 20.357 -7.259 7.718 1.00 39.06 370 GLU A CA 1
ATOM 2972 C C . GLU A 1 370 ? 19.138 -6.662 8.456 1.00 39.06 370 GLU A C 1
ATOM 2974 O O . GLU A 1 370 ? 18.210 -6.142 7.831 1.00 39.06 370 GLU A O 1
ATOM 2979 N N . GLU A 1 371 ? 19.161 -6.659 9.792 1.00 42.25 371 GLU A N 1
ATOM 2980 C CA . GLU A 1 371 ? 18.176 -5.963 10.632 1.00 42.25 371 GLU A CA 1
ATOM 2981 C C . GLU A 1 371 ? 18.355 -4.447 10.543 1.00 42.25 371 GLU A C 1
ATOM 2983 O O . GLU A 1 371 ? 17.370 -3.725 10.406 1.00 42.25 371 GLU A O 1
ATOM 2988 N N . THR A 1 372 ? 19.605 -3.982 10.475 1.00 36.56 372 THR A N 1
ATOM 2989 C CA . THR A 1 372 ? 19.972 -2.568 10.293 1.00 36.56 372 THR A CA 1
ATOM 2990 C C . THR A 1 372 ? 19.559 -2.019 8.917 1.00 36.56 372 THR A C 1
ATOM 2992 O O . THR A 1 372 ? 19.125 -0.875 8.818 1.00 36.56 372 THR A O 1
ATOM 2995 N N . ILE A 1 373 ? 19.613 -2.825 7.851 1.00 37.53 373 ILE A N 1
ATOM 2996 C CA . ILE A 1 373 ? 19.162 -2.427 6.501 1.00 37.53 373 ILE A CA 1
ATOM 2997 C C . ILE A 1 373 ? 17.626 -2.376 6.421 1.00 37.53 373 ILE A C 1
ATOM 2999 O O . ILE A 1 373 ? 17.065 -1.417 5.892 1.00 37.53 373 ILE A O 1
ATOM 3003 N N . LYS A 1 374 ? 16.910 -3.318 7.059 1.00 43.62 374 LYS A N 1
ATOM 3004 C CA . LYS A 1 374 ? 15.449 -3.191 7.267 1.00 43.62 374 LYS A CA 1
ATOM 3005 C C . LYS A 1 374 ? 15.089 -1.944 8.093 1.00 43.62 374 LYS A C 1
ATOM 3007 O O . LYS A 1 374 ? 14.039 -1.345 7.851 1.00 43.62 374 LYS A O 1
ATOM 3012 N N . ARG A 1 375 ? 15.968 -1.546 9.023 1.00 45.50 375 ARG A N 1
ATOM 3013 C CA . ARG A 1 375 ? 15.901 -0.335 9.864 1.00 45.50 375 ARG A CA 1
ATOM 3014 C C . ARG A 1 375 ? 16.078 0.963 9.067 1.00 45.50 375 ARG A C 1
ATOM 3016 O O . ARG A 1 375 ? 15.387 1.930 9.353 1.00 45.50 375 ARG A O 1
ATOM 3023 N N . ALA A 1 376 ? 16.983 0.991 8.087 1.00 35.47 376 ALA A N 1
ATOM 3024 C CA 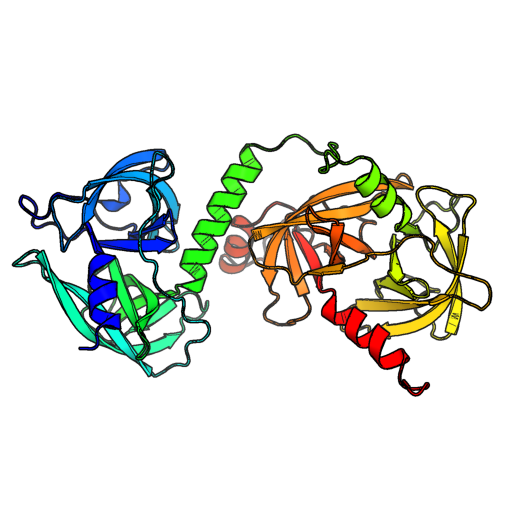. ALA A 1 376 ? 17.370 2.206 7.359 1.00 35.47 376 ALA A CA 1
ATOM 3025 C C . ALA A 1 376 ? 16.338 2.668 6.312 1.00 35.47 376 ALA A C 1
ATOM 3027 O O . ALA A 1 376 ? 16.242 3.860 6.037 1.00 35.47 376 ALA A O 1
ATOM 3028 N N . ALA A 1 377 ? 15.518 1.755 5.780 1.00 41.06 377 ALA A N 1
ATOM 3029 C CA . ALA A 1 377 ? 14.465 2.076 4.809 1.00 41.06 377 ALA A CA 1
ATOM 3030 C C . ALA A 1 377 ? 13.159 2.620 5.436 1.00 41.06 377 ALA A C 1
ATOM 3032 O O . ALA A 1 377 ? 12.184 2.851 4.723 1.00 41.06 377 ALA A O 1
ATOM 3033 N N . HIS A 1 378 ? 13.088 2.782 6.765 1.00 45.38 378 HIS A N 1
ATOM 3034 C CA . HIS A 1 378 ? 11.844 3.105 7.466 1.00 45.38 378 HIS A CA 1
ATOM 3035 C C . HIS A 1 378 ? 12.027 4.253 8.468 1.00 45.38 378 HIS A C 1
ATOM 3037 O O . HIS A 1 378 ? 12.939 4.264 9.287 1.00 45.38 378 HIS A O 1
ATOM 3043 N N . HIS A 1 379 ? 11.099 5.211 8.402 1.00 46.22 379 HIS A N 1
ATOM 3044 C CA . HIS A 1 379 ? 10.913 6.343 9.314 1.00 46.22 379 HIS A CA 1
ATOM 3045 C C . HIS A 1 379 ? 11.176 5.976 10.801 1.00 46.22 379 HIS A C 1
ATOM 3047 O O . HIS A 1 379 ? 10.787 4.883 11.221 1.00 46.22 379 HIS A O 1
ATOM 3053 N N . PRO A 1 380 ? 11.714 6.882 11.652 1.00 42.25 380 PRO A N 1
ATOM 3054 C CA . PRO A 1 380 ? 12.128 6.610 13.050 1.00 42.25 380 PRO A CA 1
ATOM 3055 C C . PRO A 1 380 ? 11.016 6.127 14.011 1.00 42.25 380 PRO A C 1
ATOM 3057 O O . PRO A 1 380 ? 11.245 5.900 15.203 1.00 42.25 380 PRO A O 1
ATOM 3060 N N . ALA A 1 381 ? 9.787 5.978 13.520 1.00 54.34 381 ALA A N 1
ATOM 3061 C CA . ALA A 1 381 ? 8.666 5.389 14.230 1.00 54.34 381 ALA A CA 1
ATOM 3062 C C . ALA A 1 381 ? 7.712 4.711 13.232 1.00 54.34 381 ALA A C 1
ATOM 3064 O O . ALA A 1 381 ? 7.258 5.337 12.271 1.00 54.34 381 ALA A O 1
ATOM 3065 N N . VAL A 1 382 ? 7.389 3.444 13.499 1.00 58.16 382 VAL A N 1
ATOM 3066 C CA . VAL A 1 382 ? 6.385 2.653 12.771 1.00 58.16 382 VAL A CA 1
ATOM 3067 C C . VAL A 1 382 ? 5.340 2.110 13.737 1.00 58.16 382 VAL A C 1
ATOM 3069 O O . VAL A 1 382 ? 5.649 1.689 14.860 1.00 58.16 382 VAL A O 1
ATOM 3072 N N . SER A 1 383 ? 4.094 2.113 13.272 1.00 63.19 383 SER A N 1
ATOM 3073 C CA . SER A 1 383 ? 2.951 1.530 13.966 1.00 63.19 383 SER A CA 1
ATOM 3074 C C . SER A 1 383 ? 2.528 0.223 13.329 1.00 63.19 383 SER A C 1
ATOM 3076 O O . SER A 1 383 ? 2.501 0.088 12.106 1.00 63.19 383 SER A O 1
ATOM 3078 N N . ARG A 1 384 ? 2.112 -0.706 14.184 1.00 73.31 384 ARG A N 1
ATOM 3079 C CA . ARG A 1 384 ? 1.377 -1.904 13.811 1.00 73.31 384 ARG A CA 1
ATOM 3080 C C . ARG A 1 384 ? -0.113 -1.590 13.822 1.00 73.31 384 ARG A C 1
ATOM 3082 O O . ARG A 1 384 ? -0.639 -1.080 14.811 1.00 73.31 384 ARG A O 1
ATOM 3089 N N . ILE A 1 385 ? -0.785 -1.904 12.727 1.00 74.88 385 ILE A N 1
ATOM 3090 C CA . ILE A 1 385 ? -2.193 -1.599 12.494 1.00 74.88 385 ILE A CA 1
ATOM 3091 C C . ILE A 1 385 ? -2.934 -2.916 12.309 1.00 74.88 385 ILE A C 1
ATOM 3093 O O . ILE A 1 385 ? -2.597 -3.689 11.417 1.00 74.88 385 ILE A O 1
ATOM 3097 N N . LEU A 1 386 ? -3.936 -3.171 13.148 1.00 76.69 386 LEU A N 1
ATOM 3098 C CA . LEU A 1 386 ? -4.884 -4.264 12.956 1.00 76.69 386 LEU A CA 1
ATOM 3099 C C . LEU A 1 386 ? -5.915 -3.844 11.907 1.00 76.69 386 LEU A C 1
ATOM 3101 O O . LEU A 1 386 ? -6.592 -2.829 12.083 1.00 76.69 386 LEU A O 1
ATOM 3105 N N . LEU A 1 387 ? -6.045 -4.631 10.843 1.00 75.50 387 LEU A N 1
ATOM 3106 C CA . LEU A 1 387 ? -6.992 -4.387 9.758 1.00 75.50 387 LEU A CA 1
ATOM 3107 C C . LEU A 1 387 ? -8.438 -4.552 10.226 1.00 75.50 387 LEU A C 1
ATOM 3109 O O . LEU A 1 387 ? -8.731 -5.398 11.077 1.00 75.50 387 LEU A O 1
ATOM 3113 N N . GLN A 1 388 ? -9.357 -3.786 9.633 1.00 74.75 388 GLN A N 1
ATOM 3114 C CA . GLN A 1 388 ? -10.765 -3.804 10.033 1.00 74.75 388 GLN A CA 1
ATOM 3115 C C . GLN A 1 388 ? -11.404 -5.192 9.938 1.00 74.75 388 GLN A C 1
ATOM 3117 O O . GLN A 1 388 ? -12.190 -5.562 10.807 1.00 74.75 388 GLN A O 1
ATOM 3122 N N . ASP A 1 389 ? -11.019 -5.998 8.948 1.00 67.25 389 ASP A N 1
ATOM 3123 C CA . ASP A 1 389 ? -11.581 -7.336 8.745 1.00 67.25 389 ASP A CA 1
ATOM 3124 C C . ASP A 1 389 ? -11.336 -8.250 9.960 1.00 67.25 389 ASP A C 1
ATOM 3126 O O . ASP A 1 389 ? -12.196 -9.066 10.306 1.00 67.25 389 ASP A O 1
ATOM 3130 N N . GLY A 1 390 ? -10.223 -8.051 10.681 1.00 57.56 390 GLY A N 1
ATOM 3131 C CA . GLY A 1 390 ? -9.868 -8.830 11.870 1.00 57.56 390 GLY A CA 1
ATOM 3132 C C . GLY A 1 390 ? -10.885 -8.700 13.012 1.00 57.56 390 GLY A C 1
ATOM 3133 O O . GLY A 1 390 ? -11.217 -9.690 13.674 1.00 57.56 390 GLY A O 1
ATOM 3134 N N . PHE A 1 391 ? -11.450 -7.505 13.215 1.00 64.94 391 PHE A N 1
ATOM 3135 C CA . PHE A 1 391 ? -12.429 -7.257 14.281 1.00 64.94 391 PHE A CA 1
ATOM 3136 C C . PHE A 1 391 ? -13.878 -7.123 13.779 1.00 64.94 391 PHE A C 1
ATOM 3138 O O . PHE A 1 391 ? -14.807 -7.445 14.524 1.00 64.94 391 PHE A O 1
ATOM 3145 N N . MET A 1 392 ? -14.107 -6.759 12.514 1.00 69.50 392 MET A N 1
ATOM 3146 C CA . MET A 1 392 ? -15.454 -6.641 11.937 1.00 69.50 392 MET A CA 1
ATOM 3147 C C . MET A 1 392 ? -16.116 -8.002 11.691 1.00 69.50 392 MET A C 1
ATOM 3149 O O . MET A 1 392 ? -17.288 -8.175 12.027 1.00 69.50 392 MET A O 1
ATOM 3153 N N . LEU A 1 393 ? -15.376 -9.011 11.210 1.00 61.28 393 LEU A N 1
ATOM 3154 C CA . LEU A 1 393 ? -15.902 -10.382 11.080 1.00 61.28 393 LEU A CA 1
ATOM 3155 C C . LEU A 1 393 ? -16.328 -10.953 12.439 1.00 61.28 393 LEU A C 1
ATOM 3157 O O . LEU A 1 393 ? -17.317 -11.679 12.561 1.00 61.28 393 LEU A O 1
ATOM 3161 N N . SER A 1 394 ? -15.592 -10.586 13.487 1.00 62.38 394 SER A N 1
ATOM 3162 C CA . SER A 1 394 ? -15.903 -10.963 14.863 1.00 62.38 394 SER A CA 1
ATOM 3163 C C . SER A 1 394 ? -17.184 -10.294 15.370 1.00 62.38 394 SER A C 1
ATOM 3165 O O . SER A 1 394 ? -17.983 -10.947 16.040 1.00 62.38 394 SER A O 1
ATOM 3167 N N . ALA A 1 395 ? -17.404 -9.029 15.009 1.00 57.38 395 ALA A N 1
ATOM 3168 C CA . ALA A 1 395 ? -18.615 -8.277 15.326 1.00 57.38 395 ALA A CA 1
ATOM 3169 C C . ALA A 1 395 ? -19.853 -8.756 14.544 1.00 57.38 395 ALA A C 1
ATOM 3171 O O . ALA A 1 395 ? -20.975 -8.668 15.046 1.00 57.38 395 ALA A O 1
ATOM 3172 N N . GLN A 1 396 ? -19.669 -9.296 13.335 1.00 57.75 396 GLN A N 1
ATOM 3173 C CA . GLN A 1 396 ? -20.743 -9.913 12.554 1.00 57.75 396 GLN A CA 1
ATOM 3174 C C . GLN A 1 396 ? -21.135 -11.289 13.102 1.00 57.75 396 GLN A C 1
ATOM 3176 O O . GLN A 1 396 ? -22.321 -11.567 13.235 1.00 57.75 396 GLN A O 1
ATOM 3181 N N . LYS A 1 397 ? -20.175 -12.134 13.504 1.00 49.22 397 LYS A N 1
ATOM 3182 C CA . LYS A 1 397 ? -20.473 -13.462 14.077 1.00 49.22 397 LYS A CA 1
ATOM 3183 C C . LYS A 1 397 ? -21.220 -13.404 15.411 1.00 49.22 397 LYS A C 1
ATOM 3185 O O . LYS A 1 397 ? -21.977 -14.323 15.709 1.00 49.22 397 LYS A O 1
ATOM 3190 N N . SER A 1 398 ? -21.096 -12.317 16.178 1.00 46.59 398 SER A N 1
ATOM 3191 C CA . SER A 1 398 ? -21.942 -12.101 17.362 1.00 46.59 398 SER A CA 1
ATOM 3192 C C . SER A 1 398 ? -23.425 -11.852 17.032 1.00 46.59 398 SER A C 1
ATOM 3194 O O . SER A 1 398 ? -24.230 -11.793 17.955 1.00 46.59 398 SER A O 1
ATOM 3196 N N . LYS A 1 399 ? -23.804 -11.719 15.747 1.00 42.09 399 LYS A N 1
ATOM 3197 C CA . LYS A 1 399 ? -25.204 -11.626 15.295 1.00 42.09 399 LYS A CA 1
ATOM 3198 C C . LYS A 1 399 ? -25.900 -12.978 15.084 1.00 42.09 399 LYS A C 1
ATOM 3200 O O . LYS A 1 399 ? -27.116 -12.973 14.950 1.00 42.09 399 LYS A O 1
ATOM 3205 N N . ASN A 1 400 ? -25.203 -14.122 15.098 1.00 32.22 400 ASN A N 1
ATOM 3206 C CA . ASN A 1 400 ? -25.800 -15.437 14.780 1.00 32.22 400 ASN A CA 1
ATOM 3207 C C . ASN A 1 400 ? -26.720 -16.026 15.876 1.00 32.22 400 ASN A C 1
ATOM 3209 O O . ASN A 1 400 ? -26.821 -17.238 16.014 1.00 32.22 400 ASN A O 1
ATOM 3213 N N . ASN A 1 401 ? -27.419 -15.174 16.625 1.00 30.64 401 ASN A N 1
ATOM 3214 C CA . ASN A 1 401 ? -28.525 -15.558 17.498 1.00 30.64 401 ASN A CA 1
ATOM 3215 C C . ASN A 1 401 ? -29.851 -14.882 17.120 1.00 30.64 401 ASN A C 1
ATOM 3217 O O . ASN A 1 401 ? -30.744 -14.858 17.957 1.00 30.64 401 ASN A O 1
ATOM 3221 N N . ILE A 1 402 ? -30.008 -14.322 15.911 1.00 28.56 402 ILE A N 1
ATOM 3222 C CA . ILE A 1 402 ? -31.303 -13.811 15.428 1.00 28.56 402 ILE A CA 1
ATOM 3223 C C . ILE A 1 402 ? -31.398 -14.008 13.905 1.00 28.56 402 ILE A C 1
ATOM 3225 O O . ILE A 1 402 ? -30.513 -13.582 13.163 1.00 28.56 402 ILE A O 1
ATOM 3229 N N . GLU A 1 403 ? -32.466 -14.684 13.476 1.00 24.17 403 GLU A N 1
ATOM 3230 C CA . GLU A 1 403 ? -32.872 -14.906 12.084 1.00 24.17 403 GLU A CA 1
ATOM 3231 C C . GLU A 1 403 ? -33.055 -13.579 11.331 1.00 24.17 403 GLU A C 1
ATOM 3233 O O . GLU A 1 403 ? -33.622 -12.623 11.863 1.00 24.17 403 GLU A O 1
ATOM 3238 N N . PHE A 1 404 ? -32.604 -13.531 10.077 1.00 25.56 404 PHE A N 1
ATOM 3239 C CA . PHE A 1 404 ? -32.973 -12.463 9.150 1.00 25.56 404 PHE A CA 1
ATOM 3240 C C . PHE A 1 404 ? -34.161 -12.938 8.309 1.00 25.56 404 PHE A C 1
ATOM 3242 O O . PHE A 1 404 ? -34.050 -13.949 7.615 1.00 25.56 404 PHE A O 1
ATOM 3249 N N . VAL A 1 405 ? -35.275 -12.205 8.409 1.00 31.36 405 VAL A N 1
ATOM 3250 C CA . VAL A 1 405 ? -36.341 -12.164 7.394 1.00 31.36 405 VAL A CA 1
ATOM 3251 C C . VAL A 1 405 ? -35.859 -11.336 6.214 1.00 31.36 405 VAL A C 1
ATOM 3253 O O . VAL A 1 405 ? -35.248 -10.271 6.477 1.00 31.36 405 VAL A O 1
#

Organism: Caenorhabditis brenneri (NCBI:txid135651)

Secondary structure (DSSP, 8-state):
--HHHHHHHTTEEESS-TTT-----EEEEEETTEEEEESSGGGGG--TT-EEEEEESS-TT-EEEEEEEEEETTTTEEEEEEGGG---S--PPBPS---SSEEEEEEEEETTTTEEEEEEEEEEEE-TTSSEEEE-S---TT-EEE-TT--EEEEEEEEETTEEEEEEHHHHHHHHHHHHHHHHHHT---TT--S-S-HHHHHHHHHTEEESS-TTSS---EEEEEETTEEEEES-SSTTTTSTT-EEEEEESSSTT-EEEEEEEEEETTTTEEEEEEPTT---S---S-B----TT-EEEEEEE-TTS-EEEEEEEEEEE-TT-TTEEEEE----TT-TT-EEE-TT--EEEEEEEEEPPP--TT--HHHHHHHHTS-S-EEEEEEHHHHHHHHHHTTTTS---